Protein AF-A0A524BCP3-F1 (afdb_monomer)

pLDDT: mean 78.79, std 19.85, range [29.17, 98.69]

Mean predicted aligned error: 21.32 Å

Foldseek 3Di:
DDDDDDDDDDDDDDDDDDDDDDDDDDDPPDPVVVVVVVVVVVVVVVVVVVVVVVVVVVVVVVVVVVVVVVVLVVVLLVVLVVLCVVDVDDLVSLLVNQVCCCPVVVHHDDLVVSCVRSVDDDSCRNVVSSVVNVVVVVVVPDPPPDPPDDDVVVVVVVVVVVVVVVVVVVVVVVVVVVVVVVVVVVVVVVVVVVVVVVVVVVVVVVVVVVVVVVVVVVVVVVVVVVVVVVVVVVVVVVVVVVVVVVVVVVVVVVVVVVVVVVVVVVVVVVVVVVVVVVVVVVVVVVVVVVVVVVVVVVVVVVVVVVVVVVVVVVVVVVVVVVVVVVVVVVVVVVVVVVVVVVVVVVVVVVVVVVVVVVVVVVVVVVVVVVVVVVVVVVVVVVVVVVVVVVVVVVVVVVVPPDDDDDDDD

Sequence (409 aa):
MDSSEWENGHLATKMPCYRPHSQYGLGIHDIDTVCRHYSRNVKLYSAKVKFITLYVILFIEIESEIKEQMTTEAQIQADIDNLRDRFTDTPDLYRETCALLFFRYGITPTANKLYQYVRKGSMSAPAEALSRFWDEVRDKSRIRVERADLPEEIKAAAGELVAKLWHEAQAASELGFAEARREIEASAMAANELAVAAKQELEILQKEYSRSQERLSELECIRQSLQSEISADKARLDSMRQQIEAADKKIQQNEAALAEARRDFSNELEKTRLALQKSEARCEADEKRALLEIDRERTNGLRLQKDLKASQELLQGIHEKHAREIAQLQSELGEAKLKLGSSEGIVQEMRSRNLRLEEQLLSARSSAEVARTQEGIAKRELEITRAEAAGLRVELNLIKSADVQKIEE

Radius of gyration: 111.11 Å; Cα contacts (8 Å, |Δi|>4): 53; chains: 1; bounding box: 215×98×307 Å

Structure (mmCIF, N/CA/C/O backbone):
data_AF-A0A524BCP3-F1
#
_entry.id   AF-A0A524BCP3-F1
#
loop_
_atom_site.group_PDB
_atom_site.id
_atom_site.type_symbol
_atom_site.label_atom_id
_atom_site.label_alt_id
_atom_site.label_comp_id
_atom_site.label_asym_id
_atom_site.label_entity_id
_atom_site.label_seq_id
_atom_site.pdbx_PDB_ins_code
_atom_site.Cartn_x
_atom_site.Cartn_y
_atom_site.Cartn_z
_atom_site.occupancy
_atom_site.B_iso_or_equiv
_atom_site.auth_seq_id
_atom_site.auth_comp_id
_atom_site.auth_asym_id
_atom_site.auth_atom_id
_atom_site.pdbx_PDB_model_num
ATOM 1 N N . MET A 1 1 ? -50.357 -11.395 12.030 1.00 35.34 1 MET A N 1
ATOM 2 C CA . MET A 1 1 ? -48.889 -11.498 12.031 1.00 35.34 1 MET A CA 1
ATOM 3 C C . MET A 1 1 ? -48.356 -10.106 11.785 1.00 35.34 1 MET A C 1
ATOM 5 O O . MET A 1 1 ? -48.721 -9.512 10.783 1.00 35.34 1 MET A O 1
ATOM 9 N N . ASP A 1 2 ? -47.633 -9.627 12.789 1.00 35.31 2 ASP A N 1
ATOM 10 C CA . ASP A 1 2 ? -46.643 -8.553 12.825 1.00 35.31 2 ASP A CA 1
ATOM 11 C C . ASP A 1 2 ? -46.982 -7.124 12.391 1.00 35.31 2 ASP A C 1
ATOM 13 O O . ASP A 1 2 ? -46.998 -6.738 11.228 1.00 35.31 2 ASP A O 1
ATOM 17 N N . SER A 1 3 ? -47.161 -6.334 13.451 1.00 32.75 3 SER A N 1
ATOM 18 C CA . SER A 1 3 ? -46.681 -4.974 13.654 1.00 32.75 3 SER A CA 1
ATOM 19 C C . SER A 1 3 ? -45.216 -4.778 13.241 1.00 32.75 3 SER A C 1
ATOM 21 O O . SER A 1 3 ? -44.363 -5.495 13.755 1.00 32.75 3 SER A O 1
ATOM 23 N N . SER A 1 4 ? -44.914 -3.723 12.479 1.00 33.69 4 SER A N 1
ATOM 24 C CA . SER A 1 4 ? -43.697 -2.906 12.641 1.00 33.69 4 SER A CA 1
ATOM 25 C C . SER A 1 4 ? -43.676 -1.710 11.680 1.00 33.69 4 SER A C 1
ATOM 27 O O . SER A 1 4 ? -44.219 -1.771 10.585 1.00 33.69 4 SER A O 1
ATOM 29 N N . GLU A 1 5 ? -42.982 -0.658 12.123 1.00 34.16 5 GLU A N 1
ATOM 30 C CA . GLU A 1 5 ? -42.326 0.386 11.315 1.00 34.16 5 GLU A CA 1
ATOM 31 C C . GLU A 1 5 ? -43.146 1.608 10.867 1.00 34.16 5 GLU A C 1
ATOM 33 O O . GLU A 1 5 ? -43.651 1.725 9.756 1.00 34.16 5 GLU A O 1
ATOM 38 N N . TRP A 1 6 ? -43.155 2.598 11.766 1.00 35.88 6 TRP A N 1
ATOM 39 C CA . TRP A 1 6 ? -43.173 4.015 11.412 1.00 35.88 6 TRP A CA 1
ATOM 40 C C . TRP A 1 6 ? -41.740 4.491 11.130 1.00 35.88 6 TRP A C 1
ATOM 42 O O . TRP A 1 6 ? -40.875 4.424 12.005 1.00 35.88 6 TRP A O 1
ATOM 52 N N . GLU A 1 7 ? -41.515 4.998 9.920 1.00 35.16 7 GLU A N 1
ATOM 53 C CA . GLU A 1 7 ? -40.302 5.692 9.489 1.00 35.16 7 GLU A CA 1
ATOM 54 C C . GLU A 1 7 ? -40.300 7.183 9.895 1.00 35.16 7 GLU A C 1
ATOM 56 O O . GLU A 1 7 ? -41.260 7.912 9.668 1.00 35.16 7 GLU A O 1
ATOM 61 N N . ASN A 1 8 ? -39.173 7.600 10.485 1.00 32.75 8 ASN A N 1
ATOM 62 C CA . ASN A 1 8 ? -38.321 8.766 10.188 1.00 32.75 8 ASN A CA 1
ATOM 63 C C . ASN A 1 8 ? -38.890 10.150 9.789 1.00 32.75 8 ASN A C 1
ATOM 65 O O . ASN A 1 8 ? -39.638 10.304 8.831 1.00 32.75 8 ASN A O 1
ATOM 69 N N . GLY A 1 9 ? -38.274 11.195 10.375 1.00 32.34 9 GLY A N 1
ATOM 70 C CA . GLY A 1 9 ? -38.021 12.477 9.686 1.00 32.34 9 GLY A CA 1
ATOM 71 C C . GLY A 1 9 ? -38.149 13.736 10.557 1.00 32.34 9 GLY A C 1
ATOM 72 O O . GLY A 1 9 ? -39.178 14.393 10.547 1.00 32.34 9 GLY A O 1
ATOM 73 N N . HIS A 1 10 ? -37.180 14.038 11.428 1.00 32.50 10 HIS A N 1
ATOM 74 C CA . HIS A 1 10 ? -36.190 15.121 11.237 1.00 32.50 10 HIS A CA 1
ATOM 75 C C . HIS A 1 10 ? -36.752 16.525 10.920 1.00 32.50 10 HIS A C 1
ATOM 77 O O . HIS A 1 10 ? -36.957 16.888 9.765 1.00 32.50 10 HIS A O 1
ATOM 83 N N . LEU A 1 11 ? -36.830 17.372 11.954 1.00 35.22 11 LEU A N 1
ATOM 84 C CA . LEU A 1 11 ? -36.795 18.831 11.821 1.00 35.22 11 LEU A CA 1
ATOM 85 C C . LEU A 1 11 ? -35.531 19.359 12.505 1.00 35.22 11 LEU A C 1
ATOM 87 O O . LEU A 1 11 ? -35.385 19.322 13.724 1.00 35.22 11 LEU A O 1
ATOM 91 N N . ALA A 1 12 ? -34.604 19.810 11.665 1.00 33.72 12 ALA A N 1
ATOM 92 C CA . ALA A 1 12 ? -33.380 20.495 12.028 1.00 33.72 12 ALA A CA 1
ATOM 93 C C . ALA A 1 12 ? -33.659 21.984 12.270 1.00 33.72 12 ALA A C 1
ATOM 95 O O . ALA A 1 12 ? -34.240 22.648 11.409 1.00 33.72 12 ALA A O 1
ATOM 96 N N . THR A 1 13 ? -33.143 22.540 13.368 1.00 36.09 13 THR A N 1
ATOM 97 C CA . THR A 1 13 ? -33.078 23.996 13.544 1.00 36.09 13 THR A CA 1
ATOM 98 C C . THR A 1 13 ? -31.703 24.416 14.049 1.00 36.09 13 THR A C 1
ATOM 100 O O . THR A 1 13 ? -31.196 23.942 15.062 1.00 36.09 13 THR A O 1
ATOM 103 N N . LYS A 1 14 ? -31.098 25.295 13.251 1.00 35.78 14 LYS A N 1
ATOM 104 C CA . LYS A 1 14 ? -29.754 25.868 13.329 1.00 35.78 14 LYS A CA 1
ATOM 105 C C . LYS A 1 14 ? -29.531 26.674 14.618 1.00 35.78 14 LYS A C 1
ATOM 107 O O . LYS A 1 14 ? -30.348 27.528 14.945 1.00 35.78 14 LYS A O 1
ATOM 112 N N . MET A 1 15 ? -28.366 26.509 15.246 1.00 29.95 15 MET A N 1
ATOM 113 C CA . MET A 1 15 ? -27.771 27.494 16.161 1.00 29.95 15 MET A CA 1
ATOM 114 C C . MET A 1 15 ? -26.592 28.197 15.470 1.00 29.95 15 MET A C 1
ATOM 116 O O . MET A 1 15 ? -25.748 27.504 14.899 1.00 29.95 15 MET A O 1
ATOM 120 N N . PRO A 1 16 ? -26.479 29.536 15.534 1.00 40.34 16 PRO A N 1
ATOM 121 C CA . PRO A 1 16 ? -25.249 30.238 15.209 1.00 40.34 16 PRO A CA 1
ATOM 122 C C . PRO A 1 16 ? -24.452 30.615 16.468 1.00 40.34 16 PRO A C 1
ATOM 124 O O . PRO A 1 16 ? -24.990 30.870 17.543 1.00 40.34 16 PRO A O 1
ATOM 127 N N . CYS A 1 17 ? -23.137 30.649 16.279 1.00 34.91 17 CYS A N 1
ATOM 128 C CA . CYS A 1 17 ? -22.089 31.009 17.224 1.00 34.91 17 CYS A CA 1
ATOM 129 C C . CYS A 1 17 ? -22.233 32.424 17.816 1.00 34.91 17 CYS A C 1
ATOM 131 O O . CYS A 1 17 ? -22.623 33.347 17.104 1.00 34.91 17 CYS A O 1
ATOM 133 N N . TYR A 1 18 ? -21.736 32.634 19.043 1.00 29.17 18 TYR A N 1
ATOM 134 C CA . TYR A 1 18 ? -21.213 33.942 19.455 1.00 29.17 18 TYR A CA 1
ATOM 135 C C . TYR A 1 18 ? -20.009 33.817 20.403 1.00 29.17 18 TYR A C 1
ATOM 137 O O . TYR A 1 18 ? -19.991 32.999 21.320 1.00 29.17 18 TYR A O 1
ATOM 145 N N . ARG A 1 19 ? -18.976 34.615 20.104 1.00 34.47 19 ARG A N 1
ATOM 146 C CA . ARG A 1 19 ? -17.662 34.717 20.766 1.00 34.47 19 ARG A CA 1
ATOM 147 C C . ARG A 1 19 ? -17.719 35.556 22.063 1.00 34.47 19 ARG A C 1
ATOM 149 O O . ARG A 1 19 ? -18.674 36.306 22.246 1.00 34.47 19 ARG A O 1
ATOM 156 N N . PRO A 1 20 ? -16.671 35.499 22.913 1.00 48.44 20 PRO A N 1
ATOM 157 C CA . PRO A 1 20 ? -16.645 36.095 24.249 1.00 48.44 20 PRO A CA 1
ATOM 158 C C . PRO A 1 20 ? -15.958 37.475 24.300 1.00 48.44 20 PRO A C 1
ATOM 160 O O . PRO A 1 20 ? -14.949 37.683 23.632 1.00 48.44 20 PRO A O 1
ATOM 163 N N . HIS A 1 21 ? -16.442 38.365 25.173 1.00 31.75 21 HIS A N 1
ATOM 164 C CA . HIS A 1 21 ? -15.703 39.473 25.809 1.00 31.75 21 HIS A CA 1
ATOM 165 C C . HIS A 1 21 ? -16.409 39.806 27.141 1.00 31.75 21 HIS A C 1
ATOM 167 O O . HIS A 1 21 ? -17.614 40.012 27.162 1.00 31.75 21 HIS A O 1
ATOM 173 N N . SER A 1 22 ? -15.754 39.565 28.283 1.00 36.22 22 SER A N 1
ATOM 174 C CA . SER A 1 22 ? -15.015 40.556 29.090 1.00 36.22 22 SER A CA 1
ATOM 175 C C . SER A 1 22 ? -15.910 41.616 29.741 1.00 36.22 22 SER A C 1
ATOM 177 O O . SER A 1 22 ? -16.324 42.549 29.063 1.00 36.22 22 SER A O 1
ATOM 179 N N . GLN A 1 23 ? -16.143 41.495 31.054 1.00 34.03 23 GLN A N 1
ATOM 180 C CA . GLN A 1 23 ? -15.846 42.506 32.090 1.00 34.03 23 GLN A CA 1
ATOM 181 C C . GLN A 1 23 ? -16.527 42.137 33.422 1.00 34.03 23 GLN A C 1
ATOM 183 O O . GLN A 1 23 ? -17.438 41.321 33.450 1.00 34.03 23 GLN A O 1
ATOM 188 N N . TYR A 1 24 ? -16.051 42.761 34.504 1.00 38.16 24 TYR A N 1
ATOM 189 C CA . TYR A 1 24 ? -16.405 42.601 35.924 1.00 38.16 24 TYR A CA 1
ATOM 190 C C . TYR A 1 24 ? -15.607 41.538 36.686 1.00 38.16 24 TYR A C 1
ATOM 192 O O . TYR A 1 24 ? -16.049 40.424 36.948 1.00 38.16 24 TYR A O 1
ATOM 200 N N . GLY A 1 25 ? -14.412 41.951 37.114 1.00 41.38 25 GLY A N 1
ATOM 201 C CA . GLY A 1 25 ? -13.868 41.479 38.381 1.00 41.38 25 GLY A CA 1
ATOM 202 C C . GLY A 1 25 ? -14.599 42.152 39.542 1.00 41.38 25 GLY A C 1
ATOM 203 O O . GLY A 1 25 ? -14.977 43.313 39.414 1.00 41.38 25 GLY A O 1
ATOM 204 N N . LEU A 1 26 ? -14.782 41.418 40.643 1.00 40.72 26 LEU A N 1
ATOM 205 C CA . LEU A 1 26 ? -14.962 41.920 42.011 1.00 40.72 26 LEU A CA 1
ATOM 206 C C . LEU A 1 26 ? -14.985 40.731 42.998 1.00 40.72 26 LEU A C 1
ATOM 208 O O . LEU A 1 26 ? -15.861 39.881 42.934 1.00 40.72 26 LEU A O 1
ATOM 212 N N . GLY A 1 27 ? -14.004 40.713 43.907 1.00 38.12 27 GLY A N 1
ATOM 213 C CA . GLY A 1 27 ? -14.164 40.362 45.327 1.00 38.12 27 GLY A CA 1
ATOM 214 C C . GLY A 1 27 ? -14.441 38.910 45.742 1.00 38.12 27 GLY A C 1
ATOM 215 O O . GLY A 1 27 ? -15.580 38.465 45.775 1.00 38.12 27 GLY A O 1
ATOM 216 N N . ILE A 1 28 ? -13.409 38.234 46.260 1.00 48.12 28 ILE A N 1
ATOM 217 C CA . ILE A 1 28 ? -13.458 36.947 46.991 1.00 48.12 28 ILE A CA 1
ATOM 218 C C . ILE A 1 28 ? -13.972 37.143 48.443 1.00 48.12 28 ILE A C 1
ATOM 220 O O . ILE A 1 28 ? -13.423 36.630 49.409 1.00 48.12 28 ILE A O 1
ATOM 224 N N . HIS A 1 29 ? -15.055 37.891 48.642 1.00 52.53 29 HIS A N 1
ATOM 225 C CA . HIS A 1 29 ? -15.676 38.052 49.962 1.00 52.53 29 HIS A CA 1
ATOM 226 C C . HIS A 1 29 ? -17.199 37.987 49.837 1.00 52.53 29 HIS A C 1
ATOM 228 O O . HIS A 1 29 ? -17.803 39.046 49.781 1.00 52.53 29 HIS A O 1
ATOM 234 N N . ASP A 1 30 ? -17.801 36.782 49.765 1.00 53.72 30 ASP A N 1
ATOM 235 C CA . ASP A 1 30 ? -19.132 36.518 50.378 1.00 53.72 30 ASP A CA 1
ATOM 236 C C . ASP A 1 30 ? -19.743 35.099 50.225 1.00 53.72 30 ASP A C 1
ATOM 238 O O . ASP A 1 30 ? -20.958 34.920 50.337 1.00 53.72 30 ASP A O 1
ATOM 242 N N . ILE A 1 31 ? -18.958 34.033 50.022 1.00 53.31 31 ILE A N 1
ATOM 243 C CA . ILE A 1 31 ? -19.523 32.660 49.944 1.00 53.31 31 ILE A CA 1
ATOM 244 C C . ILE A 1 31 ? -20.266 32.277 51.243 1.00 53.31 31 ILE A C 1
ATOM 246 O O . ILE A 1 31 ? -21.302 31.610 51.224 1.00 53.31 31 ILE A O 1
ATOM 250 N N . ASP A 1 32 ? -19.790 32.791 52.375 1.00 52.72 32 ASP A N 1
ATOM 251 C CA . ASP A 1 32 ? -20.327 32.520 53.706 1.00 52.72 32 ASP A CA 1
ATOM 252 C C . ASP A 1 32 ? -21.701 33.179 53.962 1.00 52.72 32 ASP A C 1
ATOM 254 O O . ASP A 1 32 ? -22.528 32.674 54.732 1.00 52.72 32 ASP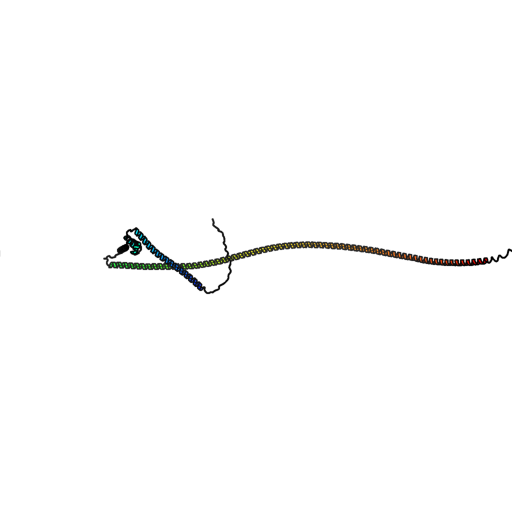 A O 1
ATOM 258 N N . THR A 1 33 ? -21.984 34.281 53.265 1.00 56.34 33 THR A N 1
ATOM 259 C CA . THR A 1 33 ? -23.258 35.011 53.338 1.00 56.34 33 THR A CA 1
ATOM 260 C C . THR A 1 33 ? -24.305 34.378 52.424 1.00 56.34 33 THR A C 1
ATOM 262 O O . THR A 1 33 ? -25.463 34.229 52.826 1.00 56.34 33 THR A O 1
ATOM 265 N N . VAL A 1 34 ? -23.897 33.887 51.248 1.00 56.09 34 VAL A N 1
ATOM 266 C CA . VAL A 1 34 ? -24.773 33.148 50.322 1.00 56.09 34 VAL A CA 1
ATOM 267 C C . VAL A 1 34 ? -25.226 31.815 50.933 1.00 56.09 34 VAL A C 1
ATOM 269 O O . VAL A 1 34 ? -26.422 31.506 50.917 1.00 56.09 34 VAL A O 1
ATOM 272 N N . CYS A 1 35 ? -24.324 31.069 51.580 1.00 54.03 35 CYS A N 1
ATOM 273 C CA . CYS A 1 35 ? -24.665 29.828 52.286 1.00 54.03 35 CYS A CA 1
ATOM 274 C C . CYS A 1 35 ? -25.610 30.061 53.480 1.00 54.03 35 CYS A C 1
ATOM 276 O O . CYS A 1 35 ? -26.567 29.305 53.679 1.00 54.03 35 CYS A O 1
ATOM 278 N N . ARG A 1 36 ? -25.417 31.146 54.247 1.00 54.84 36 ARG A N 1
ATOM 279 C CA . ARG A 1 36 ? -26.341 31.530 55.332 1.00 54.84 36 ARG A CA 1
ATOM 280 C C . ARG A 1 36 ? -27.721 31.938 54.815 1.00 54.84 36 ARG A C 1
ATOM 282 O O . ARG A 1 36 ? -28.720 31.630 55.471 1.00 54.84 36 ARG A O 1
ATOM 289 N N . HIS A 1 37 ? -27.798 32.581 53.650 1.00 54.00 37 HIS A N 1
ATOM 290 C CA . HIS A 1 37 ? -29.065 32.965 53.026 1.00 54.00 37 HIS A CA 1
ATOM 291 C C . HIS A 1 37 ? -29.838 31.742 52.503 1.00 54.00 37 HIS A C 1
ATOM 293 O O . HIS A 1 37 ? -31.034 31.607 52.770 1.00 54.00 37 HIS A O 1
ATOM 299 N N . TYR A 1 38 ? -29.151 30.789 51.864 1.00 49.72 38 TYR A N 1
ATOM 300 C CA . TYR A 1 38 ? -29.759 29.532 51.412 1.00 49.72 38 TYR A CA 1
ATOM 301 C C . TYR A 1 38 ? -30.234 28.660 52.586 1.00 49.72 38 TYR A C 1
ATOM 303 O O . TYR A 1 38 ? -31.358 28.160 52.573 1.00 49.72 38 TYR A O 1
ATOM 311 N N . SER A 1 39 ? -29.441 28.551 53.657 1.00 52.31 39 SER A N 1
ATOM 312 C CA . SER A 1 39 ? -29.812 27.772 54.847 1.00 52.31 39 SER A CA 1
ATOM 313 C C . SER A 1 39 ? -30.979 28.400 55.633 1.00 52.31 39 SER A C 1
ATOM 315 O O . SER A 1 39 ? -31.846 27.685 56.142 1.00 52.31 39 SER A O 1
ATOM 317 N N . ARG A 1 40 ? -31.072 29.742 55.687 1.00 54.84 40 ARG A N 1
ATOM 318 C CA . ARG A 1 40 ? -32.247 30.447 56.241 1.00 54.84 40 ARG A CA 1
ATOM 319 C C . ARG A 1 40 ? -33.501 30.233 55.399 1.00 54.84 40 ARG A C 1
ATOM 321 O O . ARG A 1 40 ? -34.555 29.985 55.977 1.00 54.84 40 ARG A O 1
ATOM 328 N N . ASN A 1 41 ? -33.392 30.269 54.072 1.00 54.16 41 ASN A N 1
ATOM 329 C CA . ASN A 1 41 ? -34.535 30.045 53.188 1.00 54.16 41 ASN A CA 1
ATOM 330 C C . ASN A 1 41 ? -35.061 28.607 53.285 1.00 54.16 41 ASN A C 1
ATOM 332 O O . ASN A 1 41 ? -36.264 28.423 53.441 1.00 54.16 41 ASN A O 1
ATOM 336 N N . VAL A 1 42 ? -34.194 27.592 53.329 1.00 56.00 42 VAL A N 1
ATOM 337 C CA . VAL A 1 42 ? -34.618 26.189 53.525 1.00 56.00 42 VAL A CA 1
ATOM 338 C C . VAL A 1 42 ? -35.301 25.984 54.886 1.00 56.00 42 VAL A C 1
ATOM 340 O O . VAL A 1 42 ? -36.324 25.303 54.970 1.00 56.00 42 VAL A O 1
ATOM 343 N N . LYS A 1 43 ? -34.814 26.636 55.953 1.00 56.16 43 LYS A N 1
ATOM 344 C CA . LYS A 1 43 ? -35.478 26.622 57.271 1.00 56.16 43 LYS A CA 1
ATOM 345 C C . LYS A 1 43 ? -36.828 27.347 57.260 1.00 56.16 43 LYS A C 1
ATOM 347 O O . LYS A 1 43 ? -37.765 26.864 57.891 1.00 56.16 43 LYS A O 1
ATOM 352 N N . LEU A 1 44 ? -36.962 28.448 56.516 1.00 58.50 44 LEU A N 1
ATOM 353 C CA . LEU A 1 44 ? -38.237 29.153 56.332 1.00 58.50 44 LEU A CA 1
ATOM 354 C C . LEU A 1 44 ? -39.253 28.322 55.538 1.00 58.50 44 LEU A C 1
ATOM 356 O O . LEU A 1 44 ? -40.426 28.302 55.902 1.00 58.50 44 LEU A O 1
ATOM 360 N N . TYR A 1 45 ? -38.817 27.613 54.493 1.00 53.97 45 TYR A N 1
ATOM 361 C CA . TYR A 1 45 ? -39.682 26.708 53.732 1.00 53.97 45 TYR A CA 1
ATOM 362 C C . TYR A 1 45 ? -40.115 25.505 54.579 1.00 53.97 45 TYR A C 1
ATOM 364 O O . TYR A 1 45 ? -41.297 25.177 54.594 1.00 53.97 45 TYR A O 1
ATOM 372 N N . SER A 1 46 ? -39.219 24.918 55.378 1.00 51.69 46 SER A N 1
ATOM 373 C CA . SER A 1 46 ? -39.576 23.848 56.322 1.00 51.69 46 SER A CA 1
ATOM 374 C C . SER A 1 46 ? -40.551 24.321 57.410 1.00 51.69 46 SER A C 1
ATOM 376 O O . SER A 1 46 ? -41.510 23.618 57.720 1.00 51.69 46 SER A O 1
ATOM 378 N N . ALA A 1 47 ? -40.361 25.527 57.957 1.00 59.34 47 ALA A N 1
ATOM 379 C CA . ALA A 1 47 ? -41.266 26.103 58.951 1.00 59.34 47 ALA A CA 1
ATOM 380 C C . ALA A 1 47 ? -42.648 26.436 58.363 1.00 59.34 47 ALA A C 1
ATOM 382 O O . ALA A 1 47 ? -43.659 26.152 59.000 1.00 59.34 47 ALA A O 1
ATOM 383 N N . LYS A 1 48 ? -42.711 26.970 57.133 1.00 57.41 48 LYS A N 1
ATOM 384 C CA . LYS A 1 48 ? -43.978 27.232 56.429 1.00 57.41 48 LYS A CA 1
ATOM 385 C C . LYS A 1 48 ? -44.728 25.948 56.093 1.00 57.41 48 LYS A C 1
ATOM 387 O O . LYS A 1 48 ? -45.930 25.891 56.319 1.00 57.41 48 LYS A O 1
ATOM 392 N N . VAL A 1 49 ? -44.034 24.913 55.614 1.00 59.00 49 VAL A N 1
ATOM 393 C CA . VAL A 1 49 ? -44.653 23.608 55.336 1.00 59.00 49 VAL A CA 1
ATOM 394 C C . VAL A 1 49 ? -45.191 22.996 56.629 1.00 59.00 49 VAL A C 1
ATOM 396 O O . VAL A 1 49 ? -46.350 22.605 56.650 1.00 59.00 49 VAL A O 1
ATOM 399 N N . LYS A 1 50 ? -44.421 23.030 57.729 1.00 62.16 50 LYS A N 1
ATOM 400 C CA . LYS A 1 50 ? -44.878 22.562 59.050 1.00 62.16 50 LYS A CA 1
ATOM 401 C C . LYS A 1 50 ? -46.100 23.329 59.560 1.00 62.16 50 LYS A C 1
ATOM 403 O O . LYS A 1 50 ? -47.037 22.692 60.032 1.00 62.16 50 LYS A O 1
ATOM 408 N N . PHE A 1 51 ? -46.117 24.658 59.427 1.00 63.84 51 PHE A N 1
ATOM 409 C CA . PHE A 1 51 ? -47.246 25.500 59.836 1.00 63.84 51 PHE A CA 1
ATOM 410 C C . PHE A 1 51 ? -48.506 25.213 59.011 1.00 63.84 51 PHE A C 1
ATOM 412 O O . PHE A 1 51 ? -49.586 25.125 59.578 1.00 63.84 51 PHE A O 1
ATOM 419 N N . ILE A 1 52 ? -48.372 24.990 57.699 1.00 64.50 52 ILE A N 1
ATOM 420 C CA . ILE A 1 52 ? -49.498 24.619 56.829 1.00 64.50 52 ILE A CA 1
ATOM 421 C C . ILE A 1 52 ? -50.034 23.230 57.197 1.00 64.50 52 ILE A C 1
ATOM 423 O O . ILE A 1 52 ? -51.242 23.078 57.329 1.00 64.50 52 ILE A O 1
ATOM 427 N N . THR A 1 53 ? -49.175 22.235 57.446 1.00 58.91 53 THR A N 1
ATOM 428 C CA . THR A 1 53 ? -49.641 20.914 57.914 1.00 58.91 53 THR A CA 1
ATOM 429 C C . THR A 1 53 ? -50.323 20.978 59.278 1.00 58.91 53 THR A C 1
ATOM 431 O O . THR A 1 53 ? -51.367 20.361 59.442 1.00 58.91 53 THR A O 1
ATOM 434 N N . LEU A 1 54 ? -49.798 21.748 60.238 1.00 63.19 54 LEU A N 1
ATOM 435 C CA . LEU A 1 54 ? -50.452 21.930 61.540 1.00 63.19 54 LEU A CA 1
ATOM 436 C C . LEU A 1 54 ? -51.789 22.665 61.410 1.00 63.19 54 LEU A C 1
ATOM 438 O O . LEU A 1 54 ? -52.748 22.276 62.064 1.00 63.19 54 LEU A O 1
ATOM 442 N N . TYR A 1 55 ? -51.874 23.682 60.550 1.00 66.25 55 TYR A N 1
ATOM 443 C CA . TYR A 1 55 ? -53.111 24.425 60.318 1.00 66.25 55 TYR A CA 1
ATOM 444 C C . TYR A 1 55 ? -54.180 23.554 59.650 1.00 66.25 55 TYR A C 1
ATOM 446 O O . TYR A 1 55 ? -55.332 23.600 60.052 1.00 66.25 55 TYR A O 1
ATOM 454 N N . VAL A 1 56 ? -53.803 22.715 58.678 1.00 62.56 56 VAL A N 1
ATOM 455 C CA . VAL A 1 56 ? -54.729 21.779 58.019 1.00 62.56 56 VAL A CA 1
ATOM 456 C C . VAL A 1 56 ? -55.213 20.699 58.989 1.00 62.56 56 VAL A C 1
ATOM 458 O O . VAL A 1 56 ? -56.398 20.393 58.986 1.00 62.56 56 VAL A O 1
ATOM 461 N N . ILE A 1 57 ? -54.344 20.169 59.856 1.00 62.50 57 ILE A N 1
ATOM 462 C CA . ILE A 1 57 ? -54.746 19.184 60.874 1.00 62.50 57 ILE A CA 1
ATOM 463 C C . ILE A 1 57 ? -55.708 19.821 61.888 1.00 62.50 57 ILE A C 1
ATOM 465 O O . ILE A 1 57 ? -56.787 19.281 62.108 1.00 62.50 57 ILE A O 1
ATOM 469 N N . LEU A 1 58 ? -55.383 21.008 62.417 1.00 61.91 58 LEU A N 1
ATOM 470 C CA . LEU A 1 58 ? -56.245 21.710 63.376 1.00 61.91 58 LEU A CA 1
ATOM 471 C C . LEU A 1 58 ? -57.593 22.118 62.753 1.00 61.91 58 LEU A C 1
ATOM 473 O O . LEU A 1 58 ? -58.622 22.075 63.417 1.00 61.91 58 LEU A O 1
ATOM 477 N N . PHE A 1 59 ? -57.598 22.508 61.474 1.00 60.19 59 PHE A N 1
ATOM 478 C CA . PHE A 1 59 ? -58.814 22.897 60.756 1.00 60.19 59 PHE A CA 1
ATOM 479 C C . PHE A 1 59 ? -59.720 21.695 60.461 1.00 60.19 59 PHE A C 1
ATOM 481 O O . PHE A 1 59 ? -60.933 21.812 60.597 1.00 60.19 59 PHE A O 1
ATOM 488 N N . ILE A 1 60 ? -59.149 20.532 60.121 1.00 58.97 60 ILE A N 1
ATOM 489 C CA . ILE A 1 60 ? -59.909 19.286 59.929 1.00 58.97 60 ILE A CA 1
ATOM 490 C C . ILE A 1 60 ? -60.515 18.808 61.253 1.00 58.97 60 ILE A C 1
ATOM 492 O O . ILE A 1 60 ? -61.662 18.368 61.270 1.00 58.97 60 ILE A O 1
ATOM 496 N N . GLU A 1 61 ? -59.780 18.920 62.359 1.00 58.31 61 GLU A N 1
ATOM 497 C CA . GLU A 1 61 ? -60.248 18.489 63.679 1.00 58.31 61 GLU A CA 1
ATOM 498 C C . GLU A 1 61 ? -61.398 19.385 64.176 1.00 58.31 61 GLU A C 1
ATOM 500 O O . GLU A 1 61 ? -62.459 18.874 64.534 1.00 58.31 61 GLU A O 1
ATOM 505 N N . ILE A 1 62 ? -61.276 20.711 64.026 1.00 61.78 62 ILE A N 1
ATOM 506 C CA . ILE A 1 62 ? -62.352 21.669 64.338 1.00 61.78 62 ILE A CA 1
ATOM 507 C C . ILE A 1 62 ? -63.568 21.484 63.411 1.00 61.78 62 ILE A C 1
ATOM 509 O O . ILE A 1 62 ? -64.706 21.513 63.881 1.00 61.78 62 ILE A O 1
ATOM 513 N N . GLU A 1 63 ? -63.373 21.268 62.103 1.00 58.69 63 GLU A N 1
ATOM 514 C CA . GLU A 1 63 ? -64.493 20.981 61.193 1.00 58.69 63 GLU A CA 1
ATOM 515 C C . GLU A 1 63 ? -65.195 19.667 61.538 1.00 58.69 63 GLU A C 1
ATOM 517 O O . GLU A 1 63 ? -66.418 19.590 61.409 1.00 58.69 63 GLU A O 1
ATOM 522 N N . SER A 1 64 ? -64.452 18.643 61.968 1.00 55.84 64 SER A N 1
ATOM 523 C CA . SER A 1 64 ? -65.026 17.356 62.363 1.00 55.84 64 SER A CA 1
ATOM 524 C C . SER A 1 64 ? -65.889 17.485 63.619 1.00 55.84 64 SER A C 1
ATOM 526 O O . SER A 1 64 ? -67.020 17.005 63.622 1.00 55.84 64 SER A O 1
ATOM 528 N N . GLU A 1 65 ? -65.426 18.245 64.613 1.00 54.44 65 GLU A N 1
ATOM 529 C CA . GLU A 1 65 ? -66.121 18.469 65.883 1.00 54.44 65 GLU A CA 1
ATOM 530 C C . GLU A 1 65 ? -67.384 19.337 65.693 1.00 54.44 65 GLU A C 1
ATOM 532 O O . GLU A 1 65 ? -68.447 19.050 66.251 1.00 54.44 65 GLU A O 1
ATOM 537 N N . ILE A 1 66 ? -67.325 20.344 64.807 1.00 58.41 66 ILE A N 1
ATOM 538 C CA . ILE A 1 66 ? -68.496 21.147 64.406 1.00 58.41 66 ILE A CA 1
ATOM 539 C C . ILE A 1 66 ? -69.494 20.304 63.596 1.00 58.41 66 ILE A C 1
ATOM 541 O O . ILE A 1 66 ? -70.707 20.431 63.787 1.00 58.41 66 ILE A O 1
ATOM 545 N N . LYS A 1 67 ? -69.022 19.421 62.703 1.00 54.78 67 LYS A N 1
ATOM 546 C CA . LYS A 1 67 ? -69.897 18.500 61.955 1.00 54.78 67 LYS A CA 1
ATOM 547 C C . LYS A 1 67 ? -70.621 17.539 62.885 1.00 54.78 67 LYS A C 1
ATOM 549 O O . LYS A 1 67 ? -71.816 17.328 62.700 1.00 54.78 67 LYS A O 1
ATOM 554 N N . GLU A 1 68 ? -69.933 16.990 63.878 1.00 56.75 68 GLU A N 1
ATOM 555 C CA . GLU A 1 68 ? -70.511 16.031 64.818 1.00 56.75 68 GLU A CA 1
ATOM 556 C C . GLU A 1 68 ? -71.625 16.687 65.657 1.00 56.75 68 GLU A C 1
ATOM 558 O O . GLU A 1 68 ? -72.745 16.167 65.728 1.00 56.75 68 GLU A O 1
ATOM 563 N N . GLN A 1 69 ? -71.410 17.914 66.147 1.00 56.75 69 GLN A N 1
ATOM 564 C CA . GLN A 1 69 ? -72.449 18.695 66.838 1.00 56.75 69 GLN A CA 1
ATOM 565 C C . GLN A 1 69 ? -73.650 19.036 65.936 1.00 56.75 69 GLN A C 1
ATOM 567 O O . GLN A 1 69 ? -74.797 18.819 66.334 1.00 56.75 69 GLN A O 1
ATOM 572 N N . MET A 1 70 ? -73.408 19.488 64.699 1.00 56.38 70 MET A N 1
ATOM 573 C CA . MET A 1 70 ? -74.471 19.799 63.729 1.00 56.38 70 MET A CA 1
ATOM 574 C C . MET A 1 70 ? -75.285 18.559 63.327 1.00 56.38 70 MET A C 1
ATOM 576 O O . MET A 1 70 ? -76.497 18.651 63.127 1.00 56.38 70 MET A O 1
ATOM 580 N N . THR A 1 71 ? -74.650 17.384 63.234 1.00 60.28 71 THR A N 1
ATOM 581 C CA . THR A 1 71 ? -75.363 16.125 62.961 1.00 60.28 71 THR A CA 1
ATOM 582 C C . THR A 1 71 ? -76.224 15.678 64.136 1.00 60.28 71 THR A C 1
ATOM 584 O O . THR A 1 71 ? -77.327 15.183 63.915 1.00 60.28 71 THR A O 1
ATOM 587 N N . THR A 1 72 ? -75.778 15.919 65.371 1.00 70.75 72 THR A N 1
ATOM 588 C CA . THR A 1 72 ? -76.523 15.542 66.580 1.00 70.75 72 THR A CA 1
ATOM 589 C C . THR A 1 72 ? -77.796 16.382 66.722 1.00 70.75 72 THR A C 1
ATOM 591 O O . THR A 1 72 ? -78.870 15.840 66.970 1.00 70.75 72 THR A O 1
ATOM 594 N N . GLU A 1 73 ? -77.727 17.695 66.479 1.00 71.62 73 GLU A N 1
ATOM 595 C CA . GLU A 1 73 ? -78.902 18.579 66.534 1.00 71.62 73 GLU A CA 1
ATOM 596 C C . GLU A 1 73 ? -79.907 18.312 65.396 1.00 71.62 73 GLU A C 1
ATOM 598 O O . GLU A 1 73 ? -81.119 18.301 65.624 1.00 71.62 73 GLU A O 1
ATOM 603 N N . ALA A 1 74 ? -79.423 18.009 64.186 1.00 74.12 74 ALA A N 1
ATOM 604 C CA . ALA A 1 74 ? -80.276 17.625 63.060 1.00 74.12 74 ALA A CA 1
ATOM 605 C C . ALA A 1 74 ? -80.985 16.273 63.285 1.00 74.12 74 ALA A C 1
ATOM 607 O O . ALA A 1 74 ? -82.154 16.119 62.925 1.00 74.12 74 ALA A O 1
ATOM 608 N N . GLN A 1 75 ? -80.307 15.306 63.912 1.00 77.50 75 GLN A N 1
ATOM 609 C CA . GLN A 1 75 ? -80.895 14.017 64.297 1.00 77.50 75 GLN A CA 1
ATOM 610 C C . GLN A 1 75 ? -81.947 14.175 65.401 1.00 77.50 75 GLN A C 1
ATOM 612 O O . GLN A 1 75 ? -83.025 13.592 65.299 1.00 77.50 75 GLN A O 1
ATOM 617 N N . ILE A 1 76 ? -81.677 15.017 66.406 1.00 80.12 76 ILE A N 1
ATOM 618 C CA . ILE A 1 76 ? -82.635 15.371 67.464 1.00 80.12 76 ILE A CA 1
ATOM 619 C C . ILE A 1 76 ? -83.913 15.969 66.855 1.00 80.12 76 ILE A C 1
ATOM 621 O O . ILE A 1 76 ? -85.015 15.559 67.217 1.00 80.12 76 ILE A O 1
ATOM 625 N N . GLN A 1 77 ? -83.784 16.888 65.892 1.00 76.38 77 GLN A N 1
ATOM 626 C CA . GLN A 1 77 ? -84.934 17.490 65.213 1.00 76.38 77 GLN A CA 1
ATOM 627 C C . GLN A 1 77 ? -85.739 16.456 64.406 1.00 76.38 77 GLN A C 1
ATOM 629 O O . GLN A 1 77 ? -86.965 16.446 64.496 1.00 76.38 77 GLN A O 1
ATOM 634 N N . ALA A 1 78 ? -85.071 15.560 63.673 1.00 78.44 78 ALA A N 1
ATOM 635 C CA . ALA A 1 78 ? -85.732 14.508 62.899 1.00 78.44 78 ALA A CA 1
ATOM 636 C C . ALA A 1 78 ? -86.473 13.494 63.792 1.00 78.44 78 ALA A C 1
ATOM 638 O O . ALA A 1 78 ? -87.592 13.084 63.480 1.00 78.44 78 ALA A O 1
ATOM 639 N N . ASP A 1 79 ? -85.883 13.111 64.926 1.00 80.19 79 ASP A N 1
ATOM 640 C CA . ASP A 1 79 ? -86.534 12.241 65.909 1.00 80.19 79 ASP A CA 1
ATOM 641 C C . ASP A 1 79 ? -87.753 12.923 66.559 1.00 80.19 79 ASP A C 1
ATOM 643 O O . ASP A 1 79 ? -88.773 12.274 66.796 1.00 80.19 79 ASP A O 1
ATOM 647 N N . ILE A 1 80 ? -87.689 14.235 66.806 1.00 79.44 80 ILE A N 1
ATOM 648 C CA . ILE A 1 80 ? -88.821 15.018 67.326 1.00 79.44 80 ILE A CA 1
ATOM 649 C C . ILE A 1 80 ? -89.920 15.180 66.274 1.00 79.44 80 ILE A C 1
ATOM 651 O O . ILE A 1 80 ? -91.099 15.096 66.612 1.00 79.44 80 ILE A O 1
ATOM 655 N N . ASP A 1 81 ? -89.572 15.355 65.000 1.00 78.06 81 ASP A N 1
ATOM 656 C CA . ASP A 1 81 ? -90.555 15.379 63.915 1.00 78.06 81 ASP A CA 1
ATOM 657 C C . ASP A 1 81 ? -91.246 14.009 63.757 1.00 78.06 81 ASP A C 1
ATOM 659 O O . ASP A 1 81 ? -92.470 13.953 63.648 1.00 78.06 81 ASP A O 1
ATOM 663 N N . ASN A 1 82 ? -90.520 12.897 63.919 1.00 81.12 82 ASN A N 1
ATOM 664 C CA . ASN A 1 82 ? -91.127 11.562 64.012 1.00 81.12 82 ASN A CA 1
ATOM 665 C C . ASN A 1 82 ? -92.065 11.408 65.227 1.00 81.12 82 ASN A C 1
ATOM 667 O O . ASN A 1 82 ? -93.076 10.706 65.148 1.00 81.12 82 ASN A O 1
ATOM 671 N N . LEU A 1 83 ? -91.748 12.037 66.367 1.00 79.81 83 LEU A N 1
ATOM 672 C CA . LEU A 1 83 ? -92.635 12.062 67.537 1.00 79.81 83 LEU A CA 1
ATOM 673 C C . LEU A 1 83 ? -93.886 12.918 67.286 1.00 79.81 83 LEU A C 1
ATOM 675 O O . LEU A 1 83 ? -94.968 12.548 67.739 1.00 79.81 83 LEU A O 1
ATOM 679 N N . ARG A 1 84 ? -93.772 14.011 66.521 1.00 76.44 84 ARG A N 1
ATOM 680 C CA . ARG A 1 84 ? -94.906 14.870 66.130 1.00 76.44 84 ARG A CA 1
ATOM 681 C C . ARG A 1 84 ? -95.932 14.146 65.266 1.00 76.44 84 ARG A C 1
ATOM 683 O O . ARG A 1 84 ? -97.117 14.445 65.388 1.00 76.44 84 ARG A O 1
ATOM 690 N N . ASP A 1 85 ? -95.494 13.206 64.436 1.00 72.56 85 ASP A N 1
ATOM 691 C CA . ASP A 1 85 ? -96.396 12.384 63.622 1.00 72.56 85 ASP A CA 1
ATOM 692 C C . ASP A 1 85 ? -97.168 11.354 64.462 1.00 72.56 85 ASP A C 1
ATOM 694 O O . ASP A 1 85 ? -98.272 10.950 64.097 1.00 72.56 85 ASP A O 1
ATOM 698 N N . ARG A 1 86 ? -96.610 10.933 65.607 1.00 73.31 86 ARG A N 1
ATOM 699 C CA . ARG A 1 86 ? -97.198 9.907 66.487 1.00 73.31 86 ARG A CA 1
ATOM 700 C C . ARG A 1 86 ? -98.067 10.479 67.602 1.00 73.31 86 ARG A C 1
ATOM 702 O O . ARG A 1 86 ? -99.045 9.843 67.985 1.00 73.31 86 ARG A O 1
ATOM 709 N N . PHE A 1 87 ? -97.723 11.655 68.121 1.00 73.12 87 PHE A N 1
ATOM 710 C CA . PHE A 1 87 ? -98.427 12.297 69.229 1.00 73.12 87 PHE A CA 1
ATOM 711 C C . PHE A 1 87 ? -99.073 13.600 68.759 1.00 73.12 87 PHE A C 1
ATOM 713 O O . PHE A 1 87 ? -98.416 14.627 68.591 1.00 73.12 87 PHE A O 1
ATOM 720 N N . THR A 1 88 ? -100.389 13.556 68.550 1.00 65.56 88 THR A N 1
ATOM 721 C CA . THR A 1 88 ? -101.177 14.723 68.129 1.00 65.56 88 THR A CA 1
ATOM 722 C C . THR A 1 88 ? -101.510 15.678 69.275 1.00 65.56 88 THR A C 1
ATOM 724 O O . THR A 1 88 ? -101.842 16.833 69.005 1.00 65.56 88 THR A O 1
ATOM 727 N N . ASP A 1 89 ? -101.410 15.228 70.532 1.00 75.31 89 ASP A N 1
ATOM 728 C CA . ASP A 1 89 ? -101.670 16.061 71.707 1.00 75.31 89 ASP A CA 1
ATOM 729 C C . ASP A 1 89 ? -100.405 16.804 72.176 1.00 75.31 89 ASP A C 1
ATOM 731 O O . ASP A 1 89 ? -99.304 16.252 72.237 1.00 75.31 89 ASP A O 1
ATOM 735 N N . THR A 1 90 ? -100.557 18.091 72.496 1.00 74.38 90 THR A N 1
ATOM 736 C CA . THR A 1 90 ? -99.431 18.999 72.782 1.00 74.38 90 THR A CA 1
ATOM 737 C C . THR A 1 90 ? -98.662 18.671 74.079 1.00 74.38 90 THR A C 1
ATOM 739 O O . THR A 1 90 ? -97.432 18.725 74.040 1.00 74.38 90 THR A O 1
ATOM 742 N N . PRO A 1 91 ? -99.294 18.328 75.224 1.00 74.94 91 PRO A N 1
ATOM 743 C CA . PRO A 1 91 ? -98.567 18.053 76.466 1.00 74.94 91 PRO A CA 1
ATOM 744 C C . PRO A 1 91 ? -97.795 16.725 76.424 1.00 74.94 91 PRO A C 1
ATOM 746 O O . PRO A 1 91 ? -96.673 16.660 76.931 1.00 74.94 91 PRO A O 1
ATOM 749 N N . ASP A 1 92 ? -98.341 15.699 75.770 1.00 76.19 92 ASP A N 1
ATOM 750 C CA . ASP A 1 92 ? -97.683 14.394 75.637 1.00 76.19 92 ASP A CA 1
ATOM 751 C C . ASP A 1 92 ? -96.446 14.473 74.739 1.00 76.19 92 ASP A C 1
ATOM 753 O O . ASP A 1 92 ? -95.394 13.920 75.068 1.00 76.19 92 ASP A O 1
ATOM 757 N N . LEU A 1 93 ? -96.522 15.265 73.663 1.00 81.25 93 LEU A N 1
ATOM 758 C CA . LEU A 1 93 ? -95.376 15.540 72.801 1.00 81.25 93 LEU A CA 1
ATOM 759 C C . LEU A 1 93 ? -94.223 16.209 73.572 1.00 81.25 93 LEU A C 1
ATOM 761 O O . LEU A 1 93 ? -93.056 15.863 73.372 1.00 81.25 93 LEU A O 1
ATOM 765 N N . TYR A 1 94 ? -94.530 17.136 74.486 1.00 81.81 94 TYR A N 1
ATOM 766 C CA . TYR A 1 94 ? -93.513 17.768 75.331 1.00 81.81 94 TYR A CA 1
ATOM 767 C C . TYR A 1 94 ? -92.858 16.785 76.313 1.00 81.81 94 TYR A C 1
ATOM 769 O O . TYR A 1 94 ? -91.642 16.847 76.499 1.00 81.81 94 TYR A O 1
ATOM 777 N N . ARG A 1 95 ? -93.618 15.855 76.907 1.00 81.06 95 ARG A N 1
ATOM 778 C CA . ARG A 1 95 ? -93.085 14.834 77.829 1.00 81.06 95 ARG A CA 1
ATOM 779 C C . ARG A 1 95 ? -92.143 13.853 77.130 1.00 81.06 95 ARG A C 1
ATOM 781 O O . ARG A 1 95 ? -91.052 13.597 77.638 1.00 81.06 95 ARG A O 1
ATOM 788 N N . GLU A 1 96 ? -92.522 13.353 75.957 1.00 81.44 96 GLU A N 1
ATOM 789 C CA . GLU A 1 96 ? -91.671 12.438 75.182 1.00 81.44 96 GLU A CA 1
ATOM 790 C C . GLU A 1 96 ? -90.418 13.138 74.648 1.00 81.44 96 GLU A C 1
ATOM 792 O O . GLU A 1 96 ? -89.326 12.571 74.659 1.00 81.44 96 GLU A O 1
ATOM 797 N N . THR A 1 97 ? -90.532 14.418 74.282 1.00 82.69 97 THR A N 1
ATOM 798 C CA . THR A 1 97 ? -89.363 15.227 73.908 1.00 82.69 97 THR A CA 1
ATOM 799 C C . THR A 1 97 ? -88.391 15.390 75.087 1.00 82.69 97 THR A C 1
ATOM 801 O O . THR A 1 97 ? -87.179 15.270 74.897 1.00 82.69 97 THR A O 1
ATOM 804 N N . CYS A 1 98 ? -88.885 15.605 76.317 1.00 82.81 98 CYS A N 1
ATOM 805 C CA . CYS A 1 98 ? -88.044 15.613 77.523 1.00 82.81 98 CYS A CA 1
ATOM 806 C C . CYS A 1 98 ? -87.321 14.275 77.732 1.00 82.81 98 CYS A C 1
ATOM 808 O O . CYS A 1 98 ? -86.119 14.265 78.004 1.00 82.81 98 CYS A O 1
ATOM 810 N N . ALA A 1 99 ? -88.037 13.156 77.587 1.00 82.06 99 ALA A N 1
ATOM 811 C CA . ALA A 1 99 ? -87.476 11.819 77.754 1.00 82.06 99 ALA A CA 1
ATOM 812 C C . ALA A 1 99 ? -86.404 11.511 76.700 1.00 82.06 99 ALA A C 1
ATOM 814 O O . ALA A 1 99 ? -85.340 10.993 77.036 1.00 82.06 99 ALA A O 1
ATOM 815 N N . LEU A 1 100 ? -86.645 11.880 75.442 1.00 83.31 100 LEU A N 1
ATOM 816 C CA . LEU A 1 100 ? -85.701 11.683 74.348 1.00 83.31 100 LEU A CA 1
ATOM 817 C C . LEU A 1 100 ? -84.416 12.489 74.563 1.00 83.31 100 LEU A C 1
ATOM 819 O O . LEU A 1 100 ? -83.324 11.923 74.495 1.00 83.31 100 LEU A O 1
ATOM 823 N N . LEU A 1 101 ? -84.533 13.780 74.889 1.00 83.06 101 LEU A N 1
ATOM 824 C CA . LEU A 1 101 ? -83.371 14.628 75.167 1.00 83.06 101 LEU A CA 1
ATOM 825 C C . LEU A 1 101 ? -82.547 14.085 76.340 1.00 83.06 101 LEU A C 1
ATOM 827 O O . LEU A 1 101 ? -81.325 13.992 76.230 1.00 83.06 101 LEU A O 1
ATOM 831 N N . PHE A 1 102 ? -83.209 13.680 77.428 1.00 82.75 102 PHE A N 1
ATOM 832 C CA . PHE A 1 102 ? -82.529 13.239 78.642 1.00 82.75 102 PHE A CA 1
ATOM 833 C C . PHE A 1 102 ? -81.927 11.831 78.526 1.00 82.75 102 PHE A C 1
ATOM 835 O O . PHE A 1 102 ? -80.748 11.652 78.817 1.00 82.75 102 PHE A O 1
ATOM 842 N N . PHE A 1 103 ? -82.699 10.830 78.089 1.00 82.19 103 PHE A N 1
ATOM 843 C CA . PHE A 1 103 ? -82.255 9.430 78.104 1.00 82.19 103 PHE A CA 1
ATOM 844 C C . PHE A 1 103 ? -81.437 9.025 76.880 1.00 82.19 103 PHE A C 1
ATOM 846 O O . PHE A 1 103 ? -80.537 8.201 77.011 1.00 82.19 103 PHE A O 1
ATOM 853 N N . ARG A 1 104 ? -81.744 9.564 75.694 1.00 82.25 104 ARG A N 1
ATOM 854 C CA . ARG A 1 104 ? -81.064 9.158 74.454 1.00 82.25 104 ARG A CA 1
ATOM 855 C C . ARG A 1 104 ? -79.873 10.044 74.124 1.00 82.25 104 ARG A C 1
ATOM 857 O O . ARG A 1 104 ? -78.856 9.533 73.672 1.00 82.25 104 ARG A O 1
ATOM 864 N N . TYR A 1 105 ? -79.997 11.347 74.363 1.00 78.38 105 TYR A N 1
ATOM 865 C CA . TYR A 1 105 ? -78.966 12.322 74.002 1.00 78.38 105 TYR A CA 1
ATOM 866 C C . TYR A 1 105 ? -78.184 12.866 75.209 1.00 78.38 105 TYR A C 1
ATOM 868 O O . TYR A 1 105 ? -77.206 13.582 75.020 1.00 78.38 105 TYR A O 1
ATOM 876 N N . GLY A 1 106 ? -78.578 12.537 76.446 1.00 78.38 106 GLY A N 1
ATOM 877 C CA . GLY A 1 106 ? -77.888 12.995 77.659 1.00 78.38 106 GLY A CA 1
ATOM 878 C C . GLY A 1 106 ? -77.983 14.506 77.909 1.00 78.38 106 GLY A C 1
ATOM 879 O O . GLY A 1 106 ? -77.218 15.051 78.704 1.00 78.38 106 GLY A O 1
ATOM 880 N N . ILE A 1 107 ? -78.906 15.205 77.238 1.00 78.12 107 ILE A N 1
ATOM 881 C CA . ILE A 1 107 ? -79.088 16.657 77.332 1.00 78.12 107 ILE A CA 1
ATOM 882 C C . ILE A 1 107 ? -80.174 16.956 78.366 1.00 78.12 107 ILE A C 1
ATOM 884 O O . ILE A 1 107 ? -81.277 16.418 78.297 1.00 78.12 107 ILE A O 1
ATOM 888 N N . THR A 1 108 ? -79.912 17.874 79.298 1.00 78.88 108 THR A N 1
ATOM 889 C CA . THR A 1 108 ? -80.923 18.313 80.267 1.00 78.88 108 THR A CA 1
ATOM 890 C C . THR A 1 108 ? -82.008 19.155 79.576 1.00 78.88 108 THR A C 1
ATOM 892 O O . THR A 1 108 ? -81.713 20.230 79.036 1.00 78.88 108 THR A O 1
ATOM 895 N N . PRO A 1 109 ? -83.278 18.702 79.558 1.00 79.56 109 PRO A N 1
ATOM 896 C CA . PRO A 1 109 ? -84.337 19.453 78.900 1.00 79.56 109 PRO A CA 1
ATOM 897 C C . PRO A 1 109 ? -84.569 20.782 79.633 1.00 79.56 109 PRO A C 1
ATOM 899 O O . PRO A 1 109 ? -84.679 20.838 80.856 1.00 79.56 109 PRO A O 1
ATOM 902 N N . THR A 1 110 ? -84.607 21.881 78.878 1.00 81.75 110 THR A N 1
ATOM 903 C CA . THR A 1 110 ? -84.877 23.239 79.382 1.00 81.75 110 THR A CA 1
ATOM 904 C C . THR A 1 110 ? -86.093 23.800 78.655 1.00 81.75 110 THR A C 1
ATOM 906 O O . THR A 1 110 ? -86.274 23.513 77.472 1.00 81.75 110 THR A O 1
ATOM 909 N N . ALA A 1 111 ? -86.893 24.648 79.309 1.00 75.94 111 ALA A N 1
ATOM 910 C CA . ALA A 1 111 ? -88.119 25.200 78.715 1.00 75.94 111 ALA A CA 1
ATOM 911 C C . ALA A 1 111 ? -87.881 25.867 77.341 1.00 75.94 111 ALA A C 1
ATOM 913 O O . ALA A 1 111 ? -88.650 25.645 76.407 1.00 75.94 111 ALA A O 1
ATOM 914 N N . ASN A 1 112 ? -86.767 26.596 77.182 1.00 76.62 112 ASN A N 1
ATOM 915 C CA . ASN A 1 112 ? -86.388 27.22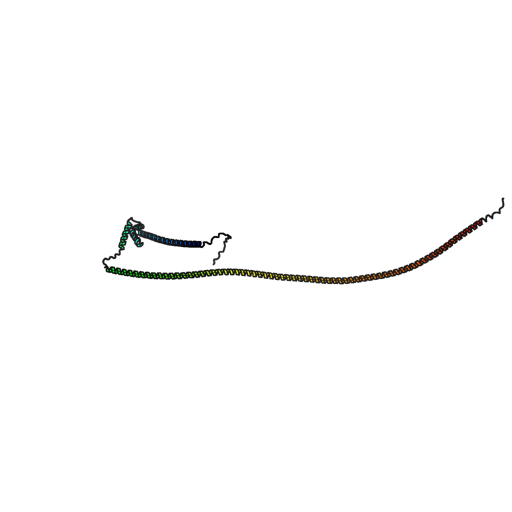2 75.909 1.00 76.62 112 ASN A CA 1
ATOM 916 C C . ASN A 1 112 ? -86.067 26.202 74.805 1.00 76.62 112 ASN A C 1
ATOM 918 O O . ASN A 1 112 ? -86.526 26.373 73.679 1.00 76.62 112 ASN A O 1
ATOM 922 N N . LYS A 1 113 ? -85.322 25.133 75.117 1.00 74.56 113 LYS A N 1
ATOM 923 C CA . LYS A 1 113 ? -84.982 24.086 74.138 1.00 74.56 113 LYS A CA 1
ATOM 924 C C . LYS A 1 113 ? -86.225 23.316 73.700 1.00 74.56 113 LYS A C 1
ATOM 926 O O . LYS A 1 113 ? -86.448 23.127 72.512 1.00 74.56 113 LYS A O 1
ATOM 931 N N . LEU A 1 114 ? -87.089 22.954 74.646 1.00 78.94 114 LEU A N 1
ATOM 932 C CA . LEU A 1 114 ? -88.358 22.285 74.351 1.00 78.94 114 LEU A CA 1
ATOM 933 C C . LEU A 1 114 ? -89.243 23.130 73.428 1.00 78.94 114 LEU A C 1
ATOM 935 O O . LEU A 1 114 ? -89.811 22.614 72.467 1.00 78.94 114 LEU A O 1
ATOM 939 N N . TYR A 1 115 ? -89.327 24.439 73.680 1.00 78.69 115 TYR A N 1
ATOM 940 C CA . TYR A 1 115 ? -90.061 25.354 72.811 1.00 78.69 115 TYR A CA 1
ATOM 941 C C . TYR A 1 115 ? -89.461 25.433 71.397 1.00 78.69 115 TYR A C 1
ATOM 943 O O . TYR A 1 115 ? -90.207 25.382 70.419 1.00 78.69 115 TYR A O 1
ATOM 951 N N . GLN A 1 116 ? -88.129 25.508 71.277 1.00 77.06 116 GLN A N 1
ATOM 952 C CA . GLN A 1 116 ? -87.424 25.581 69.988 1.00 77.06 116 GLN A CA 1
ATOM 953 C C . GLN A 1 116 ? -87.646 24.345 69.106 1.00 77.06 116 GLN A C 1
ATOM 955 O O . GLN A 1 116 ? -87.788 24.499 67.889 1.00 77.06 116 GLN A O 1
ATOM 960 N N . TYR A 1 117 ? -87.725 23.162 69.721 1.00 76.56 117 TYR A N 1
ATOM 961 C CA . TYR A 1 117 ? -87.908 21.888 69.027 1.00 76.56 117 TYR A CA 1
ATOM 962 C C . TYR A 1 117 ? -89.379 21.585 68.681 1.00 76.56 117 TYR A C 1
ATOM 964 O O . TYR A 1 117 ? -89.669 21.187 67.555 1.00 76.56 117 TYR A O 1
ATOM 972 N N . VAL A 1 118 ? -90.323 21.812 69.606 1.00 77.38 118 VAL A N 1
ATOM 973 C CA . VAL A 1 118 ? -91.744 21.427 69.435 1.00 77.38 118 VAL A CA 1
ATOM 974 C C . VAL A 1 118 ? -92.586 22.512 68.743 1.00 77.38 118 VAL A C 1
ATOM 976 O O . VAL A 1 118 ? -93.546 22.189 68.043 1.00 77.38 118 VAL A O 1
ATOM 979 N N . ARG A 1 119 ? -92.230 23.799 68.902 1.00 72.25 119 ARG A N 1
ATOM 980 C CA . ARG A 1 119 ? -92.859 24.980 68.259 1.00 72.25 119 ARG A CA 1
ATOM 981 C C . ARG A 1 119 ? -94.404 24.979 68.227 1.00 72.25 119 ARG A C 1
ATOM 983 O O . ARG A 1 119 ? -95.000 25.455 67.259 1.00 72.25 119 ARG A O 1
ATOM 990 N N . LYS A 1 120 ? -95.069 24.453 69.264 1.00 64.56 120 LYS A N 1
ATOM 991 C CA . LYS A 1 120 ? -96.538 24.396 69.395 1.00 64.56 120 LYS A CA 1
ATOM 992 C C . LYS A 1 120 ? -96.979 24.688 70.831 1.00 64.56 120 LYS A C 1
ATOM 994 O O . LYS A 1 120 ? -96.420 24.127 71.757 1.00 64.56 120 LYS A O 1
ATOM 999 N N . GLY A 1 121 ? -98.031 25.487 71.012 1.00 62.09 121 GLY A N 1
ATOM 1000 C CA . GLY A 1 121 ? -98.644 25.745 72.325 1.00 62.09 121 GLY A CA 1
ATOM 1001 C C . GLY A 1 121 ? -98.348 27.132 72.906 1.00 62.09 121 GLY A C 1
ATOM 1002 O O . GLY A 1 121 ? -97.657 27.949 72.300 1.00 62.09 121 GLY A O 1
ATOM 1003 N N . SER A 1 122 ? -98.933 27.419 74.072 1.00 62.81 122 SER A N 1
ATOM 1004 C CA . SER A 1 122 ? -98.754 28.689 74.783 1.00 62.81 122 SER A CA 1
ATOM 1005 C C . SER A 1 122 ? -97.392 28.759 75.484 1.00 62.81 122 SER A C 1
ATOM 1007 O O . SER A 1 122 ? -96.755 27.746 75.769 1.00 62.81 122 SER A O 1
ATOM 1009 N N . MET A 1 123 ? -96.952 29.977 75.807 1.00 58.88 123 MET A N 1
ATOM 1010 C CA . MET A 1 123 ? -95.630 30.259 76.382 1.00 58.88 123 MET A CA 1
ATOM 1011 C C . MET A 1 123 ? -95.362 29.555 77.734 1.00 58.88 123 MET A C 1
ATOM 1013 O O . MET A 1 123 ? -94.206 29.393 78.113 1.00 58.88 123 MET A O 1
ATOM 1017 N N . SER A 1 124 ? -96.401 29.102 78.449 1.00 62.47 124 SER A N 1
ATOM 1018 C CA . SER A 1 124 ? -96.289 28.406 79.742 1.00 62.47 124 SER A CA 1
ATOM 1019 C C . SER A 1 124 ? -96.281 26.871 79.653 1.00 62.47 124 SER A C 1
ATOM 1021 O O . SER A 1 124 ? -95.908 26.217 80.625 1.00 62.47 124 SER A O 1
ATOM 1023 N N . ALA A 1 125 ? -96.638 26.278 78.507 1.00 70.25 125 ALA A N 1
ATOM 1024 C CA . ALA A 1 125 ? -96.760 24.823 78.352 1.00 70.25 125 ALA A CA 1
ATOM 1025 C C . ALA A 1 125 ? -95.433 24.029 78.502 1.00 70.25 125 ALA A C 1
ATOM 1027 O O . ALA A 1 125 ? -95.447 22.980 79.151 1.00 70.25 125 ALA A O 1
ATOM 1028 N N . PRO A 1 126 ? -94.267 24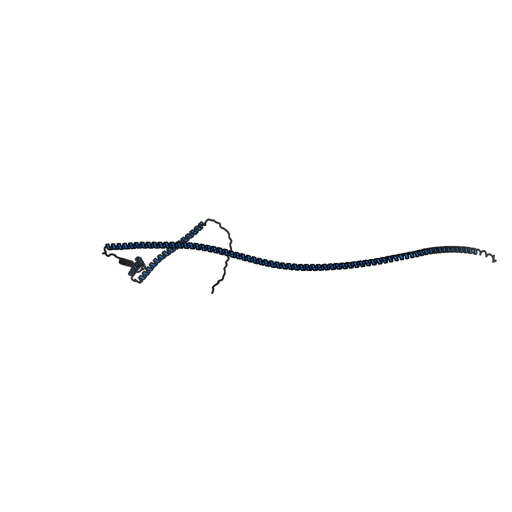.500 78.002 1.00 75.31 126 PRO A N 1
ATOM 1029 C CA . PRO A 1 126 ? -93.004 23.761 78.135 1.00 75.31 126 PRO A CA 1
ATOM 1030 C C . PRO A 1 126 ? -92.494 23.665 79.579 1.00 75.31 126 PRO A C 1
ATOM 1032 O O . PRO A 1 126 ? -91.866 22.678 79.953 1.00 75.31 126 PRO A O 1
ATOM 1035 N N . ALA A 1 127 ? -92.747 24.692 80.396 1.00 74.50 127 ALA A N 1
ATOM 1036 C CA . ALA A 1 127 ? -92.295 24.729 81.786 1.00 74.50 127 ALA A CA 1
ATOM 1037 C C . ALA A 1 127 ? -93.092 23.753 82.668 1.00 74.50 127 ALA A C 1
ATOM 1039 O O . ALA A 1 127 ? -92.512 23.066 83.509 1.00 74.50 127 ALA A O 1
ATOM 1040 N N . GLU A 1 128 ? -94.403 23.644 82.436 1.00 76.56 128 GLU A N 1
ATOM 1041 C CA . GLU A 1 128 ? -95.264 22.708 83.163 1.00 76.56 128 GLU A CA 1
ATOM 1042 C C . GLU A 1 128 ? -94.938 21.245 82.814 1.00 76.56 128 GLU A C 1
ATOM 1044 O O . GLU A 1 128 ? -94.785 20.413 83.712 1.00 76.56 128 GLU A O 1
ATOM 1049 N N . ALA A 1 129 ? -94.743 20.938 81.527 1.00 78.75 129 ALA A N 1
ATOM 1050 C CA . ALA A 1 129 ? -94.356 19.598 81.078 1.00 78.75 129 ALA A CA 1
ATOM 1051 C C . ALA A 1 129 ? -92.976 19.173 81.613 1.00 78.75 129 ALA A C 1
ATOM 1053 O O . ALA A 1 129 ? -92.787 18.018 82.002 1.00 78.75 129 ALA A O 1
ATOM 1054 N N . LEU A 1 130 ? -92.025 20.111 81.695 1.00 80.94 130 LEU A N 1
ATOM 1055 C CA . LEU A 1 130 ? -90.704 19.865 82.272 1.00 80.94 130 LEU A CA 1
ATOM 1056 C C . LEU A 1 130 ? -90.778 19.538 83.772 1.00 80.94 130 LEU A C 1
ATOM 1058 O O . LEU A 1 130 ? -90.109 18.608 84.219 1.00 80.94 130 LEU A O 1
ATOM 1062 N N . SER A 1 131 ? -91.591 20.270 84.546 1.00 79.06 131 SER A N 1
ATOM 1063 C CA . SER A 1 131 ? -91.762 19.999 85.982 1.00 79.06 131 SER A CA 1
ATOM 1064 C C . SER A 1 131 ? -92.332 18.602 86.216 1.00 79.06 131 SER A C 1
ATOM 1066 O O . SER A 1 131 ? -91.766 17.832 86.989 1.00 79.06 131 SER A O 1
ATOM 1068 N N . ARG A 1 132 ? -93.398 18.242 85.486 1.00 80.12 132 ARG A N 1
ATOM 1069 C CA . ARG A 1 132 ? -94.025 16.916 85.595 1.00 80.12 132 ARG A CA 1
ATOM 1070 C C . ARG A 1 132 ? -93.065 15.783 85.220 1.00 80.12 132 ARG A C 1
ATOM 1072 O O . ARG A 1 132 ? -93.040 14.765 85.902 1.00 80.12 132 ARG A O 1
ATOM 1079 N N . PHE A 1 133 ? -92.238 15.964 84.186 1.00 82.75 133 PHE A N 1
ATOM 1080 C CA . PHE A 1 133 ? -91.215 14.984 83.802 1.00 82.75 133 PHE A CA 1
ATOM 1081 C C . PHE A 1 133 ? -90.192 14.742 84.921 1.00 82.75 133 PHE A C 1
ATOM 1083 O O . PHE A 1 133 ? -89.884 13.595 85.245 1.00 82.75 133 PHE A O 1
ATOM 1090 N N . TRP A 1 134 ? -89.675 15.808 85.538 1.00 80.81 134 TRP A N 1
ATOM 1091 C CA . TRP A 1 134 ? -88.690 15.664 86.611 1.00 80.81 134 TRP A CA 1
ATOM 1092 C C . TRP A 1 134 ? -89.260 15.024 87.872 1.00 80.81 134 TRP A C 1
ATOM 1094 O O . TRP A 1 134 ? -88.531 14.290 88.540 1.00 80.81 134 TRP A O 1
ATOM 1104 N N . ASP A 1 135 ? -90.530 15.270 88.188 1.00 80.31 135 ASP A N 1
ATOM 1105 C CA . ASP A 1 135 ? -91.198 14.602 89.304 1.00 80.31 135 ASP A CA 1
ATOM 1106 C C . ASP A 1 135 ? -91.349 13.092 89.032 1.00 80.31 135 ASP A C 1
ATOM 1108 O O . ASP A 1 135 ? -90.979 12.282 89.881 1.00 80.31 135 ASP A O 1
ATOM 1112 N N . GLU A 1 136 ? -91.724 12.688 87.813 1.00 79.31 136 GLU A N 1
ATOM 1113 C CA . GLU A 1 136 ? -91.795 11.267 87.428 1.00 79.31 136 GLU A CA 1
ATOM 1114 C C . GLU A 1 136 ? -90.432 10.551 87.430 1.00 79.31 136 GLU A C 1
ATOM 1116 O O . GLU A 1 136 ? -90.339 9.389 87.837 1.00 79.31 136 GLU A O 1
ATOM 1121 N N . VAL A 1 137 ? -89.365 11.213 86.965 1.00 76.50 137 VAL A N 1
ATOM 1122 C CA . VAL A 1 137 ? -88.005 10.643 86.989 1.00 76.50 137 VAL A CA 1
ATOM 1123 C C . VAL A 1 137 ? -87.520 10.487 88.430 1.00 76.50 137 VAL A C 1
ATOM 1125 O O . VAL A 1 137 ? -86.964 9.440 88.769 1.00 76.50 137 VAL A O 1
ATOM 1128 N N . ARG A 1 138 ? -87.778 11.481 89.294 1.00 75.38 138 ARG A N 1
ATOM 1129 C CA . ARG A 1 138 ? -87.434 11.409 90.723 1.00 75.38 138 ARG A CA 1
ATOM 1130 C C . ARG A 1 138 ? -88.181 10.296 91.448 1.00 75.38 138 ARG A C 1
ATOM 1132 O O . ARG A 1 138 ? -87.582 9.640 92.300 1.00 75.38 138 ARG A O 1
ATOM 1139 N N . ASP A 1 139 ? -89.442 10.053 91.111 1.00 74.06 139 ASP A N 1
ATOM 1140 C CA . ASP A 1 139 ? -90.209 8.960 91.711 1.00 74.06 139 ASP A CA 1
ATOM 1141 C C . ASP A 1 139 ? -89.687 7.580 91.278 1.00 74.06 139 ASP A C 1
ATOM 1143 O O . ASP A 1 139 ? -89.586 6.673 92.106 1.00 74.06 139 ASP A O 1
ATOM 1147 N N . LYS A 1 140 ? -89.267 7.420 90.015 1.00 67.06 140 LYS A N 1
ATOM 1148 C CA . LYS A 1 140 ? -88.732 6.148 89.489 1.00 67.06 140 LYS A CA 1
ATOM 1149 C C . LYS A 1 140 ? -87.291 5.843 89.917 1.00 67.06 140 LYS A C 1
ATOM 1151 O O . LYS A 1 140 ? -86.932 4.672 89.999 1.00 67.06 140 LYS A O 1
ATOM 1156 N N . SER A 1 141 ? -86.461 6.852 90.201 1.00 54.09 141 SER A N 1
ATOM 1157 C CA . SER A 1 141 ? -85.048 6.659 90.573 1.00 54.09 141 SER A CA 1
ATOM 1158 C C . SER A 1 141 ? -84.806 6.460 92.076 1.00 54.09 141 SER A C 1
ATOM 1160 O O . SER A 1 141 ? -83.660 6.290 92.497 1.00 54.09 141 SER A O 1
ATOM 1162 N N . ARG A 1 142 ? -85.849 6.469 92.920 1.00 51.59 142 ARG A N 1
ATOM 1163 C CA . ARG A 1 142 ? -85.714 6.158 94.352 1.00 51.59 142 ARG A CA 1
ATOM 1164 C C . ARG A 1 142 ? -85.623 4.649 94.586 1.00 51.59 142 ARG A C 1
ATOM 1166 O O . ARG A 1 142 ? -86.600 4.006 94.958 1.00 51.59 142 ARG A O 1
ATOM 1173 N N . ILE A 1 143 ? -84.412 4.101 94.508 1.00 55.06 143 ILE A N 1
ATOM 1174 C CA . ILE A 1 143 ? -84.064 2.879 95.248 1.00 55.06 143 ILE A CA 1
ATOM 1175 C C . ILE A 1 143 ? -83.954 3.277 96.729 1.00 55.06 143 ILE A C 1
ATOM 1177 O O . ILE A 1 143 ? -82.882 3.597 97.237 1.00 55.06 143 ILE A O 1
ATOM 1181 N N . ARG A 1 144 ? -85.090 3.333 97.433 1.00 44.09 144 ARG A N 1
ATOM 1182 C CA . ARG A 1 144 ? -85.107 3.423 98.899 1.00 44.09 144 ARG A CA 1
ATOM 1183 C C . ARG A 1 144 ? -84.769 2.045 99.469 1.00 44.09 144 ARG A C 1
ATOM 1185 O O . ARG A 1 144 ? -85.652 1.201 99.599 1.00 44.09 144 ARG A O 1
ATOM 1192 N N . VAL A 1 145 ? -83.520 1.829 99.880 1.00 48.59 145 VAL A N 1
ATOM 1193 C CA . VAL A 1 145 ? -83.212 0.825 100.914 1.00 48.59 145 VAL A CA 1
ATOM 1194 C C . VAL A 1 145 ? -83.610 1.419 102.270 1.00 48.59 145 VAL A C 1
ATOM 1196 O O . VAL A 1 145 ? -82.779 1.735 103.108 1.00 48.59 145 VAL A O 1
ATOM 1199 N N . GLU A 1 146 ? -84.909 1.610 102.484 1.00 50.12 146 GLU A N 1
ATOM 1200 C CA . GLU A 1 146 ? -85.474 1.874 103.807 1.00 50.12 146 GLU A CA 1
ATOM 1201 C C . GLU A 1 146 ? -86.484 0.766 104.105 1.00 50.12 146 GLU A C 1
ATOM 1203 O O . GLU A 1 146 ? -87.688 0.916 103.920 1.00 50.12 146 GLU A O 1
ATOM 1208 N N . ARG A 1 147 ? -85.985 -0.391 104.555 1.00 43.31 147 ARG A N 1
ATOM 1209 C CA . ARG A 1 147 ? -86.764 -1.224 105.477 1.00 43.31 147 ARG A CA 1
ATOM 1210 C C . ARG A 1 147 ? -86.359 -0.829 106.891 1.00 43.31 147 ARG A C 1
ATOM 1212 O O . ARG A 1 147 ? -85.187 -0.953 107.258 1.00 43.31 147 ARG A O 1
ATOM 1219 N N . ALA A 1 148 ? -87.342 -0.336 107.637 1.00 54.34 148 ALA A N 1
ATOM 1220 C CA . ALA A 1 148 ? -87.205 0.199 108.986 1.00 54.34 148 ALA A CA 1
ATOM 1221 C C . ALA A 1 148 ? -86.908 -0.860 110.067 1.00 54.34 148 ALA A C 1
ATOM 1223 O O . ALA A 1 148 ? -86.647 -0.473 111.194 1.00 54.34 148 ALA A O 1
ATOM 1224 N N . ASP A 1 149 ? -86.836 -2.157 109.734 1.00 58.62 149 ASP A N 1
ATOM 1225 C CA . ASP A 1 149 ? -86.679 -3.234 110.729 1.00 58.62 149 ASP A CA 1
ATOM 1226 C C . ASP A 1 149 ? -85.553 -4.229 110.377 1.00 58.62 149 ASP A C 1
ATOM 1228 O O . ASP A 1 149 ? -85.732 -5.444 110.454 1.00 58.62 149 ASP A O 1
ATOM 1232 N N . LEU A 1 150 ? -84.383 -3.743 109.940 1.00 51.72 150 LEU A N 1
ATOM 1233 C CA . LEU A 1 150 ? -83.180 -4.587 109.846 1.00 51.72 150 LEU A CA 1
ATOM 1234 C C . LEU A 1 150 ? -82.144 -4.101 110.874 1.00 51.72 150 LEU A C 1
ATOM 1236 O O . LEU A 1 150 ? -81.733 -2.939 110.750 1.00 51.72 150 LEU A O 1
ATOM 1240 N N . PRO A 1 151 ? -81.738 -4.946 111.849 1.00 66.56 151 PRO A N 1
ATOM 1241 C CA . PRO A 1 151 ? -80.772 -4.590 112.887 1.00 66.56 151 PRO A CA 1
ATOM 1242 C C . PRO A 1 151 ? -79.495 -3.994 112.291 1.00 66.56 151 PRO A C 1
ATOM 1244 O O . PRO A 1 151 ? -78.981 -4.511 111.293 1.00 66.56 151 PRO A O 1
ATOM 1247 N N . GLU A 1 152 ? -78.984 -2.916 112.894 1.00 67.25 152 GLU A N 1
ATOM 1248 C CA . GLU A 1 152 ? -77.772 -2.227 112.421 1.00 67.25 152 GLU A CA 1
ATOM 1249 C C . GLU A 1 152 ? -76.581 -3.176 112.267 1.00 67.25 152 GLU A C 1
ATOM 1251 O O . GLU A 1 152 ? -75.815 -3.040 111.319 1.00 67.25 152 GLU A O 1
ATOM 1256 N N . GLU A 1 153 ? -76.479 -4.186 113.128 1.00 70.31 153 GLU A N 1
ATOM 1257 C CA . GLU A 1 153 ? -75.400 -5.177 113.128 1.00 70.31 153 GLU A CA 1
ATOM 1258 C C . GLU A 1 153 ? -75.307 -5.952 111.801 1.00 70.31 153 GLU A C 1
ATOM 1260 O O . GLU A 1 153 ? -74.216 -6.150 111.267 1.00 70.31 153 GLU A O 1
ATOM 1265 N N . ILE A 1 154 ? -76.446 -6.335 111.210 1.00 72.75 154 ILE A N 1
ATOM 1266 C CA . ILE A 1 154 ? -76.480 -7.078 109.938 1.00 72.75 154 ILE A CA 1
ATOM 1267 C C . ILE A 1 154 ? -76.163 -6.147 108.763 1.00 72.75 154 ILE A C 1
ATOM 1269 O O . ILE A 1 154 ? -75.473 -6.546 107.823 1.00 72.75 154 ILE A O 1
ATOM 1273 N N . LYS A 1 155 ? -76.626 -4.891 108.815 1.00 71.06 155 LYS A N 1
ATOM 1274 C CA . LYS A 1 155 ? -76.284 -3.869 107.811 1.00 71.06 155 LYS A CA 1
ATOM 1275 C C . LYS A 1 155 ? -74.790 -3.545 107.835 1.00 71.06 155 LYS A C 1
ATOM 1277 O O . LYS A 1 155 ? -74.183 -3.452 106.771 1.00 71.06 155 LYS A O 1
ATOM 1282 N N . ALA A 1 156 ? -74.204 -3.419 109.024 1.00 75.69 156 ALA A N 1
ATOM 1283 C CA . ALA A 1 156 ? -72.779 -3.178 109.206 1.00 75.69 156 ALA A CA 1
ATOM 1284 C C . ALA A 1 156 ? -71.945 -4.355 108.679 1.00 75.69 156 ALA A C 1
ATOM 1286 O O . ALA A 1 156 ? -71.059 -4.144 107.855 1.00 75.69 156 ALA A O 1
ATOM 1287 N N . ALA A 1 157 ? -72.289 -5.594 109.052 1.00 75.50 157 ALA A N 1
ATOM 1288 C CA . ALA A 1 157 ? -71.586 -6.790 108.585 1.00 75.50 157 ALA A CA 1
ATOM 1289 C C . ALA A 1 157 ? -71.677 -6.983 107.057 1.00 75.50 157 ALA A C 1
ATOM 1291 O O . ALA A 1 157 ? -70.685 -7.326 106.411 1.00 75.50 157 ALA A O 1
ATOM 1292 N N . ALA A 1 158 ? -72.845 -6.726 106.453 1.00 77.62 158 ALA A N 1
ATOM 1293 C CA . ALA A 1 158 ? -73.016 -6.784 105.001 1.00 77.62 158 ALA A CA 1
ATOM 1294 C C . ALA A 1 158 ? -72.245 -5.666 104.276 1.00 77.62 158 ALA A C 1
ATOM 1296 O O . ALA A 1 158 ? -71.619 -5.923 103.248 1.00 77.62 158 ALA A O 1
ATOM 1297 N N . GLY A 1 159 ? -72.244 -4.442 104.819 1.00 79.25 159 GLY A N 1
ATOM 1298 C CA . GLY A 1 159 ? -71.456 -3.326 104.290 1.00 79.25 159 GLY A CA 1
ATOM 1299 C C . GLY A 1 159 ? -69.950 -3.586 104.359 1.00 79.25 159 GLY A C 1
ATOM 1300 O O . GLY A 1 159 ? -69.235 -3.309 103.399 1.00 79.25 159 GLY A O 1
ATOM 1301 N N . GLU A 1 160 ? -69.476 -4.192 105.448 1.00 84.06 160 GLU A N 1
ATOM 1302 C CA . GLU A 1 160 ? -68.069 -4.552 105.624 1.00 84.06 160 GLU A CA 1
ATOM 1303 C C . GLU A 1 160 ? -67.628 -5.660 104.652 1.00 84.06 160 GLU A C 1
ATOM 1305 O O . GLU A 1 160 ? -66.537 -5.586 104.089 1.00 84.06 160 GLU A O 1
ATOM 1310 N N . LEU A 1 161 ? -68.479 -6.660 104.393 1.00 83.81 161 LEU A N 1
ATOM 1311 C CA . LEU A 1 161 ? -68.200 -7.708 103.406 1.00 83.81 161 LEU A CA 1
ATOM 1312 C C . LEU A 1 161 ? -68.143 -7.148 101.976 1.00 83.81 161 LEU A C 1
ATOM 1314 O O . LEU A 1 161 ? -67.224 -7.476 101.228 1.00 83.81 161 LEU A O 1
ATOM 1318 N N . VAL A 1 162 ? -69.087 -6.278 101.600 1.00 87.38 162 VAL A N 1
ATOM 1319 C CA . VAL A 1 162 ? -69.082 -5.622 100.281 1.00 87.38 162 VAL A CA 1
ATOM 1320 C C . VAL A 1 162 ? -67.868 -4.704 100.132 1.00 87.38 162 VAL A C 1
ATOM 1322 O O . VAL A 1 162 ? -67.243 -4.706 99.076 1.00 87.38 162 VAL A O 1
ATOM 1325 N N . ALA A 1 163 ? -67.481 -3.977 101.184 1.00 84.56 163 ALA A N 1
ATOM 1326 C CA . ALA A 1 163 ? -66.270 -3.161 101.175 1.00 84.56 163 ALA A CA 1
ATOM 1327 C C . ALA A 1 163 ? -65.007 -4.017 100.995 1.00 84.56 163 ALA A C 1
ATOM 1329 O O . ALA A 1 163 ? -64.160 -3.679 100.172 1.00 84.56 163 ALA A O 1
ATOM 1330 N N . LYS A 1 164 ? -64.891 -5.151 101.700 1.00 88.19 164 LYS A N 1
ATOM 1331 C CA . LYS A 1 164 ? -63.768 -6.093 101.534 1.00 88.19 164 LYS A CA 1
ATOM 1332 C C . LYS A 1 164 ? -63.708 -6.666 100.121 1.00 88.19 164 LYS A C 1
ATOM 1334 O O . LYS A 1 164 ? -62.661 -6.577 99.494 1.00 88.19 164 LYS A O 1
ATOM 1339 N N . LEU A 1 165 ? -64.829 -7.161 99.591 1.00 90.38 165 LEU A N 1
ATOM 1340 C CA . LEU A 1 165 ? -64.910 -7.668 98.216 1.00 90.38 165 LEU A CA 1
ATOM 1341 C C . LEU A 1 165 ? -64.559 -6.591 97.185 1.00 90.38 165 LEU A C 1
ATOM 1343 O O . LEU A 1 165 ? -63.861 -6.874 96.218 1.00 90.38 165 LEU A O 1
ATOM 1347 N N . TRP A 1 166 ? -65.010 -5.352 97.397 1.00 90.00 166 TRP A N 1
ATOM 1348 C CA . TRP A 1 166 ? -64.657 -4.222 96.544 1.00 90.00 166 TRP A CA 1
ATOM 1349 C C . TRP A 1 166 ? -63.158 -3.913 96.599 1.00 90.00 166 TRP A C 1
ATOM 1351 O O . TRP A 1 166 ? -62.536 -3.749 95.556 1.00 90.00 166 TRP A O 1
ATOM 1361 N N . HIS A 1 167 ? -62.555 -3.882 97.791 1.00 92.00 167 HIS A N 1
ATOM 1362 C CA . HIS A 1 167 ? -61.116 -3.660 97.948 1.00 92.00 167 HIS A CA 1
ATOM 1363 C C . HIS A 1 167 ? -60.273 -4.799 97.358 1.00 92.00 167 HIS A C 1
ATOM 1365 O O . HIS A 1 167 ? -59.256 -4.526 96.727 1.00 92.00 167 HIS A O 1
ATOM 1371 N N . GLU A 1 168 ? -60.699 -6.055 97.505 1.00 91.25 168 GLU A N 1
ATOM 1372 C CA . GLU A 1 168 ? -60.041 -7.215 96.890 1.00 91.25 168 GLU A CA 1
ATOM 1373 C C . GLU A 1 168 ? -60.161 -7.194 95.361 1.00 91.25 168 GLU A C 1
ATOM 1375 O O . GLU A 1 168 ? -59.165 -7.399 94.667 1.00 91.25 168 GLU A O 1
ATOM 1380 N N . ALA A 1 169 ? -61.343 -6.881 94.820 1.00 91.81 169 ALA A N 1
ATOM 1381 C CA . ALA A 1 169 ? -61.546 -6.723 93.381 1.00 91.81 169 ALA A CA 1
ATOM 1382 C C . ALA A 1 169 ? -60.726 -5.553 92.814 1.00 91.81 169 ALA A C 1
ATOM 1384 O O . ALA A 1 169 ? -60.112 -5.687 91.756 1.00 91.81 169 ALA A O 1
ATOM 1385 N N . GLN A 1 170 ? -60.665 -4.430 93.536 1.00 91.62 170 GLN A N 1
ATOM 1386 C CA . GLN A 1 170 ? -59.863 -3.267 93.168 1.00 91.62 170 GLN A CA 1
ATOM 1387 C C . GLN A 1 170 ? -58.367 -3.608 93.159 1.00 91.62 170 GLN A C 1
ATOM 1389 O O . GLN A 1 170 ? -57.686 -3.326 92.176 1.00 91.62 170 GLN A O 1
ATOM 1394 N N . ALA A 1 171 ? -57.866 -4.287 94.196 1.00 92.38 171 ALA A N 1
ATOM 1395 C CA . ALA A 1 171 ? -56.473 -4.724 94.269 1.00 92.38 171 ALA A CA 1
ATOM 1396 C C . ALA A 1 171 ? -56.119 -5.735 93.161 1.00 92.38 171 ALA A C 1
ATOM 1398 O O . ALA A 1 171 ? -55.073 -5.611 92.524 1.00 92.38 171 ALA A O 1
ATOM 1399 N N . ALA A 1 172 ? -56.998 -6.705 92.883 1.00 92.31 172 ALA A N 1
ATOM 1400 C CA . ALA A 1 172 ? -56.815 -7.661 91.790 1.00 92.31 172 ALA A CA 1
ATOM 1401 C C . ALA A 1 172 ? -56.814 -6.970 90.416 1.00 92.31 172 ALA A C 1
ATOM 1403 O O . ALA A 1 172 ? -56.002 -7.306 89.553 1.00 92.31 172 ALA A O 1
ATOM 1404 N N . SER A 1 173 ? -57.678 -5.970 90.221 1.00 89.69 173 SER A N 1
ATOM 1405 C CA . SER A 1 173 ? -57.718 -5.182 88.991 1.00 89.69 173 SER A CA 1
ATOM 1406 C C . SER A 1 173 ? -56.452 -4.343 88.815 1.00 89.69 173 SER A C 1
ATOM 1408 O O . SER A 1 173 ? -55.894 -4.324 87.723 1.00 89.69 173 SER A O 1
ATOM 1410 N N . GLU A 1 174 ? -55.976 -3.670 89.865 1.00 93.44 174 GLU A N 1
ATOM 1411 C CA . GLU A 1 174 ? -54.745 -2.867 89.832 1.00 93.44 174 GLU A CA 1
ATOM 1412 C C . GLU A 1 174 ? -53.511 -3.722 89.520 1.00 93.44 174 GLU A C 1
ATOM 1414 O O . GLU A 1 174 ? -52.678 -3.322 88.703 1.00 93.44 174 GLU A O 1
ATOM 1419 N N . LEU A 1 175 ? -53.423 -4.922 90.104 1.00 95.06 175 LEU A N 1
ATOM 1420 C CA . LEU A 1 175 ? -52.376 -5.894 89.788 1.00 95.06 175 LEU A CA 1
ATOM 1421 C C . LEU A 1 175 ? -52.454 -6.354 88.327 1.00 95.06 175 LEU A C 1
ATOM 1423 O O . LEU A 1 175 ? -51.451 -6.269 87.619 1.00 95.06 175 LEU A O 1
ATOM 1427 N N . GLY A 1 176 ? -53.638 -6.749 87.847 1.00 93.94 176 GLY A N 1
ATOM 1428 C CA . GLY A 1 176 ? -53.836 -7.163 86.454 1.00 93.94 176 GLY A CA 1
ATOM 1429 C C . GLY A 1 176 ? -53.523 -6.051 85.446 1.00 93.94 176 GLY A C 1
ATOM 1430 O O . GLY A 1 176 ? -52.886 -6.300 84.424 1.00 93.94 176 GLY A O 1
ATOM 1431 N N . PHE A 1 177 ? -53.886 -4.798 85.749 1.00 94.62 177 PHE A N 1
ATOM 1432 C CA . PHE A 1 177 ? -53.510 -3.641 84.930 1.00 94.62 177 PHE A CA 1
ATOM 1433 C C . PHE A 1 177 ? -51.998 -3.401 84.927 1.00 94.62 177 PHE A C 1
ATOM 1435 O O . PHE A 1 177 ? -51.433 -3.100 83.876 1.00 94.62 177 PHE A O 1
ATOM 1442 N N . ALA A 1 178 ? -51.329 -3.529 86.076 1.00 94.50 178 ALA A N 1
ATOM 1443 C CA . ALA A 1 178 ? -49.880 -3.373 86.161 1.00 94.50 178 ALA A CA 1
ATOM 1444 C C . ALA A 1 178 ? -49.135 -4.476 85.389 1.00 94.50 178 ALA A C 1
ATOM 1446 O O . ALA A 1 178 ? -48.130 -4.189 84.739 1.00 94.50 178 ALA A O 1
ATOM 1447 N N . GLU A 1 179 ? -49.620 -5.717 85.430 1.00 94.56 179 GLU A N 1
ATOM 1448 C CA . GLU A 1 179 ? -49.077 -6.843 84.660 1.00 94.56 179 GLU A CA 1
ATOM 1449 C C . GLU A 1 179 ? -49.277 -6.651 83.154 1.00 94.56 179 GLU A C 1
ATOM 1451 O O . GLU A 1 179 ? -48.291 -6.654 82.416 1.00 94.56 179 GLU A O 1
ATOM 1456 N N . ALA A 1 180 ? -50.505 -6.364 82.708 1.00 93.00 180 ALA A N 1
ATOM 1457 C CA . ALA A 1 180 ? -50.798 -6.098 81.299 1.00 93.00 180 ALA A CA 1
ATOM 1458 C C . ALA A 1 180 ? -49.992 -4.905 80.764 1.00 93.00 180 ALA A C 1
ATOM 1460 O O . ALA A 1 180 ? -49.476 -4.936 79.647 1.00 93.00 180 ALA A O 1
ATOM 1461 N N . ARG A 1 181 ? -49.822 -3.855 81.577 1.00 96.00 181 ARG A N 1
ATOM 1462 C CA . ARG A 1 181 ? -48.987 -2.705 81.220 1.00 96.00 181 ARG A CA 1
ATOM 1463 C C . ARG A 1 181 ? -47.524 -3.101 81.027 1.00 96.00 181 ARG A C 1
ATOM 1465 O O . ARG A 1 181 ? -46.936 -2.701 80.027 1.00 96.00 181 ARG A O 1
ATOM 1472 N N . ARG A 1 182 ? -46.944 -3.893 81.937 1.00 96.00 182 ARG A N 1
ATOM 1473 C CA . ARG A 1 182 ? -45.562 -4.387 81.790 1.00 96.00 182 ARG A CA 1
ATOM 1474 C C . ARG A 1 182 ? -45.400 -5.263 80.552 1.00 96.00 182 ARG A C 1
ATOM 1476 O O . ARG A 1 182 ? -44.385 -5.151 79.876 1.00 96.00 182 ARG A O 1
ATOM 1483 N N . GLU A 1 183 ? -46.378 -6.110 80.248 1.00 95.69 183 GLU A N 1
ATOM 1484 C CA . GLU A 1 183 ? -46.340 -6.979 79.068 1.00 95.69 183 GLU A CA 1
ATOM 1485 C C . GLU A 1 183 ? -46.399 -6.172 77.762 1.00 95.69 183 GLU A C 1
ATOM 1487 O O . GLU A 1 183 ? -45.600 -6.403 76.854 1.00 95.69 183 GLU A O 1
ATOM 1492 N N . ILE A 1 184 ? -47.266 -5.155 77.692 1.00 94.75 184 ILE A N 1
ATOM 1493 C CA . ILE A 1 184 ? -47.338 -4.236 76.547 1.00 94.75 184 ILE A CA 1
ATOM 1494 C C . ILE A 1 184 ? -46.039 -3.433 76.409 1.00 94.75 184 ILE A C 1
ATOM 1496 O O . ILE A 1 184 ? -45.517 -3.311 75.303 1.00 94.75 184 ILE A O 1
ATOM 1500 N N . GLU A 1 185 ? -45.492 -2.906 77.509 1.00 96.19 185 GLU A N 1
ATOM 1501 C CA . GLU A 1 185 ? -44.220 -2.172 77.505 1.00 96.19 185 GLU A CA 1
ATOM 1502 C C . GLU A 1 185 ? -43.059 -3.073 77.042 1.00 96.19 185 GLU A C 1
ATOM 1504 O O . GLU A 1 185 ? -42.276 -2.665 76.182 1.00 96.19 185 GLU A O 1
ATOM 1509 N N . ALA A 1 186 ? -42.992 -4.323 77.512 1.00 95.94 186 ALA A N 1
ATOM 1510 C CA . ALA A 1 186 ? -41.997 -5.300 77.073 1.00 95.94 186 ALA A CA 1
ATOM 1511 C C . ALA A 1 186 ? -42.151 -5.661 75.585 1.00 95.94 186 ALA A C 1
ATOM 1513 O O . ALA A 1 186 ? -41.164 -5.674 74.846 1.00 95.94 186 ALA A O 1
ATOM 1514 N N . SER A 1 187 ? -43.381 -5.889 75.112 1.00 95.62 187 SER A N 1
ATOM 1515 C CA . SER A 1 187 ? -43.654 -6.144 73.693 1.00 95.62 187 SER A CA 1
ATOM 1516 C C . SER A 1 187 ? -43.306 -4.937 72.817 1.00 95.62 187 SER A C 1
ATOM 1518 O O . SER A 1 187 ? -42.800 -5.116 71.709 1.00 95.62 187 SER A O 1
ATOM 1520 N N . ALA A 1 188 ? -43.562 -3.714 73.288 1.00 96.56 188 ALA A N 1
ATOM 1521 C CA . ALA A 1 188 ? -43.222 -2.488 72.573 1.00 96.56 188 ALA A CA 1
ATOM 1522 C C . ALA A 1 188 ? -41.703 -2.286 72.492 1.00 96.56 188 ALA A C 1
ATOM 1524 O O . ALA A 1 188 ? -41.194 -1.917 71.433 1.00 96.56 188 ALA A O 1
ATOM 1525 N N . MET A 1 189 ? -40.971 -2.573 73.574 1.00 96.56 189 MET A N 1
ATOM 1526 C CA . ME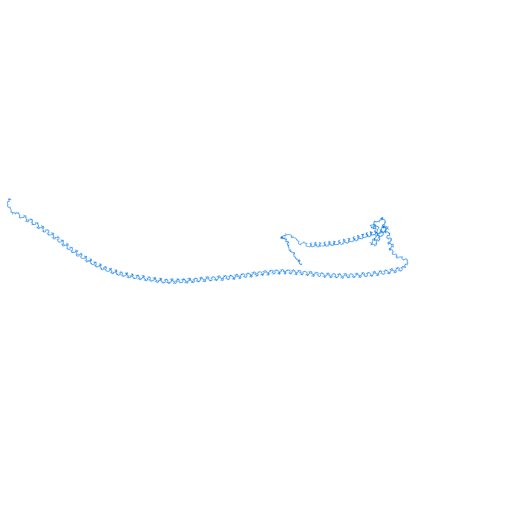T A 1 189 ? -39.506 -2.550 73.576 1.00 96.56 189 MET A CA 1
ATOM 1527 C C . MET A 1 189 ? -38.931 -3.571 72.592 1.00 96.56 189 MET A C 1
ATOM 1529 O O . MET A 1 189 ? -38.138 -3.188 71.735 1.00 96.56 189 MET A O 1
ATOM 1533 N N . ALA A 1 190 ? -39.393 -4.825 72.634 1.00 96.75 190 ALA A N 1
ATOM 1534 C CA . ALA A 1 190 ? -38.942 -5.870 71.714 1.00 96.75 190 ALA A CA 1
ATOM 1535 C C . ALA A 1 190 ? -39.238 -5.518 70.243 1.00 96.75 190 ALA A C 1
ATOM 1537 O O . ALA A 1 190 ? -38.376 -5.658 69.375 1.00 96.75 190 ALA A O 1
ATOM 1538 N N . ALA A 1 191 ? -40.433 -4.994 69.949 1.00 95.38 191 ALA A N 1
ATOM 1539 C CA . ALA A 1 191 ? -40.784 -4.540 68.604 1.00 95.38 191 ALA A CA 1
ATOM 1540 C C . ALA A 1 191 ? -39.913 -3.358 68.143 1.00 95.38 191 ALA A C 1
ATOM 1542 O O . ALA A 1 191 ? -39.510 -3.303 66.980 1.00 95.38 191 ALA A O 1
ATOM 1543 N N . ASN A 1 192 ? -39.591 -2.425 69.044 1.00 97.06 192 ASN A N 1
ATOM 1544 C CA . ASN A 1 192 ? -38.722 -1.296 68.733 1.00 97.06 192 ASN A CA 1
ATOM 1545 C C . ASN A 1 192 ? -37.271 -1.739 68.487 1.00 97.06 192 ASN A C 1
ATOM 1547 O O . ASN A 1 192 ? -36.645 -1.250 67.550 1.00 97.06 192 ASN A O 1
ATOM 1551 N N . GLU A 1 193 ? -36.750 -2.688 69.264 1.00 97.19 193 GLU A N 1
ATOM 1552 C CA . GLU A 1 193 ? -35.422 -3.276 69.049 1.00 97.19 193 GLU A CA 1
ATOM 1553 C C . GLU A 1 193 ? -35.327 -3.964 67.682 1.00 97.19 193 GLU A C 1
ATOM 1555 O O . GLU A 1 193 ? -34.404 -3.678 66.916 1.00 97.19 193 GLU A O 1
ATOM 1560 N N . LEU A 1 194 ? -36.325 -4.779 67.319 1.00 97.38 194 LEU A N 1
ATOM 1561 C CA . LEU A 1 194 ? -36.404 -5.403 65.993 1.00 97.38 194 LEU A CA 1
ATOM 1562 C C . LEU A 1 194 ? -36.510 -4.361 64.871 1.00 97.38 194 LEU A C 1
ATOM 1564 O O . LEU A 1 194 ? -35.849 -4.489 63.842 1.00 97.38 194 LEU A O 1
ATOM 1568 N N . ALA A 1 195 ? -37.298 -3.300 65.065 1.00 96.81 195 ALA A N 1
ATOM 1569 C CA . ALA A 1 195 ? -37.428 -2.227 64.084 1.00 96.81 195 ALA A CA 1
ATOM 1570 C C . ALA A 1 195 ? -36.122 -1.434 63.905 1.00 96.81 195 ALA A C 1
ATOM 1572 O O . ALA A 1 195 ? -35.810 -1.010 62.792 1.00 96.81 195 ALA A O 1
ATOM 1573 N N . VAL A 1 196 ? -35.355 -1.220 64.978 1.00 97.38 196 VAL A N 1
ATOM 1574 C CA . VAL A 1 196 ? -34.037 -0.575 64.910 1.00 97.38 196 VAL A CA 1
ATOM 1575 C C . VAL A 1 196 ? -33.030 -1.484 64.207 1.00 97.38 196 VAL A C 1
ATOM 1577 O O . VAL A 1 196 ? -32.334 -1.006 63.313 1.00 97.38 196 VAL A O 1
ATOM 1580 N N . ALA A 1 197 ? -32.994 -2.779 64.535 1.00 97.38 197 ALA A N 1
ATOM 1581 C CA . ALA A 1 197 ? -32.123 -3.747 63.869 1.00 97.38 197 ALA A CA 1
ATOM 1582 C C . ALA A 1 197 ? -32.416 -3.829 62.360 1.00 97.38 197 ALA A C 1
ATOM 1584 O O . ALA A 1 197 ? -31.512 -3.656 61.544 1.00 97.38 197 ALA A O 1
ATOM 1585 N N . ALA A 1 198 ? -33.691 -3.950 61.974 1.00 95.94 198 ALA A N 1
ATOM 1586 C CA . ALA A 1 198 ? -34.099 -3.982 60.569 1.00 95.94 198 ALA A CA 1
ATOM 1587 C C . ALA A 1 198 ? -33.734 -2.690 59.813 1.00 95.94 198 ALA A C 1
ATOM 1589 O O . ALA A 1 198 ? -33.347 -2.742 58.646 1.00 95.94 198 ALA A O 1
ATOM 1590 N N . LYS A 1 199 ? -33.821 -1.518 60.462 1.00 97.44 199 LYS A N 1
ATOM 1591 C CA . LYS A 1 199 ? -33.378 -0.243 59.869 1.00 97.44 199 LYS A CA 1
ATOM 1592 C C . LYS A 1 199 ? -31.867 -0.209 59.652 1.00 97.44 199 LYS A C 1
ATOM 1594 O O . LYS A 1 199 ? -31.429 0.236 58.597 1.00 97.44 199 LYS A O 1
ATOM 1599 N N . GLN A 1 200 ? -31.084 -0.692 60.615 1.00 97.56 200 GLN A N 1
ATOM 1600 C CA . GLN A 1 200 ? -29.626 -0.768 60.488 1.00 97.56 200 GLN A CA 1
ATOM 1601 C C . GLN A 1 200 ? -29.214 -1.702 59.343 1.00 97.56 200 GLN A C 1
ATOM 1603 O O . GLN A 1 200 ? -28.359 -1.337 58.538 1.00 97.56 200 GLN A O 1
ATOM 1608 N N . GLU A 1 201 ? -29.857 -2.865 59.216 1.00 97.56 201 GLU A N 1
ATOM 1609 C CA . GLU A 1 201 ? -29.636 -3.787 58.096 1.00 97.56 201 GLU A CA 1
ATOM 1610 C C . GLU A 1 201 ? -29.992 -3.145 56.749 1.00 97.56 201 GLU A C 1
ATOM 1612 O O . GLU A 1 201 ? -29.216 -3.235 55.798 1.00 97.56 201 GLU A O 1
ATOM 1617 N N . LEU A 1 202 ? -31.119 -2.427 56.676 1.00 97.94 202 LEU A N 1
ATOM 1618 C CA . LEU A 1 202 ? -31.511 -1.674 55.482 1.00 97.94 202 LEU A CA 1
ATOM 1619 C C . LEU A 1 202 ? -30.476 -0.610 55.102 1.00 97.94 202 LEU A C 1
ATOM 1621 O O . LEU A 1 202 ? -30.143 -0.483 53.927 1.00 97.94 202 LEU A O 1
ATOM 1625 N N . GLU A 1 203 ? -29.945 0.137 56.070 1.00 97.94 203 GLU A N 1
ATOM 1626 C CA . GLU A 1 203 ? -28.903 1.139 55.821 1.00 97.94 203 GLU A CA 1
ATOM 1627 C C . GLU A 1 203 ? -27.594 0.509 55.325 1.00 97.94 203 GLU A C 1
ATOM 1629 O O . GLU A 1 203 ? -26.929 1.079 54.457 1.00 97.94 203 GLU A O 1
ATOM 1634 N N . ILE A 1 204 ? -27.210 -0.657 55.855 1.00 98.12 204 ILE A N 1
ATOM 1635 C CA . ILE A 1 204 ? -26.031 -1.403 55.392 1.00 98.12 204 ILE A CA 1
ATOM 1636 C C . ILE A 1 204 ? -26.250 -1.870 53.951 1.00 98.12 204 ILE A C 1
ATOM 1638 O O . ILE A 1 204 ? -25.431 -1.566 53.084 1.00 98.12 204 ILE A O 1
ATOM 1642 N N . LEU A 1 205 ? -27.387 -2.513 53.672 1.00 98.00 205 LEU A N 1
ATOM 1643 C CA . LEU A 1 205 ? -27.743 -2.982 52.332 1.00 98.00 205 LEU A CA 1
ATOM 1644 C C . LEU A 1 205 ? -27.825 -1.832 51.322 1.00 98.00 205 LEU A C 1
ATOM 1646 O O . LEU A 1 205 ? -27.359 -1.971 50.195 1.00 98.00 205 LEU A O 1
ATOM 1650 N N . GLN A 1 206 ? -28.360 -0.672 51.712 1.00 98.12 206 GLN A N 1
ATOM 1651 C CA . GLN A 1 206 ? -28.396 0.515 50.855 1.00 98.12 206 GLN A CA 1
ATOM 1652 C C . GLN A 1 206 ? -26.994 1.035 50.523 1.00 98.12 206 GLN A C 1
ATOM 1654 O O . GLN A 1 206 ? -26.742 1.391 49.373 1.00 98.12 206 GLN A O 1
ATOM 1659 N N . LYS A 1 207 ? -26.069 1.047 51.493 1.00 97.94 207 LYS A N 1
ATOM 1660 C CA . LYS A 1 207 ? -24.664 1.436 51.264 1.00 97.94 207 LYS A CA 1
ATOM 1661 C C . LYS A 1 207 ? -23.927 0.431 50.380 1.00 97.94 207 LYS A C 1
ATOM 1663 O O . LYS A 1 207 ? -23.122 0.819 49.536 1.00 97.94 207 LYS A O 1
ATOM 1668 N N . GLU A 1 208 ? -24.180 -0.862 50.559 1.00 97.88 208 GLU A N 1
ATOM 1669 C CA . GLU A 1 208 ? -23.616 -1.902 49.696 1.00 97.88 208 GLU A CA 1
ATOM 1670 C C . GLU A 1 208 ? -24.162 -1.798 48.271 1.00 97.88 208 GLU A C 1
ATOM 1672 O O . GLU A 1 208 ? -23.397 -1.870 47.306 1.00 97.88 208 GLU A O 1
ATOM 1677 N N . TYR A 1 209 ? -25.465 -1.545 48.140 1.00 98.00 209 TYR A N 1
ATOM 1678 C CA . TYR A 1 209 ? -26.121 -1.330 46.860 1.00 98.00 209 TYR A CA 1
ATOM 1679 C C . TYR A 1 209 ? -25.565 -0.099 46.141 1.00 98.00 209 TYR A C 1
ATOM 1681 O O . TYR A 1 209 ? -25.155 -0.219 44.986 1.00 98.00 209 TYR A O 1
ATOM 1689 N N . SER A 1 210 ? -25.451 1.051 46.816 1.00 98.19 210 SER A N 1
ATOM 1690 C CA . SER A 1 210 ? -24.877 2.261 46.214 1.00 98.19 210 SER A CA 1
ATOM 1691 C C . SER A 1 210 ? -23.427 2.039 45.782 1.00 98.19 210 SER A C 1
ATOM 1693 O O . SER A 1 210 ? -23.069 2.351 44.650 1.00 98.19 210 SER A O 1
ATOM 1695 N N . ARG A 1 211 ? -22.612 1.380 46.618 1.00 98.31 211 ARG A N 1
ATOM 1696 C CA . ARG A 1 211 ? -21.227 1.023 46.273 1.00 98.31 211 ARG A CA 1
ATOM 1697 C C . ARG A 1 211 ? -21.152 0.083 45.066 1.00 98.31 211 ARG A C 1
ATOM 1699 O O . ARG A 1 211 ? -20.211 0.161 44.278 1.00 98.31 211 ARG A O 1
ATOM 1706 N N . SER A 1 212 ? -22.108 -0.835 44.923 1.00 96.81 212 SER A N 1
ATOM 1707 C CA . SER A 1 212 ? -22.180 -1.726 43.761 1.00 96.81 212 SER A CA 1
ATOM 1708 C C . SER A 1 212 ? -22.574 -0.977 42.484 1.00 96.81 212 SER A C 1
ATOM 1710 O O . SER A 1 212 ? -21.971 -1.220 41.441 1.00 96.81 212 SER A O 1
ATOM 1712 N N . GLN A 1 213 ? -23.509 -0.025 42.572 1.00 98.31 213 GLN A N 1
ATOM 1713 C CA . GLN A 1 213 ? -23.903 0.827 41.450 1.00 98.31 213 GLN A CA 1
ATOM 1714 C C . GLN A 1 213 ? -22.755 1.730 40.995 1.00 98.31 213 GLN A C 1
ATOM 1716 O O . GLN A 1 213 ? -22.491 1.808 39.798 1.00 98.31 213 GLN A O 1
ATOM 1721 N N . GLU A 1 214 ? -22.033 2.349 41.932 1.00 98.06 214 GLU A N 1
ATOM 1722 C CA . GLU A 1 214 ? -20.843 3.154 41.632 1.00 98.06 214 GLU A CA 1
ATOM 1723 C C . GLU A 1 214 ? -19.814 2.320 40.856 1.00 98.06 214 GLU A C 1
ATOM 1725 O O . GLU A 1 214 ? -19.432 2.684 39.744 1.00 98.06 214 GLU A O 1
ATOM 1730 N N . ARG A 1 215 ? -19.467 1.125 41.352 1.00 98.38 215 ARG A N 1
ATOM 1731 C CA . ARG A 1 215 ? -18.559 0.204 40.643 1.00 98.38 215 ARG A CA 1
ATOM 1732 C C . ARG A 1 215 ? -19.059 -0.190 39.254 1.00 98.38 215 ARG A C 1
ATOM 1734 O O . ARG A 1 215 ? -18.255 -0.292 38.333 1.00 98.38 215 ARG A O 1
ATOM 1741 N N . LEU A 1 216 ? -20.360 -0.440 39.087 1.00 98.44 216 LEU A N 1
ATOM 1742 C CA . LEU A 1 216 ? -20.932 -0.764 37.777 1.00 98.44 216 LEU A CA 1
ATOM 1743 C C . LEU A 1 216 ? -20.779 0.407 36.806 1.00 98.44 216 LEU A C 1
ATOM 1745 O O . LEU A 1 216 ? -20.309 0.202 35.692 1.00 98.44 216 LEU A O 1
ATOM 1749 N N . SER A 1 217 ? -21.083 1.630 37.242 1.00 98.06 217 SER A N 1
ATOM 1750 C CA . SER A 1 217 ? -20.912 2.829 36.417 1.00 98.06 217 SER A CA 1
ATOM 1751 C C . SER A 1 217 ? -19.445 3.126 36.070 1.00 98.06 217 SER A C 1
ATOM 1753 O O . SER A 1 217 ? -19.145 3.504 34.937 1.00 98.06 217 SER A O 1
ATOM 1755 N N . GLU A 1 218 ? -18.507 2.887 36.992 1.00 98.44 218 GLU A N 1
ATOM 1756 C CA . GLU A 1 218 ? -17.065 2.962 36.723 1.00 98.44 218 GLU A CA 1
ATOM 1757 C C . GLU A 1 218 ? -16.643 1.939 35.661 1.00 98.44 218 GLU A C 1
ATOM 1759 O O . GLU A 1 218 ? -15.973 2.287 34.686 1.00 98.44 218 GLU A O 1
ATOM 1764 N N . LEU A 1 219 ? -17.073 0.681 35.805 1.00 98.25 219 LEU A N 1
ATOM 1765 C CA . LEU A 1 219 ? -16.782 -0.378 34.837 1.00 98.25 219 LEU A CA 1
ATOM 1766 C C . LEU A 1 219 ? -17.422 -0.106 33.473 1.00 98.25 219 LEU A C 1
ATOM 1768 O O . LEU A 1 219 ? -16.812 -0.393 32.446 1.00 98.25 219 LEU A O 1
ATOM 1772 N N . GLU A 1 220 ? -18.624 0.466 33.434 1.00 98.38 220 GLU A N 1
ATOM 1773 C CA . GLU A 1 220 ? -19.275 0.887 32.194 1.00 98.38 220 GLU A CA 1
ATOM 1774 C C . GLU A 1 220 ? -18.514 2.019 31.506 1.00 98.38 220 GLU A C 1
ATOM 1776 O O . GLU A 1 220 ? -18.335 1.967 30.288 1.00 98.38 220 GLU A O 1
ATOM 1781 N N . CYS A 1 221 ? -18.013 2.994 32.269 1.00 98.31 221 CYS A N 1
ATOM 1782 C CA . CYS A 1 221 ? -17.159 4.061 31.755 1.00 98.31 221 CYS A CA 1
ATOM 1783 C C . CYS A 1 221 ? -15.870 3.487 31.140 1.00 98.31 221 CYS A C 1
ATOM 1785 O O . CYS A 1 221 ? -15.547 3.787 29.990 1.00 98.31 221 CYS A O 1
ATOM 1787 N N . ILE A 1 222 ? -15.196 2.572 31.848 1.00 98.44 222 ILE A N 1
ATOM 1788 C CA . ILE A 1 222 ? -14.001 1.872 31.345 1.00 98.44 222 ILE A CA 1
ATOM 1789 C C . ILE A 1 222 ? -14.334 1.040 30.097 1.00 98.44 222 ILE A C 1
ATOM 1791 O O . ILE A 1 222 ? -13.586 1.030 29.122 1.00 98.44 222 ILE A O 1
ATOM 1795 N N . ARG A 1 223 ? -15.477 0.347 30.074 1.00 98.50 223 ARG A N 1
ATOM 1796 C CA . ARG A 1 223 ? -15.912 -0.430 28.905 1.00 98.50 223 ARG A CA 1
ATOM 1797 C C . ARG A 1 223 ? -16.119 0.470 27.689 1.00 98.50 223 ARG A C 1
ATOM 1799 O O . ARG A 1 223 ? -15.718 0.100 26.588 1.00 98.50 223 ARG A O 1
ATOM 1806 N N . GLN A 1 224 ? -16.745 1.632 27.871 1.00 98.31 224 GLN A N 1
ATOM 1807 C CA . GLN A 1 224 ? -16.960 2.603 26.798 1.00 98.31 224 GLN A CA 1
ATOM 1808 C C . GLN A 1 224 ? -15.637 3.197 26.301 1.00 98.31 224 GLN A C 1
ATOM 1810 O O . GLN A 1 224 ? -15.446 3.291 25.087 1.00 98.31 224 GLN A O 1
ATOM 1815 N N . SER A 1 225 ? -14.702 3.530 27.200 1.00 98.31 225 SER A N 1
ATOM 1816 C CA . SER A 1 225 ? -13.383 4.040 26.808 1.00 98.31 225 SER A CA 1
ATOM 1817 C C . SER A 1 225 ? -12.604 2.997 26.005 1.00 98.31 225 SER A C 1
ATOM 1819 O O . SER A 1 225 ? -12.180 3.293 24.888 1.00 98.31 225 SER A O 1
ATOM 1821 N N . LEU A 1 226 ? -12.535 1.751 26.483 1.00 98.44 226 LEU A N 1
ATOM 1822 C CA . LEU A 1 226 ? -11.891 0.643 25.769 1.00 98.44 226 LEU A CA 1
ATOM 1823 C C . LEU A 1 226 ? -12.562 0.355 24.421 1.00 98.44 226 LEU A C 1
ATOM 1825 O O . LEU A 1 226 ? -11.886 0.093 23.431 1.00 98.44 226 LEU A O 1
ATOM 1829 N N . GLN A 1 227 ? -13.892 0.429 24.341 1.00 98.50 227 GLN A N 1
ATOM 1830 C CA . GLN A 1 227 ? -14.607 0.255 23.077 1.00 98.50 227 GLN A CA 1
ATOM 1831 C C . GLN A 1 227 ? -14.262 1.369 22.075 1.00 98.50 227 GLN A C 1
ATOM 1833 O O . GLN A 1 227 ? -14.109 1.089 20.882 1.00 98.50 227 GLN A O 1
ATOM 1838 N N . SER A 1 228 ? -14.088 2.607 22.550 1.00 98.12 228 SER A N 1
ATOM 1839 C CA . SER A 1 228 ? -13.631 3.722 21.717 1.00 98.12 228 SER A CA 1
ATOM 1840 C C . SER A 1 228 ? -12.188 3.525 21.236 1.00 98.12 228 SER A C 1
ATOM 1842 O O . SER A 1 228 ? -11.927 3.679 20.043 1.00 98.12 228 SER A O 1
ATOM 1844 N N . GLU A 1 229 ? -11.282 3.070 22.105 1.00 98.25 229 GLU A N 1
ATOM 1845 C CA . GLU A 1 229 ? -9.887 2.769 21.761 1.00 98.25 229 GLU A CA 1
ATOM 1846 C C . GLU A 1 229 ? -9.801 1.641 20.730 1.00 98.25 229 GLU A C 1
ATOM 1848 O O . GLU A 1 229 ? -9.169 1.809 19.691 1.00 98.25 229 GLU A O 1
ATOM 1853 N N . ILE A 1 230 ? -10.541 0.544 20.931 1.00 98.56 230 ILE A N 1
ATOM 1854 C CA . ILE A 1 230 ? -10.626 -0.563 19.967 1.00 98.56 230 ILE A CA 1
ATOM 1855 C C . ILE A 1 230 ? -11.144 -0.070 18.611 1.00 98.56 230 ILE A C 1
ATOM 1857 O O . ILE A 1 230 ? -10.663 -0.514 17.569 1.00 98.56 230 ILE A O 1
ATOM 1861 N N . SER A 1 231 ? -12.135 0.826 18.590 1.00 98.25 231 SER A N 1
ATOM 1862 C CA . SER A 1 231 ? -12.645 1.385 17.333 1.00 98.25 231 SER A CA 1
ATOM 1863 C C . SER A 1 231 ? -11.613 2.274 16.630 1.00 98.25 231 SER A C 1
ATOM 1865 O O . SER A 1 231 ? -11.450 2.176 15.412 1.00 98.25 231 SER A O 1
ATOM 1867 N N . ALA A 1 232 ? -10.861 3.075 17.391 1.00 98.44 232 ALA A N 1
ATOM 1868 C CA . ALA A 1 232 ? -9.793 3.919 16.872 1.00 98.44 232 ALA A CA 1
ATOM 1869 C C . ALA A 1 232 ? -8.630 3.078 16.327 1.00 98.44 232 ALA A C 1
ATOM 1871 O O . ALA A 1 232 ? -8.125 3.357 15.240 1.00 98.44 232 ALA A O 1
ATOM 1872 N N . ASP A 1 233 ? -8.243 2.015 17.029 1.00 97.75 233 ASP A N 1
ATOM 1873 C CA . ASP A 1 233 ? -7.185 1.110 16.588 1.00 97.75 233 ASP A CA 1
ATOM 1874 C C . ASP A 1 233 ? -7.602 0.286 15.369 1.00 97.75 233 ASP A C 1
ATOM 1876 O O . ASP A 1 233 ? -6.802 0.125 14.449 1.00 97.75 233 ASP A O 1
ATOM 1880 N N . LYS A 1 234 ? -8.863 -0.155 15.278 1.00 98.44 234 LYS A N 1
ATOM 1881 C CA . LYS A 1 234 ? -9.399 -0.767 14.048 1.00 98.44 234 LYS A CA 1
ATOM 1882 C C . LYS A 1 234 ? -9.313 0.192 12.862 1.00 98.44 234 LYS A C 1
ATOM 1884 O O . LYS A 1 234 ? -8.798 -0.193 11.818 1.00 98.44 234 LYS A O 1
ATOM 1889 N N . ALA A 1 235 ? -9.718 1.451 13.041 1.00 98.38 235 ALA A N 1
ATOM 1890 C CA . ALA A 1 235 ? -9.604 2.465 11.995 1.00 98.38 235 ALA A CA 1
ATOM 1891 C C . ALA A 1 235 ? -8.139 2.715 11.582 1.00 98.38 235 ALA A C 1
ATOM 1893 O O . ALA A 1 235 ? -7.841 2.839 10.392 1.00 98.38 235 ALA A O 1
ATOM 1894 N N . ARG A 1 236 ? -7.203 2.731 12.543 1.00 98.56 236 ARG A N 1
ATOM 1895 C CA . ARG A 1 236 ? -5.760 2.817 12.259 1.00 98.56 236 ARG A CA 1
ATOM 1896 C C . ARG A 1 236 ? -5.271 1.604 11.468 1.00 98.56 236 ARG A C 1
ATOM 1898 O O . ARG A 1 236 ? -4.603 1.797 10.455 1.00 98.56 236 ARG A O 1
ATOM 1905 N N . LEU A 1 237 ? -5.628 0.386 11.878 1.00 98.62 237 LEU A N 1
ATOM 1906 C CA . LEU A 1 237 ? -5.253 -0.848 11.180 1.00 98.62 237 LEU A CA 1
ATOM 1907 C C . LEU A 1 237 ? -5.787 -0.875 9.747 1.00 98.62 237 LEU A C 1
ATOM 1909 O O . LEU A 1 237 ? -5.033 -1.196 8.832 1.00 98.62 237 LEU A O 1
ATOM 1913 N N . ASP A 1 238 ? -7.044 -0.491 9.532 1.00 98.56 238 ASP A N 1
ATOM 1914 C CA . ASP A 1 238 ? -7.635 -0.433 8.194 1.00 98.56 238 ASP A CA 1
ATOM 1915 C C . ASP A 1 238 ? -6.947 0.628 7.324 1.00 98.56 238 ASP A C 1
ATOM 1917 O O . ASP A 1 238 ? -6.641 0.367 6.160 1.00 98.56 238 ASP A O 1
ATOM 1921 N N . SER A 1 239 ? -6.595 1.787 7.893 1.00 98.56 239 SER A N 1
ATOM 1922 C CA . SER A 1 239 ? -5.824 2.807 7.172 1.00 98.56 239 SER A CA 1
ATOM 1923 C C . SER A 1 239 ? -4.419 2.323 6.787 1.00 98.56 239 SER A C 1
ATOM 1925 O O . SER A 1 239 ? -3.966 2.567 5.669 1.00 98.56 239 SER A O 1
ATOM 1927 N N . MET A 1 240 ? -3.736 1.587 7.672 1.00 98.31 240 MET A N 1
ATOM 1928 C CA . MET A 1 240 ? -2.420 1.010 7.389 1.00 98.31 240 MET A CA 1
ATOM 1929 C C . MET A 1 240 ? -2.514 -0.096 6.335 1.00 98.31 240 MET A C 1
ATOM 1931 O O . MET A 1 240 ? -1.681 -0.144 5.436 1.00 98.31 240 MET A O 1
ATOM 1935 N N . ARG A 1 241 ? -3.552 -0.943 6.384 1.00 98.56 241 ARG A N 1
ATOM 1936 C CA . ARG A 1 241 ? -3.821 -1.952 5.346 1.00 98.56 241 ARG A CA 1
ATOM 1937 C C . ARG A 1 241 ? -4.029 -1.309 3.980 1.00 98.56 241 ARG A C 1
ATOM 1939 O O . ARG A 1 241 ? -3.394 -1.729 3.021 1.00 98.56 241 ARG A O 1
ATOM 1946 N N . GLN A 1 242 ? -4.824 -0.241 3.902 1.00 98.50 242 GLN A N 1
ATOM 1947 C CA . GLN A 1 242 ? -5.014 0.512 2.658 1.00 98.50 242 GLN A CA 1
ATOM 1948 C C . GLN A 1 242 ? -3.703 1.120 2.139 1.00 98.50 242 GLN A C 1
ATOM 1950 O O . GLN A 1 242 ? -3.463 1.123 0.932 1.00 98.50 242 GLN A O 1
ATOM 1955 N N . GLN A 1 243 ? -2.834 1.615 3.028 1.00 98.50 243 GLN A N 1
ATOM 1956 C CA . GLN A 1 243 ? -1.513 2.121 2.641 1.00 98.50 243 GLN A CA 1
ATOM 1957 C C . GLN A 1 243 ? -0.599 1.011 2.109 1.00 98.50 243 GLN A C 1
ATOM 1959 O O . GLN A 1 243 ? 0.081 1.237 1.109 1.00 98.50 243 GLN A O 1
ATOM 1964 N N . ILE A 1 244 ? -0.609 -0.172 2.731 1.00 98.62 244 ILE A N 1
ATOM 1965 C CA . ILE A 1 244 ? 0.146 -1.344 2.264 1.00 98.62 244 ILE A CA 1
ATOM 1966 C C . ILE A 1 244 ? -0.360 -1.776 0.886 1.00 98.62 244 ILE A C 1
ATOM 1968 O O . ILE A 1 244 ? 0.429 -1.841 -0.049 1.00 98.62 244 ILE A O 1
ATOM 1972 N N . GLU A 1 245 ? -1.671 -1.948 0.705 1.00 98.62 245 GLU A N 1
ATOM 1973 C CA . GLU A 1 245 ? -2.249 -2.315 -0.595 1.00 98.62 245 GLU A CA 1
ATOM 1974 C C . GLU A 1 245 ? -1.943 -1.280 -1.689 1.00 98.62 245 GLU A C 1
ATOM 1976 O O . GLU A 1 245 ? -1.685 -1.629 -2.844 1.00 98.62 245 GLU A O 1
ATOM 1981 N N . ALA A 1 246 ? -1.965 0.012 -1.350 1.00 98.50 246 ALA A N 1
ATOM 1982 C CA . ALA A 1 246 ? -1.595 1.074 -2.278 1.00 98.50 246 ALA A CA 1
ATOM 1983 C C . ALA A 1 246 ? -0.096 1.046 -2.620 1.00 98.50 246 ALA A C 1
ATOM 1985 O O . ALA A 1 246 ? 0.271 1.305 -3.768 1.00 98.50 246 ALA A O 1
ATOM 1986 N N . ALA A 1 247 ? 0.770 0.740 -1.650 1.00 98.44 247 ALA A N 1
ATOM 1987 C CA . ALA A 1 247 ? 2.202 0.577 -1.869 1.00 98.44 247 ALA A CA 1
ATOM 1988 C C . ALA A 1 247 ? 2.501 -0.653 -2.740 1.00 98.44 247 ALA A C 1
ATOM 1990 O O . ALA A 1 247 ? 3.251 -0.526 -3.705 1.00 98.44 247 ALA A O 1
ATOM 1991 N N . ASP A 1 248 ? 1.849 -1.788 -2.490 1.00 98.50 248 ASP A N 1
ATOM 1992 C CA . ASP A 1 248 ? 1.992 -3.011 -3.287 1.00 98.50 248 ASP A CA 1
ATOM 1993 C C . ASP A 1 248 ? 1.572 -2.785 -4.741 1.00 98.50 248 ASP A C 1
ATOM 1995 O O . ASP A 1 248 ? 2.298 -3.146 -5.668 1.00 98.50 248 ASP A O 1
ATOM 1999 N N . LYS A 1 249 ? 0.446 -2.092 -4.967 1.00 98.50 249 LYS A N 1
ATOM 2000 C CA . LYS A 1 249 ? 0.022 -1.693 -6.320 1.00 98.50 249 LYS A CA 1
ATOM 2001 C C . LYS A 1 249 ? 1.067 -0.816 -7.011 1.00 98.50 249 LYS A C 1
ATOM 2003 O O . LYS A 1 249 ? 1.326 -1.009 -8.196 1.00 98.50 249 LYS A O 1
ATOM 2008 N N . LYS A 1 250 ? 1.690 0.125 -6.292 1.00 98.44 250 LYS A N 1
ATOM 2009 C CA . LYS A 1 250 ? 2.773 0.960 -6.842 1.00 98.44 250 LYS A CA 1
ATOM 2010 C C . LYS A 1 250 ? 4.023 0.143 -7.163 1.00 98.44 250 LYS A C 1
ATOM 2012 O O . LYS A 1 250 ? 4.639 0.387 -8.196 1.00 98.44 250 LYS A O 1
ATOM 2017 N N . ILE A 1 251 ? 4.394 -0.819 -6.316 1.00 98.56 251 ILE A N 1
ATOM 2018 C CA . ILE A 1 251 ? 5.520 -1.726 -6.575 1.00 98.56 251 ILE A CA 1
ATOM 2019 C C . ILE A 1 251 ? 5.252 -2.524 -7.853 1.00 98.56 251 ILE A C 1
ATOM 2021 O O . ILE A 1 251 ? 6.071 -2.479 -8.764 1.00 98.56 251 ILE A O 1
ATOM 2025 N N . GLN A 1 252 ? 4.075 -3.143 -7.981 1.00 98.56 252 GLN A N 1
ATOM 2026 C CA . GLN A 1 252 ? 3.692 -3.900 -9.179 1.00 98.56 252 GLN A CA 1
ATOM 2027 C C . GLN A 1 252 ? 3.694 -3.036 -10.449 1.00 98.56 252 GLN A C 1
ATOM 2029 O O . GLN A 1 252 ? 4.180 -3.468 -11.493 1.00 98.56 252 GLN A O 1
ATOM 2034 N N . GLN A 1 253 ? 3.189 -1.800 -10.371 1.00 98.44 253 GLN A N 1
ATOM 2035 C CA . GLN A 1 253 ? 3.228 -0.849 -11.489 1.00 98.44 253 GLN A CA 1
ATOM 2036 C C . GLN A 1 253 ? 4.665 -0.493 -11.888 1.00 98.44 253 GLN A C 1
ATOM 2038 O O . GLN A 1 253 ? 4.994 -0.503 -13.073 1.00 98.44 253 GLN A O 1
ATOM 2043 N N . ASN A 1 254 ? 5.533 -0.220 -10.912 1.00 98.50 254 ASN A N 1
ATOM 2044 C CA . ASN A 1 254 ? 6.937 0.098 -11.163 1.00 98.50 254 ASN A CA 1
ATOM 2045 C C . ASN A 1 254 ? 7.709 -1.103 -11.726 1.00 98.50 254 ASN A C 1
ATOM 2047 O O . ASN A 1 254 ? 8.536 -0.927 -12.617 1.00 98.50 254 ASN A O 1
ATOM 2051 N N . GLU A 1 255 ? 7.442 -2.317 -11.242 1.00 98.56 255 GLU A N 1
ATOM 2052 C CA . GLU A 1 255 ? 8.034 -3.550 -11.768 1.00 98.56 255 GLU A CA 1
ATOM 2053 C C . GLU A 1 255 ? 7.599 -3.814 -13.212 1.00 98.56 255 GLU A C 1
ATOM 2055 O O . GLU A 1 255 ? 8.440 -4.141 -14.052 1.00 98.56 255 GLU A O 1
ATOM 2060 N N . ALA A 1 256 ? 6.314 -3.617 -13.524 1.00 98.44 256 ALA A N 1
ATOM 2061 C CA . ALA A 1 256 ? 5.800 -3.727 -14.885 1.00 98.44 256 ALA A CA 1
ATOM 2062 C C . ALA A 1 256 ? 6.457 -2.699 -15.819 1.00 98.44 256 ALA A C 1
ATOM 2064 O O . ALA A 1 256 ? 6.965 -3.080 -16.874 1.00 98.44 256 ALA A O 1
ATOM 2065 N N . ALA A 1 257 ? 6.536 -1.432 -15.396 1.00 98.44 257 ALA A N 1
ATOM 2066 C CA . ALA A 1 257 ? 7.193 -0.367 -16.152 1.00 98.44 257 ALA A CA 1
ATOM 2067 C C . ALA A 1 257 ? 8.698 -0.631 -16.345 1.00 98.44 257 ALA A C 1
ATOM 2069 O O . ALA A 1 257 ? 9.233 -0.422 -17.431 1.00 98.44 257 ALA A O 1
ATOM 2070 N N . LEU A 1 258 ? 9.395 -1.149 -15.326 1.00 98.69 258 LEU A N 1
ATOM 2071 C CA . LEU A 1 258 ? 10.798 -1.561 -15.447 1.00 98.69 258 LEU A CA 1
ATOM 2072 C C . LEU A 1 258 ? 10.971 -2.731 -16.417 1.00 98.69 258 LEU A C 1
ATOM 2074 O O . LEU A 1 258 ? 11.936 -2.754 -17.182 1.00 98.69 258 LEU A O 1
ATOM 2078 N N . ALA A 1 259 ? 10.075 -3.717 -16.381 1.00 98.50 259 ALA A N 1
ATOM 2079 C CA . ALA A 1 259 ? 10.113 -4.850 -17.296 1.00 98.50 259 ALA A CA 1
ATOM 2080 C C . ALA A 1 259 ? 9.851 -4.414 -18.745 1.00 98.50 259 ALA A C 1
ATOM 2082 O O . ALA A 1 259 ? 10.510 -4.913 -19.654 1.00 98.50 259 ALA A O 1
ATOM 2083 N N . GLU A 1 260 ? 8.922 -3.485 -18.964 1.00 98.56 260 GLU A N 1
ATOM 2084 C CA . GLU A 1 260 ? 8.657 -2.869 -20.266 1.00 98.56 260 GLU A CA 1
ATOM 2085 C C . GLU A 1 260 ? 9.867 -2.072 -20.765 1.00 98.56 260 GLU A C 1
ATOM 2087 O O . GLU A 1 260 ? 10.414 -2.410 -21.811 1.00 98.56 260 GLU A O 1
ATOM 2092 N N . ALA A 1 261 ? 10.403 -1.152 -19.957 1.00 98.50 261 ALA A N 1
ATOM 2093 C CA . ALA A 1 261 ? 11.594 -0.381 -20.310 1.00 98.50 261 ALA A CA 1
ATOM 2094 C C . ALA A 1 261 ? 12.797 -1.283 -20.640 1.00 98.50 261 ALA A C 1
ATOM 2096 O O . ALA A 1 261 ? 13.510 -1.045 -21.611 1.00 98.50 261 ALA A O 1
ATOM 2097 N N . ARG A 1 262 ? 13.019 -2.365 -19.878 1.00 98.50 262 ARG A N 1
ATOM 2098 C CA . ARG A 1 262 ? 14.076 -3.351 -20.180 1.00 98.50 262 ARG A CA 1
ATOM 2099 C C . ARG A 1 262 ? 13.867 -4.031 -21.533 1.00 98.50 262 ARG A C 1
ATOM 2101 O O . ARG A 1 262 ? 14.847 -4.244 -22.247 1.00 98.50 262 ARG A O 1
ATOM 2108 N N . ARG A 1 263 ? 12.623 -4.375 -21.887 1.00 98.56 263 ARG A N 1
ATOM 2109 C CA . ARG A 1 263 ? 12.300 -4.945 -23.205 1.00 98.56 263 ARG A CA 1
ATOM 2110 C C . ARG A 1 263 ? 12.562 -3.925 -24.307 1.00 98.56 263 ARG A C 1
ATOM 2112 O O . ARG A 1 263 ? 13.249 -4.264 -25.268 1.00 98.56 263 ARG A O 1
ATOM 2119 N N . ASP A 1 264 ? 12.111 -2.690 -24.141 1.00 98.56 264 ASP A N 1
ATOM 2120 C CA . ASP A 1 264 ? 12.310 -1.628 -25.130 1.00 98.56 264 ASP A CA 1
ATOM 2121 C C . ASP A 1 264 ? 13.791 -1.330 -25.352 1.00 98.56 264 ASP A C 1
ATOM 2123 O O . ASP A 1 264 ? 14.253 -1.377 -26.491 1.00 98.56 264 ASP A O 1
ATOM 2127 N N . PHE A 1 265 ? 14.573 -1.178 -24.278 1.00 98.31 265 PHE A N 1
ATOM 2128 C CA . PHE A 1 265 ? 16.023 -1.020 -24.384 1.00 98.31 265 PHE A CA 1
ATOM 2129 C C . PHE A 1 265 ? 16.685 -2.211 -25.079 1.00 98.31 265 PHE A C 1
ATOM 2131 O O . PHE A 1 265 ? 17.569 -2.015 -25.909 1.00 98.31 265 PHE A O 1
ATOM 2138 N N . SER A 1 266 ? 16.266 -3.448 -24.792 1.00 98.50 266 SER A N 1
ATOM 2139 C CA . SER A 1 266 ? 16.814 -4.621 -25.487 1.00 98.50 266 SER A CA 1
ATOM 2140 C C . SER A 1 266 ? 16.494 -4.608 -26.987 1.00 98.50 266 SER A C 1
ATOM 2142 O O . SER A 1 266 ? 17.365 -4.900 -27.806 1.00 98.50 266 SER A O 1
ATOM 2144 N N . ASN A 1 267 ? 15.284 -4.179 -27.357 1.00 98.50 267 ASN A N 1
ATOM 2145 C CA . ASN A 1 267 ? 14.856 -4.054 -28.746 1.00 98.50 267 ASN A CA 1
ATOM 2146 C C . ASN A 1 267 ? 15.620 -2.938 -29.473 1.00 98.50 267 ASN A C 1
ATOM 2148 O O . ASN A 1 267 ? 16.009 -3.103 -30.628 1.00 98.50 267 ASN A O 1
ATOM 2152 N N . GLU A 1 268 ? 15.844 -1.797 -28.821 1.00 98.50 268 GLU A N 1
ATOM 2153 C CA . GLU A 1 268 ? 16.634 -0.690 -29.367 1.00 98.50 268 GLU A CA 1
ATOM 2154 C C . GLU A 1 268 ? 18.117 -1.050 -29.507 1.00 98.50 268 GLU A C 1
ATOM 2156 O O . GLU A 1 268 ? 18.731 -0.751 -30.535 1.00 98.50 268 GLU A O 1
ATOM 2161 N N . LEU A 1 269 ? 18.688 -1.756 -28.528 1.00 98.62 269 LEU A N 1
ATOM 2162 C CA . LEU A 1 269 ? 20.048 -2.288 -28.614 1.00 98.62 269 LEU A CA 1
ATOM 2163 C C . LEU A 1 269 ? 20.194 -3.256 -29.791 1.00 98.62 269 LEU A C 1
ATOM 2165 O O . LEU A 1 269 ? 21.175 -3.185 -30.526 1.00 98.62 269 LEU A O 1
ATOM 2169 N N . GLU A 1 270 ? 19.211 -4.121 -30.028 1.00 98.50 270 GLU A N 1
ATOM 2170 C CA . GLU A 1 270 ? 19.262 -5.038 -31.166 1.00 98.50 270 GLU A CA 1
ATOM 2171 C C . GLU A 1 270 ? 19.108 -4.303 -32.506 1.00 98.50 270 GLU A C 1
ATOM 2173 O O . GLU A 1 270 ? 19.865 -4.545 -33.447 1.00 98.50 270 GLU A O 1
ATOM 2178 N N . LYS A 1 271 ? 18.197 -3.324 -32.590 1.00 98.50 271 LYS A N 1
ATOM 2179 C CA . LYS A 1 271 ? 18.058 -2.464 -33.778 1.00 98.50 271 LYS A CA 1
ATOM 2180 C C . LYS A 1 271 ? 19.355 -1.720 -34.100 1.00 98.50 271 LYS A C 1
ATOM 2182 O O . LYS A 1 271 ? 19.746 -1.662 -35.265 1.00 98.50 271 LYS A O 1
ATOM 2187 N N . THR A 1 272 ? 20.018 -1.158 -33.090 1.00 98.31 272 THR A N 1
ATOM 2188 C CA . THR A 1 272 ? 21.279 -0.423 -33.272 1.00 98.31 272 THR A CA 1
ATOM 2189 C C . THR A 1 272 ? 22.428 -1.355 -33.651 1.00 98.31 272 THR A C 1
ATOM 2191 O O . THR A 1 272 ? 23.176 -1.020 -34.566 1.00 98.31 272 THR A O 1
ATOM 2194 N N . ARG A 1 273 ? 22.518 -2.557 -33.063 1.00 98.38 273 ARG A N 1
ATOM 2195 C CA . ARG A 1 273 ? 23.475 -3.599 -33.484 1.00 98.38 273 ARG A CA 1
ATOM 2196 C C . ARG A 1 273 ? 23.283 -4.010 -34.939 1.00 98.38 273 ARG A C 1
ATOM 2198 O O . ARG A 1 273 ? 24.249 -4.035 -35.694 1.00 98.38 273 ARG A O 1
ATOM 2205 N N . LEU A 1 274 ? 22.046 -4.269 -35.360 1.00 98.56 274 LEU A N 1
ATOM 2206 C CA . LEU A 1 274 ? 21.743 -4.626 -36.749 1.00 98.56 274 LEU A CA 1
ATOM 2207 C C . LEU A 1 274 ? 22.038 -3.476 -37.721 1.00 98.56 274 LEU A C 1
ATOM 2209 O O . LEU A 1 274 ? 22.485 -3.713 -38.844 1.00 98.56 274 LEU A O 1
ATOM 2213 N N . ALA A 1 275 ? 21.781 -2.228 -37.322 1.00 98.31 275 ALA A N 1
ATOM 2214 C CA . ALA A 1 275 ? 22.125 -1.057 -38.124 1.00 98.31 275 ALA A CA 1
ATOM 2215 C C . ALA A 1 275 ? 23.646 -0.900 -38.266 1.00 98.31 275 ALA A C 1
ATOM 2217 O O . ALA A 1 275 ? 24.126 -0.689 -39.382 1.00 98.31 275 ALA A O 1
ATOM 2218 N N . LEU A 1 276 ? 24.389 -1.073 -37.167 1.00 98.38 276 LEU A N 1
ATOM 2219 C CA . LEU A 1 276 ? 25.848 -1.034 -37.153 1.00 98.38 276 LEU A CA 1
ATOM 2220 C C . LEU A 1 276 ? 26.430 -2.131 -38.050 1.00 98.38 276 LEU A C 1
ATOM 2222 O O . LEU A 1 276 ? 27.165 -1.810 -38.979 1.00 98.38 276 LEU A O 1
ATOM 2226 N N . GLN A 1 277 ? 25.997 -3.382 -37.882 1.00 98.50 277 GLN A N 1
ATOM 2227 C CA . GLN A 1 277 ? 26.440 -4.508 -38.710 1.00 98.50 277 GLN A CA 1
ATOM 2228 C C . GLN A 1 277 ? 26.190 -4.257 -40.206 1.00 98.50 277 GLN A C 1
ATOM 2230 O O . GLN A 1 277 ? 27.031 -4.556 -41.052 1.00 98.50 277 GLN A O 1
ATOM 2235 N N . LYS A 1 278 ? 25.035 -3.675 -40.562 1.00 98.50 278 LYS A N 1
ATOM 2236 C CA . LYS A 1 278 ? 24.740 -3.296 -41.953 1.00 98.50 278 LYS A CA 1
ATOM 2237 C C . LYS A 1 278 ? 25.654 -2.184 -42.460 1.00 98.50 278 LYS A C 1
ATOM 2239 O O . LYS A 1 278 ? 25.998 -2.202 -43.638 1.00 98.50 278 LYS A O 1
ATOM 2244 N N . SER A 1 279 ? 26.002 -1.207 -41.624 1.00 97.81 279 SER A N 1
ATOM 2245 C CA . SER A 1 279 ? 26.939 -0.147 -42.009 1.00 97.81 279 SER A CA 1
ATOM 2246 C C . SER A 1 279 ? 28.364 -0.671 -42.169 1.00 97.81 279 SER A C 1
ATOM 2248 O O . SER A 1 279 ? 28.981 -0.372 -43.183 1.00 97.81 279 SER A O 1
ATOM 2250 N N . GLU A 1 280 ? 28.831 -1.533 -41.263 1.00 98.19 280 GLU A N 1
ATOM 2251 C CA . GLU A 1 280 ? 30.136 -2.195 -41.351 1.00 98.19 280 GLU A CA 1
ATOM 2252 C C . GLU A 1 280 ? 30.227 -3.030 -42.630 1.00 98.19 280 GLU A C 1
ATOM 2254 O O . GLU A 1 280 ? 31.157 -2.854 -43.408 1.00 98.19 280 GLU A O 1
ATOM 2259 N N . ALA A 1 281 ? 29.203 -3.834 -42.939 1.00 98.12 281 ALA A N 1
ATOM 2260 C CA . ALA A 1 281 ? 29.161 -4.608 -44.179 1.00 98.12 281 ALA A CA 1
ATOM 2261 C C . ALA A 1 281 ? 29.190 -3.730 -45.448 1.00 98.12 281 ALA A C 1
ATOM 2263 O O . ALA A 1 281 ? 29.765 -4.131 -46.461 1.00 98.12 281 ALA A O 1
ATOM 2264 N N . ARG A 1 282 ? 28.576 -2.535 -45.417 1.00 98.00 282 ARG A N 1
A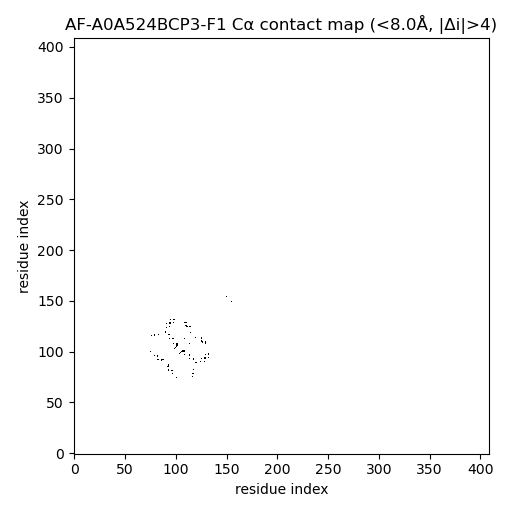TOM 2265 C CA . ARG A 1 282 ? 28.666 -1.562 -46.522 1.00 98.00 282 ARG A CA 1
ATOM 2266 C C . ARG A 1 282 ? 30.072 -0.980 -46.628 1.00 98.00 282 ARG A C 1
ATOM 2268 O O . ARG A 1 282 ? 30.620 -0.985 -47.722 1.00 98.00 282 ARG A O 1
ATOM 2275 N N . CYS A 1 283 ? 30.665 -0.555 -45.512 1.00 97.69 283 CYS A N 1
ATOM 2276 C CA . CYS A 1 283 ? 32.036 -0.050 -45.473 1.00 97.69 283 CYS A CA 1
ATOM 2277 C C . CYS A 1 283 ? 33.034 -1.098 -45.978 1.00 97.69 283 CYS A C 1
ATOM 2279 O O . CYS A 1 283 ? 33.832 -0.786 -46.851 1.00 97.69 283 CYS A O 1
ATOM 2281 N N . GLU A 1 284 ? 32.935 -2.356 -45.538 1.00 98.38 284 GLU A N 1
ATOM 2282 C CA . GLU A 1 284 ? 33.780 -3.445 -46.041 1.00 98.38 284 GLU A CA 1
ATOM 2283 C C . GLU A 1 284 ? 33.608 -3.679 -47.550 1.00 98.38 284 GLU A C 1
ATOM 2285 O O . GLU A 1 284 ? 34.568 -4.002 -48.254 1.00 98.38 284 GLU A O 1
ATOM 2290 N N . ALA A 1 285 ? 32.380 -3.573 -48.066 1.00 98.31 285 ALA A N 1
ATOM 2291 C CA . ALA A 1 285 ? 32.113 -3.715 -49.495 1.00 98.31 285 ALA A CA 1
ATOM 2292 C C . ALA A 1 285 ? 32.714 -2.552 -50.300 1.00 98.31 285 ALA A C 1
ATOM 2294 O O . ALA A 1 285 ? 33.322 -2.786 -51.349 1.00 98.31 285 ALA A O 1
ATOM 2295 N N . ASP A 1 286 ? 32.585 -1.326 -49.795 1.00 97.69 286 ASP A N 1
ATOM 2296 C CA . ASP A 1 286 ? 33.163 -0.126 -50.396 1.00 97.69 286 ASP A CA 1
ATOM 2297 C C . ASP A 1 286 ? 34.699 -0.161 -50.343 1.00 97.69 286 ASP A C 1
ATOM 2299 O O . ASP A 1 286 ? 35.348 0.131 -51.346 1.00 97.69 286 ASP A O 1
ATOM 2303 N N . GLU A 1 287 ? 35.295 -0.619 -49.237 1.00 97.81 287 GLU A N 1
ATOM 2304 C CA . GLU A 1 287 ? 36.739 -0.849 -49.105 1.00 97.81 287 GLU A CA 1
ATOM 2305 C C . GLU A 1 287 ? 37.240 -1.873 -50.130 1.00 97.81 287 GLU A C 1
ATOM 2307 O O . GLU A 1 287 ? 38.200 -1.609 -50.857 1.00 97.81 287 GLU A O 1
ATOM 2312 N N . LYS A 1 288 ? 36.563 -3.023 -50.261 1.00 98.25 288 LYS A N 1
ATOM 2313 C CA . LYS A 1 288 ? 36.898 -4.039 -51.277 1.00 98.25 288 LYS A CA 1
ATOM 2314 C C . LYS A 1 288 ? 36.809 -3.466 -52.689 1.00 98.25 288 LYS A C 1
ATOM 2316 O O . LYS A 1 288 ? 37.680 -3.735 -53.516 1.00 98.25 288 LYS A O 1
ATOM 2321 N N . ARG A 1 289 ? 35.779 -2.668 -52.977 1.00 98.12 289 ARG A N 1
ATOM 2322 C CA . ARG A 1 289 ? 35.621 -2.005 -54.276 1.00 98.12 289 ARG A CA 1
ATOM 2323 C C . ARG A 1 289 ? 36.750 -1.010 -54.541 1.00 98.12 289 ARG A C 1
ATOM 2325 O O . ARG A 1 289 ? 37.333 -1.058 -55.621 1.00 98.12 289 ARG A O 1
ATOM 2332 N N . ALA A 1 290 ? 37.085 -0.167 -53.568 1.00 97.75 290 ALA A N 1
ATOM 2333 C CA . ALA A 1 290 ? 38.162 0.809 -53.679 1.00 97.75 290 ALA A CA 1
ATOM 2334 C C . ALA A 1 290 ? 39.520 0.130 -53.915 1.00 97.75 290 ALA A C 1
ATOM 2336 O O . ALA A 1 290 ? 40.281 0.570 -54.772 1.00 97.75 290 ALA A O 1
ATOM 2337 N N . LEU A 1 291 ? 39.806 -0.983 -53.229 1.00 98.25 291 LEU A N 1
ATOM 2338 C CA . LEU A 1 291 ? 41.025 -1.766 -53.461 1.00 98.25 291 LEU A CA 1
ATOM 2339 C C . LEU A 1 291 ? 41.090 -2.322 -54.891 1.00 98.25 291 LEU A C 1
ATOM 2341 O O . LEU A 1 291 ? 42.125 -2.210 -55.545 1.00 98.25 291 LEU A O 1
ATOM 2345 N N . LEU A 1 292 ? 39.978 -2.850 -55.414 1.00 98.25 292 LEU A N 1
ATOM 2346 C CA . LEU A 1 292 ? 39.910 -3.321 -56.801 1.00 98.25 292 LEU A CA 1
ATOM 2347 C C . LEU A 1 292 ? 40.072 -2.181 -57.817 1.00 98.25 292 LEU A C 1
ATOM 2349 O O . LEU A 1 292 ? 40.694 -2.380 -58.859 1.00 98.25 292 LEU A O 1
ATOM 2353 N N . GLU A 1 293 ? 39.516 -1.001 -57.545 1.00 98.06 293 GLU A N 1
ATOM 2354 C CA . GLU A 1 293 ? 39.701 0.190 -58.382 1.00 98.06 293 GLU A CA 1
ATOM 2355 C C . GLU A 1 293 ? 41.163 0.660 -58.356 1.00 98.06 293 GLU A C 1
ATOM 2357 O O . GLU A 1 293 ? 41.738 0.883 -59.419 1.00 98.06 293 GLU A O 1
ATOM 2362 N N . ILE A 1 294 ? 41.812 0.689 -57.187 1.00 97.88 294 ILE A N 1
ATOM 2363 C CA . ILE A 1 294 ? 43.247 0.987 -57.061 1.00 97.88 294 ILE A CA 1
ATOM 2364 C C . ILE A 1 294 ? 44.087 -0.006 -57.870 1.00 97.88 294 ILE A C 1
ATOM 2366 O O . ILE A 1 294 ? 44.996 0.409 -58.588 1.00 97.88 294 ILE A O 1
ATOM 2370 N N . ASP A 1 295 ? 43.804 -1.306 -57.789 1.00 98.06 295 ASP A N 1
ATOM 2371 C CA . ASP A 1 295 ? 44.561 -2.309 -58.541 1.00 98.06 295 ASP A CA 1
ATOM 2372 C C . ASP A 1 295 ? 44.324 -2.196 -60.053 1.00 98.06 295 ASP A C 1
ATOM 2374 O O . ASP A 1 295 ? 45.276 -2.299 -60.833 1.00 98.06 295 ASP A O 1
ATOM 2378 N N . ARG A 1 296 ? 43.097 -1.885 -60.490 1.00 97.94 296 ARG A N 1
ATOM 2379 C CA . ARG A 1 296 ? 42.811 -1.556 -61.897 1.00 97.94 296 ARG A CA 1
ATOM 2380 C C . ARG A 1 296 ? 43.619 -0.345 -62.354 1.00 97.94 296 ARG A C 1
ATOM 2382 O O . ARG A 1 296 ? 44.320 -0.445 -63.360 1.00 97.94 296 ARG A O 1
ATOM 2389 N N . GLU A 1 297 ? 43.604 0.748 -61.597 1.00 97.25 297 GLU A N 1
ATOM 2390 C CA . GLU A 1 297 ? 44.380 1.949 -61.919 1.00 97.25 297 GLU A CA 1
ATOM 2391 C C . GLU A 1 297 ? 45.890 1.681 -61.922 1.00 97.25 297 GLU A C 1
ATOM 2393 O O . GLU A 1 297 ? 46.597 2.148 -62.813 1.00 97.25 297 GLU A O 1
ATOM 2398 N N . ARG A 1 298 ? 46.404 0.841 -61.013 1.00 97.62 298 ARG A N 1
ATOM 2399 C CA . ARG A 1 298 ? 47.807 0.389 -61.038 1.00 97.62 298 ARG A CA 1
ATOM 2400 C C . ARG A 1 298 ? 48.134 -0.387 -62.312 1.00 97.62 298 ARG A C 1
ATOM 240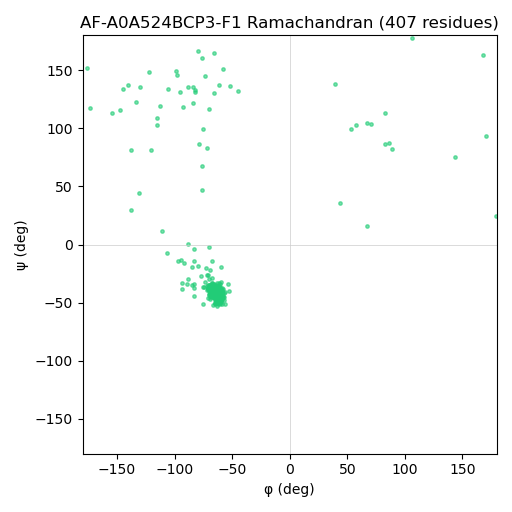2 O O . ARG A 1 298 ? 49.162 -0.123 -62.933 1.00 97.62 298 ARG A O 1
ATOM 2409 N N . THR A 1 299 ? 47.281 -1.326 -62.731 1.00 97.75 299 THR A N 1
ATOM 2410 C CA . THR A 1 299 ? 47.504 -2.093 -63.972 1.00 97.75 299 THR A CA 1
ATOM 2411 C C . THR A 1 299 ? 47.433 -1.214 -65.221 1.00 97.75 299 THR A C 1
ATOM 2413 O O . THR A 1 299 ? 48.289 -1.336 -66.101 1.00 97.75 299 THR A O 1
ATOM 2416 N N . ASN A 1 300 ? 46.479 -0.281 -65.274 1.00 97.62 300 ASN A N 1
ATOM 2417 C CA . ASN A 1 300 ? 46.365 0.708 -66.343 1.00 97.62 300 ASN A CA 1
ATOM 2418 C C . ASN A 1 300 ? 47.587 1.630 -66.372 1.00 97.62 300 ASN A C 1
ATOM 2420 O O . ASN A 1 300 ? 48.177 1.826 -67.431 1.00 97.62 300 ASN A O 1
ATOM 2424 N N . GLY A 1 301 ? 48.025 2.126 -65.213 1.00 97.62 301 GLY A N 1
ATOM 2425 C CA . GLY A 1 301 ? 49.228 2.943 -65.072 1.00 97.62 301 GLY A CA 1
ATOM 2426 C C . GLY A 1 301 ? 50.485 2.223 -65.563 1.00 97.62 301 GLY A C 1
ATOM 2427 O O . GLY A 1 301 ? 51.259 2.796 -66.328 1.00 97.62 301 GLY A O 1
ATOM 2428 N N . LEU A 1 302 ? 50.663 0.943 -65.213 1.00 97.69 302 LEU A N 1
ATOM 2429 C CA . LEU A 1 302 ? 51.769 0.121 -65.721 1.00 97.69 302 LEU A CA 1
ATOM 2430 C C . LEU A 1 302 ? 51.704 -0.079 -67.241 1.00 97.69 302 LEU A C 1
ATOM 2432 O O . LEU A 1 302 ? 52.743 -0.066 -67.904 1.00 97.69 302 LEU A O 1
ATOM 2436 N N . ARG A 1 303 ? 50.506 -0.262 -67.810 1.00 97.69 303 ARG A N 1
ATOM 2437 C CA . ARG A 1 303 ? 50.313 -0.368 -69.263 1.00 97.69 303 ARG A CA 1
ATOM 2438 C C . ARG A 1 303 ? 50.667 0.942 -69.965 1.00 97.69 303 ARG A C 1
ATOM 2440 O O . ARG A 1 303 ? 51.502 0.927 -70.862 1.00 97.69 303 ARG A O 1
ATOM 2447 N N . LEU A 1 304 ? 50.120 2.065 -69.501 1.00 97.25 304 LEU A N 1
ATOM 2448 C CA . LEU A 1 304 ? 50.420 3.395 -70.036 1.00 97.25 304 LEU A CA 1
ATOM 2449 C C . LEU A 1 304 ? 51.913 3.726 -69.926 1.00 97.25 304 LEU A C 1
ATOM 2451 O O . LEU A 1 304 ? 52.483 4.298 -70.849 1.00 97.25 304 LEU A O 1
ATOM 2455 N N . GLN A 1 305 ? 52.576 3.320 -68.839 1.00 97.62 305 GLN A N 1
ATOM 2456 C CA . GLN A 1 305 ? 54.020 3.488 -68.692 1.00 97.62 305 GLN A CA 1
ATOM 2457 C C . GLN A 1 305 ? 54.808 2.686 -69.741 1.00 97.62 305 GLN A C 1
ATOM 2459 O O . GLN A 1 305 ? 55.808 3.185 -70.258 1.00 97.62 305 GLN A O 1
ATOM 2464 N N . LYS A 1 306 ? 54.385 1.457 -70.069 1.00 97.69 306 LYS A N 1
ATOM 2465 C CA . LYS A 1 306 ? 54.999 0.655 -71.143 1.00 97.69 306 LYS A CA 1
ATOM 2466 C C . LYS A 1 306 ? 54.756 1.273 -72.518 1.00 97.69 306 LYS A C 1
ATOM 2468 O O . LYS A 1 306 ? 55.708 1.401 -73.279 1.00 97.69 306 LYS A O 1
ATOM 2473 N N . ASP A 1 307 ? 53.528 1.700 -72.802 1.00 96.56 307 ASP A N 1
ATOM 2474 C CA . ASP A 1 307 ? 53.161 2.327 -74.077 1.00 96.56 307 ASP A CA 1
ATOM 2475 C C . ASP A 1 307 ? 53.920 3.654 -74.282 1.00 96.56 307 ASP A C 1
ATOM 2477 O O . ASP A 1 307 ? 54.401 3.942 -75.382 1.00 96.56 307 ASP A O 1
ATOM 2481 N N . LEU A 1 308 ? 54.111 4.431 -73.207 1.00 97.31 308 LEU A N 1
ATOM 2482 C CA . LEU A 1 308 ? 54.940 5.637 -73.208 1.00 97.31 308 LEU A CA 1
ATOM 2483 C C . LEU A 1 308 ? 56.407 5.315 -73.517 1.00 97.31 308 LEU A C 1
ATOM 2485 O O . LEU A 1 308 ? 56.990 5.966 -74.380 1.00 97.31 308 LEU A O 1
ATOM 2489 N N . LYS A 1 309 ? 56.997 4.310 -72.853 1.00 97.50 309 LYS A N 1
ATOM 2490 C CA . LYS A 1 309 ? 58.377 3.870 -73.127 1.00 97.50 309 LYS A CA 1
ATOM 2491 C C . LYS A 1 309 ? 58.542 3.396 -74.571 1.00 97.50 309 LYS A C 1
ATOM 2493 O O . LYS A 1 309 ? 59.457 3.850 -75.244 1.00 97.50 309 LYS A O 1
ATOM 2498 N N . ALA A 1 310 ? 57.623 2.572 -75.073 1.00 97.06 310 ALA A N 1
ATOM 2499 C CA . ALA A 1 310 ? 57.643 2.104 -76.458 1.00 97.06 310 ALA A CA 1
ATOM 2500 C C . ALA A 1 310 ? 57.540 3.267 -77.463 1.00 97.06 310 ALA A C 1
ATOM 2502 O O . ALA A 1 310 ? 58.250 3.294 -78.466 1.00 97.06 310 ALA A O 1
ATOM 2503 N N . SER A 1 311 ? 56.697 4.266 -77.179 1.00 96.19 311 SER A N 1
ATOM 2504 C CA . SER A 1 311 ? 56.585 5.475 -78.008 1.00 96.19 311 SER A CA 1
ATOM 2505 C C . SER A 1 311 ? 57.861 6.324 -77.963 1.00 96.19 311 SER A C 1
ATOM 2507 O O . SER A 1 311 ? 58.287 6.846 -78.991 1.00 96.19 311 SER A O 1
ATOM 2509 N N . GLN A 1 312 ? 58.501 6.444 -76.794 1.00 97.56 312 GLN A N 1
ATOM 2510 C CA . GLN A 1 312 ? 59.789 7.128 -76.640 1.00 97.56 312 GLN A CA 1
ATOM 2511 C C . GLN A 1 312 ? 60.908 6.412 -77.407 1.00 97.56 312 GLN A C 1
ATOM 2513 O O . GLN A 1 312 ? 61.655 7.074 -78.121 1.00 97.56 312 GLN A O 1
ATOM 2518 N N . GLU A 1 313 ? 60.996 5.084 -77.314 1.00 96.81 313 GLU A N 1
ATOM 2519 C CA . GLU A 1 313 ? 61.953 4.263 -78.070 1.00 96.81 313 GLU A CA 1
ATOM 2520 C C . GLU A 1 313 ? 61.726 4.382 -79.584 1.00 96.81 313 GLU A C 1
ATOM 2522 O O . GLU A 1 313 ? 62.680 4.541 -80.345 1.00 96.81 313 GLU A O 1
ATOM 2527 N N . LEU A 1 314 ? 60.466 4.383 -80.037 1.00 97.12 314 LEU A N 1
ATOM 2528 C CA . LEU A 1 314 ? 60.129 4.602 -81.445 1.00 97.12 314 LEU A CA 1
ATOM 2529 C C . LEU A 1 314 ? 60.583 5.986 -81.925 1.00 97.12 314 LEU A C 1
ATOM 2531 O O . LEU A 1 314 ? 61.206 6.091 -82.983 1.00 97.12 314 LEU A O 1
ATOM 2535 N N . LEU A 1 315 ? 60.292 7.041 -81.156 1.00 96.44 315 LEU A N 1
ATOM 2536 C CA . LEU A 1 315 ? 60.726 8.403 -81.472 1.00 96.44 315 LEU A CA 1
ATOM 2537 C C . LEU A 1 315 ? 62.254 8.520 -81.487 1.00 96.44 315 LEU A C 1
ATOM 2539 O O . LEU A 1 315 ? 62.799 9.109 -82.417 1.00 96.44 315 LEU A O 1
ATOM 2543 N N . GLN A 1 316 ? 62.951 7.914 -80.520 1.00 96.69 316 GLN A N 1
ATOM 2544 C CA . GLN A 1 316 ? 64.415 7.838 -80.511 1.00 96.69 316 GLN A CA 1
ATOM 2545 C C . GLN A 1 316 ? 64.942 7.128 -81.763 1.00 96.69 316 GLN A C 1
ATOM 2547 O O . GLN A 1 316 ? 65.805 7.669 -82.449 1.00 96.69 316 GLN A O 1
ATOM 2552 N N . GLY A 1 317 ? 64.365 5.985 -82.140 1.00 96.12 317 GLY A N 1
ATOM 2553 C CA . GLY A 1 317 ? 64.749 5.263 -83.354 1.00 96.12 317 GLY A CA 1
ATOM 2554 C C . GLY A 1 317 ? 64.504 6.060 -84.642 1.00 96.12 317 GLY A C 1
ATOM 2555 O O . GLY A 1 317 ? 65.306 5.986 -85.575 1.00 96.12 317 GLY A O 1
ATOM 2556 N N . ILE A 1 318 ? 63.425 6.849 -84.714 1.00 96.06 318 ILE A N 1
ATOM 2557 C CA . ILE A 1 318 ? 63.173 7.785 -85.824 1.00 96.06 318 ILE A CA 1
ATOM 2558 C C . ILE A 1 318 ? 64.222 8.903 -85.830 1.00 96.06 318 ILE A C 1
ATOM 2560 O O . ILE A 1 318 ? 64.799 9.187 -86.877 1.00 96.06 318 ILE A O 1
ATOM 2564 N N . HIS A 1 319 ? 64.527 9.494 -84.673 1.00 96.12 319 HIS A N 1
ATOM 2565 C CA . HIS A 1 319 ? 65.561 10.523 -84.547 1.00 96.12 319 HIS A CA 1
ATOM 2566 C C . HIS A 1 319 ? 66.939 9.999 -84.970 1.00 96.12 319 HIS A C 1
ATOM 2568 O O . HIS A 1 319 ? 67.647 10.684 -85.700 1.00 96.12 319 HIS A O 1
ATOM 2574 N N . GLU A 1 320 ? 67.313 8.779 -84.584 1.00 96.56 320 GLU A N 1
ATOM 2575 C CA . GLU A 1 320 ? 68.563 8.136 -85.005 1.00 96.56 320 GLU A CA 1
ATOM 2576 C C . GLU A 1 320 ? 68.599 7.831 -86.508 1.00 96.56 320 GLU A C 1
ATOM 2578 O O . GLU A 1 320 ? 69.657 7.908 -87.135 1.00 96.56 320 GLU A O 1
ATOM 2583 N N . LYS A 1 321 ? 67.462 7.459 -87.112 1.00 95.69 321 LYS A N 1
ATOM 2584 C CA . LYS A 1 321 ? 67.350 7.303 -88.572 1.00 95.69 321 LYS A CA 1
ATOM 2585 C C . LYS A 1 321 ? 67.546 8.642 -89.274 1.00 95.69 321 LYS A C 1
ATOM 2587 O O . LYS A 1 321 ? 68.418 8.732 -90.129 1.00 95.69 321 LYS A O 1
ATOM 2592 N N . HIS A 1 322 ? 66.833 9.684 -88.853 1.00 95.06 322 HIS A N 1
ATOM 2593 C CA . HIS A 1 322 ? 66.994 11.023 -89.416 1.00 95.06 322 HIS A CA 1
ATOM 2594 C C . HIS A 1 322 ? 68.395 11.592 -89.184 1.00 95.06 322 HIS A C 1
ATOM 2596 O O . HIS A 1 322 ? 68.952 12.206 -90.083 1.00 95.06 322 HIS A O 1
ATOM 2602 N N . ALA A 1 323 ? 69.018 11.351 -88.029 1.00 96.00 323 ALA A N 1
ATOM 2603 C CA . ALA A 1 323 ? 70.402 11.748 -87.782 1.00 96.00 323 ALA A CA 1
ATOM 2604 C C . ALA A 1 323 ? 71.373 11.052 -88.749 1.00 96.00 323 ALA A C 1
ATOM 2606 O O . ALA A 1 323 ? 72.282 11.696 -89.270 1.00 96.00 323 ALA A O 1
ATOM 2607 N N . ARG A 1 324 ? 71.160 9.758 -89.037 1.00 95.25 324 ARG A N 1
ATOM 2608 C CA . ARG A 1 324 ? 71.930 9.019 -90.051 1.00 95.25 324 ARG A CA 1
ATOM 2609 C C . ARG A 1 324 ? 71.690 9.549 -91.463 1.00 95.25 324 ARG A C 1
ATOM 2611 O O . ARG A 1 324 ? 72.661 9.745 -92.183 1.00 95.25 324 ARG A O 1
ATOM 2618 N N . GLU A 1 325 ? 70.442 9.806 -91.841 1.00 95.38 325 GLU A N 1
ATOM 2619 C CA . GLU A 1 325 ? 70.083 10.392 -93.141 1.00 95.38 325 GLU A CA 1
ATOM 2620 C C . GLU A 1 325 ? 70.707 11.782 -93.311 1.00 95.38 325 GLU A C 1
ATOM 2622 O O . GLU A 1 325 ? 71.324 12.061 -94.332 1.00 95.38 325 GLU A O 1
ATOM 2627 N N . ILE A 1 326 ? 70.630 12.640 -92.289 1.00 95.50 326 ILE A N 1
ATOM 2628 C CA . ILE A 1 326 ? 71.273 13.958 -92.292 1.00 95.50 326 ILE A CA 1
ATOM 2629 C C . ILE A 1 326 ? 72.790 13.811 -92.426 1.00 95.50 326 ILE A C 1
ATOM 2631 O O . ILE A 1 326 ? 73.386 14.527 -93.224 1.00 95.50 326 ILE A O 1
ATOM 2635 N N . ALA A 1 327 ? 73.425 12.889 -91.696 1.00 94.94 327 ALA A N 1
ATOM 2636 C CA . ALA A 1 327 ? 74.863 12.644 -91.812 1.00 94.94 327 ALA A CA 1
ATOM 2637 C C . ALA A 1 327 ? 75.257 12.142 -93.215 1.00 94.94 327 ALA A C 1
ATOM 2639 O O . ALA A 1 327 ? 76.262 12.590 -93.767 1.00 94.94 327 ALA A O 1
ATOM 2640 N N . GLN A 1 328 ? 74.451 11.262 -93.821 1.00 95.25 328 GLN A N 1
ATOM 2641 C CA . GLN A 1 328 ? 74.631 10.811 -95.206 1.00 95.25 328 GLN A CA 1
ATOM 2642 C C . GLN A 1 328 ? 74.505 11.976 -96.191 1.00 95.25 328 GLN A C 1
ATOM 2644 O O . GLN A 1 328 ? 75.431 12.217 -96.960 1.00 95.25 328 GLN A O 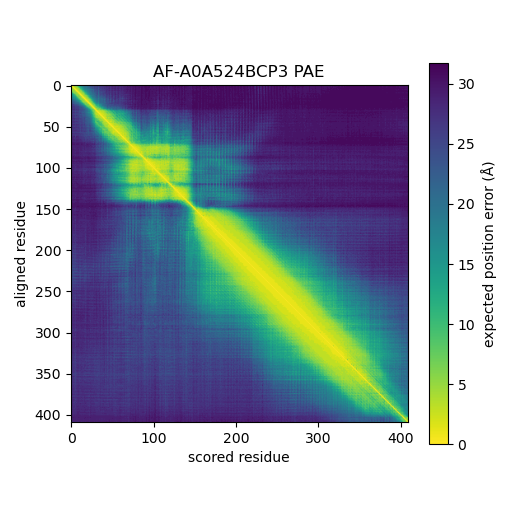1
ATOM 2649 N N . LEU A 1 329 ? 73.428 12.761 -96.105 1.00 94.19 329 LEU A N 1
ATOM 2650 C CA . LEU A 1 329 ? 73.216 13.940 -96.948 1.00 94.19 329 LEU A CA 1
ATOM 2651 C C . LEU A 1 329 ? 74.319 14.992 -96.759 1.00 94.19 329 LEU A C 1
ATOM 2653 O O . LEU A 1 329 ? 74.730 15.635 -97.721 1.00 94.19 329 LEU A O 1
ATOM 2657 N N . GLN A 1 330 ? 74.834 15.170 -95.539 1.00 95.31 330 GLN A N 1
ATOM 2658 C CA . GLN A 1 330 ? 75.982 16.039 -95.268 1.00 95.31 330 GLN A CA 1
ATOM 2659 C C . GLN A 1 330 ? 77.260 15.523 -95.943 1.00 95.31 330 GLN A C 1
ATOM 2661 O O . GLN A 1 330 ? 78.008 16.330 -96.497 1.00 95.31 330 GLN A O 1
ATOM 2666 N N . SER A 1 331 ? 77.498 14.207 -95.936 1.00 93.94 331 SER A N 1
ATOM 2667 C CA . SER A 1 331 ? 78.619 13.581 -96.650 1.00 93.94 331 SER A CA 1
ATOM 2668 C C . SER A 1 331 ? 78.486 13.755 -98.164 1.00 93.94 331 SER A C 1
ATOM 2670 O O . SER A 1 331 ? 79.415 14.241 -98.805 1.00 93.94 331 SER A O 1
ATOM 2672 N N . GLU A 1 332 ? 77.317 13.448 -98.732 1.00 93.62 332 GLU A N 1
ATOM 2673 C CA . GLU A 1 332 ? 77.022 13.623 -100.161 1.00 93.62 332 GLU A CA 1
ATOM 2674 C C . GLU A 1 332 ? 77.162 15.088 -100.598 1.00 93.62 332 GLU A C 1
ATOM 2676 O O . GLU A 1 332 ? 77.764 15.382 -101.633 1.00 93.62 332 GLU A O 1
ATOM 2681 N N . LEU A 1 333 ? 76.668 16.032 -99.789 1.00 94.19 333 LEU A N 1
ATOM 2682 C CA . LEU A 1 333 ? 76.851 17.464 -100.021 1.00 94.19 333 LEU A CA 1
ATOM 2683 C C . LEU A 1 333 ? 78.333 17.857 -99.960 1.00 94.19 333 LEU A C 1
ATOM 2685 O O . LEU A 1 333 ? 78.778 18.679 -100.762 1.00 94.19 333 LEU A O 1
ATOM 2689 N N . GLY A 1 334 ? 79.099 17.294 -99.021 1.00 93.50 334 GLY A N 1
ATOM 2690 C CA . GLY A 1 334 ? 80.548 17.480 -98.925 1.00 93.50 334 GLY A CA 1
ATOM 2691 C C . GLY A 1 334 ? 81.277 17.000 -100.182 1.00 93.50 334 GLY A C 1
ATOM 2692 O O . GLY A 1 334 ? 82.075 17.745 -100.752 1.00 93.50 334 GLY A O 1
ATOM 2693 N N . GLU A 1 335 ? 80.945 15.806 -100.673 1.00 93.94 335 GLU A N 1
ATOM 2694 C CA . GLU A 1 335 ? 81.475 15.263 -101.927 1.00 93.94 335 GLU A CA 1
ATOM 2695 C C . GLU A 1 335 ? 81.085 16.111 -103.141 1.00 93.94 335 GLU A C 1
ATOM 2697 O O . GLU A 1 335 ? 81.922 16.384 -104.002 1.00 93.94 335 GLU A O 1
ATOM 2702 N N . ALA A 1 336 ? 79.829 16.555 -103.219 1.00 91.44 336 ALA A N 1
ATOM 2703 C CA . ALA A 1 336 ? 79.349 17.412 -104.297 1.00 91.44 336 ALA A CA 1
ATOM 2704 C C . ALA A 1 336 ? 80.054 18.774 -104.293 1.00 91.44 336 ALA A C 1
ATOM 2706 O O . ALA A 1 336 ? 80.462 19.245 -105.352 1.00 91.44 336 ALA A O 1
ATOM 2707 N N . LYS A 1 337 ? 80.266 19.384 -103.118 1.00 93.56 337 LYS A N 1
ATOM 2708 C CA . LYS A 1 337 ? 81.060 20.615 -102.975 1.00 93.56 337 LYS A CA 1
ATOM 2709 C C . LYS A 1 337 ? 82.512 20.409 -103.399 1.00 93.56 337 LYS A C 1
ATOM 2711 O O . LYS A 1 337 ? 83.062 21.280 -104.063 1.00 93.56 337 LYS A O 1
ATOM 2716 N N . LEU A 1 338 ? 83.124 19.269 -103.070 1.00 92.19 338 LEU A N 1
ATOM 2717 C CA . LEU A 1 338 ? 84.486 18.940 -103.503 1.00 92.19 338 LEU A CA 1
ATOM 2718 C C . LEU A 1 338 ? 84.559 18.757 -105.027 1.00 92.19 338 LEU A C 1
ATOM 2720 O O . LEU A 1 338 ? 85.451 19.312 -105.666 1.00 92.19 338 LEU A O 1
ATOM 2724 N N . LYS A 1 339 ? 83.586 18.058 -105.629 1.00 91.88 339 LYS A N 1
ATOM 2725 C CA . LYS A 1 339 ? 83.446 17.939 -107.091 1.00 91.88 339 LYS A CA 1
ATOM 2726 C C . LYS A 1 339 ? 83.248 19.307 -107.744 1.00 91.88 339 LYS A C 1
ATOM 2728 O O . LYS A 1 339 ? 83.944 19.610 -108.712 1.00 91.88 339 LYS A O 1
ATOM 2733 N N . LEU A 1 340 ? 82.370 20.149 -107.197 1.00 91.12 340 LEU A N 1
ATOM 2734 C CA . LEU A 1 340 ? 82.149 21.509 -107.683 1.00 91.12 340 LEU A CA 1
ATOM 2735 C C . LEU A 1 340 ? 83.445 22.319 -107.619 1.00 91.12 340 LEU A C 1
ATOM 2737 O O . LEU A 1 340 ? 83.870 22.816 -108.653 1.00 91.12 340 LEU A O 1
ATOM 2741 N N . GLY A 1 341 ? 84.126 22.346 -106.471 1.00 91.56 341 GLY A N 1
ATOM 2742 C CA . GLY A 1 341 ? 85.414 23.023 -106.314 1.00 91.56 341 GLY A CA 1
ATOM 2743 C C . GLY A 1 341 ? 86.484 22.503 -107.281 1.00 91.56 341 GLY A C 1
ATOM 2744 O O . GLY A 1 341 ? 87.225 23.293 -107.858 1.00 91.56 341 GLY A O 1
ATOM 2745 N N . SER A 1 342 ? 86.527 21.191 -107.544 1.00 90.12 342 SER A N 1
ATOM 2746 C CA . SER A 1 342 ? 87.425 20.623 -108.561 1.00 90.12 342 SER A CA 1
ATOM 2747 C C . SER A 1 342 ? 87.079 21.106 -109.976 1.00 90.12 342 SER A C 1
ATOM 2749 O O . SER A 1 342 ? 87.970 21.482 -110.733 1.00 90.12 342 SER A O 1
ATOM 2751 N N . SER A 1 343 ? 85.789 21.174 -110.322 1.00 87.31 343 SER A N 1
ATOM 2752 C CA . SER A 1 343 ? 85.327 21.657 -111.626 1.00 87.31 343 SER A CA 1
ATOM 2753 C C . SER A 1 343 ? 85.503 23.168 -111.795 1.00 87.31 343 SER A C 1
ATOM 2755 O O . SER A 1 343 ? 85.904 23.615 -112.865 1.00 87.31 343 SER A O 1
ATOM 2757 N N . GLU A 1 344 ? 85.282 23.955 -110.740 1.00 90.06 344 GLU A N 1
ATOM 2758 C CA . GLU A 1 344 ? 85.576 25.387 -110.698 1.00 90.06 344 GLU A CA 1
ATOM 2759 C C . GLU A 1 344 ? 87.076 25.627 -110.859 1.00 90.06 344 GLU A C 1
ATOM 2761 O O . GLU A 1 344 ? 87.457 26.498 -111.636 1.00 90.06 344 GLU A O 1
ATOM 2766 N N . GLY A 1 345 ? 87.921 24.808 -110.222 1.00 88.00 345 GLY A N 1
ATOM 2767 C CA . GLY A 1 345 ? 89.368 24.800 -110.432 1.00 88.00 345 GLY A CA 1
ATOM 2768 C C . GLY A 1 345 ? 89.742 24.551 -111.896 1.00 88.00 345 GLY A C 1
ATOM 2769 O O . GLY A 1 345 ? 90.494 25.335 -112.471 1.00 88.00 345 GLY A O 1
ATOM 2770 N N . ILE A 1 346 ? 89.144 23.540 -112.539 1.00 88.88 346 ILE A N 1
ATOM 2771 C CA . ILE A 1 346 ? 89.334 23.261 -113.975 1.00 88.88 346 ILE A CA 1
ATOM 2772 C C . ILE A 1 346 ? 88.870 24.448 -114.832 1.00 88.88 346 ILE A C 1
ATOM 2774 O O . ILE A 1 346 ? 89.558 24.847 -115.769 1.00 88.88 346 ILE A O 1
ATOM 2778 N N . VAL A 1 347 ? 87.717 25.050 -114.530 1.00 87.50 347 VAL A N 1
ATOM 2779 C CA . VAL A 1 347 ? 87.206 26.216 -115.268 1.00 87.50 347 VAL A CA 1
ATOM 2780 C C . VAL A 1 347 ? 88.102 27.434 -115.063 1.00 87.50 347 VAL A C 1
ATOM 2782 O O . VAL A 1 347 ? 88.347 28.166 -116.018 1.00 87.50 347 VAL A O 1
ATOM 2785 N N . GLN A 1 348 ? 88.608 27.670 -113.855 1.00 89.69 348 GLN A N 1
ATOM 2786 C CA . GLN A 1 348 ? 89.532 28.762 -113.564 1.00 89.69 348 GLN A CA 1
ATOM 2787 C C . GLN A 1 348 ? 90.866 28.554 -114.288 1.00 89.69 348 GLN A C 1
ATOM 2789 O O . GLN A 1 348 ? 91.389 29.497 -114.882 1.00 89.69 348 GLN A O 1
ATOM 2794 N N . GLU A 1 349 ? 91.370 27.321 -114.328 1.00 87.50 349 GLU A N 1
ATOM 2795 C CA . GLU A 1 349 ? 92.538 26.952 -115.123 1.00 87.50 349 GLU A CA 1
ATOM 2796 C C . GLU A 1 349 ? 92.281 27.198 -116.619 1.00 87.50 349 GLU A C 1
ATOM 2798 O O . GLU A 1 349 ? 93.070 27.881 -117.274 1.00 87.50 349 GLU A O 1
ATOM 2803 N N . MET A 1 350 ? 91.127 26.780 -117.145 1.00 84.25 350 MET A N 1
ATOM 2804 C CA . MET A 1 350 ? 90.712 27.045 -118.528 1.00 84.25 350 MET A CA 1
ATOM 2805 C C . MET A 1 350 ? 90.541 28.542 -118.822 1.00 84.25 350 MET A C 1
ATOM 2807 O O . MET A 1 350 ? 90.945 29.000 -119.888 1.00 84.25 350 MET A O 1
ATOM 2811 N N . ARG A 1 351 ? 90.002 29.336 -117.888 1.00 88.69 351 ARG A N 1
ATOM 2812 C CA . ARG A 1 351 ? 89.914 30.803 -118.002 1.00 88.69 351 ARG A CA 1
ATOM 2813 C C . ARG A 1 351 ? 91.297 31.438 -118.028 1.00 88.69 351 ARG A C 1
ATOM 2815 O O . ARG A 1 351 ? 91.545 32.277 -118.882 1.00 88.69 351 ARG A O 1
ATOM 2822 N N . SER A 1 352 ? 92.205 31.014 -117.150 1.00 86.12 352 SER A N 1
ATOM 2823 C CA . SER A 1 352 ? 93.591 31.498 -117.146 1.00 86.12 352 SER A CA 1
ATOM 2824 C C . SER A 1 352 ? 94.311 31.148 -118.453 1.00 86.12 352 SER A C 1
ATOM 2826 O O . SER A 1 352 ? 95.051 31.962 -119.000 1.00 86.12 352 SER A O 1
ATOM 2828 N N . ARG A 1 353 ? 94.027 29.964 -119.010 1.00 84.50 353 ARG A N 1
ATOM 2829 C CA . ARG A 1 353 ? 94.517 29.538 -120.320 1.00 84.50 353 ARG A CA 1
ATOM 2830 C C . ARG A 1 353 ? 93.931 30.390 -121.446 1.00 84.50 353 ARG A C 1
ATOM 2832 O O . ARG A 1 353 ? 94.687 30.805 -122.314 1.00 84.50 353 ARG A O 1
ATOM 2839 N N . ASN A 1 354 ? 92.632 30.684 -121.420 1.00 83.56 354 ASN A N 1
ATOM 2840 C CA . ASN A 1 354 ? 91.995 31.586 -122.383 1.00 83.56 354 ASN A CA 1
ATOM 2841 C C . ASN A 1 354 ? 92.546 33.008 -122.291 1.00 83.56 354 ASN A C 1
ATOM 2843 O O . ASN A 1 354 ? 92.825 33.590 -123.326 1.00 83.56 354 ASN A O 1
ATOM 2847 N N . LEU A 1 355 ? 92.783 33.539 -121.090 1.00 87.44 355 LEU A N 1
ATOM 2848 C CA . LEU A 1 355 ? 93.388 34.861 -120.924 1.00 87.44 355 LEU A CA 1
ATOM 2849 C C . LEU A 1 355 ? 94.803 34.900 -121.518 1.00 87.44 355 LEU A C 1
ATOM 2851 O O . LEU A 1 355 ? 95.131 35.815 -122.261 1.00 87.44 355 LEU A O 1
ATOM 2855 N N . ARG A 1 356 ? 95.617 33.859 -121.283 1.00 83.00 356 ARG A N 1
ATOM 2856 C CA . ARG A 1 356 ? 96.927 33.720 -121.946 1.00 83.00 356 ARG A CA 1
ATOM 2857 C C . ARG A 1 356 ? 96.794 33.643 -123.469 1.00 83.00 356 ARG A C 1
ATOM 2859 O O . ARG A 1 356 ? 97.617 34.213 -124.176 1.00 83.00 356 ARG A O 1
ATOM 2866 N N . LEU A 1 357 ? 95.782 32.942 -123.985 1.00 79.25 357 LEU A N 1
ATOM 2867 C CA . LEU A 1 357 ? 95.497 32.892 -125.424 1.00 79.25 357 LEU A CA 1
ATOM 2868 C C . LEU A 1 357 ? 95.047 34.261 -125.964 1.00 79.25 357 LEU A C 1
ATOM 2870 O O . LEU A 1 357 ? 95.444 34.635 -127.062 1.00 79.25 357 LEU A O 1
ATOM 2874 N N . GLU A 1 358 ? 94.264 35.028 -125.206 1.00 80.75 358 GLU A N 1
ATOM 2875 C CA . GLU A 1 358 ? 93.863 36.396 -125.550 1.00 80.75 358 GLU A CA 1
ATOM 2876 C C . GLU A 1 358 ? 95.052 37.359 -125.537 1.00 80.75 358 GLU A C 1
ATOM 2878 O O . GLU A 1 358 ? 95.198 38.141 -126.471 1.00 80.75 358 GLU A O 1
ATOM 2883 N N . GLU A 1 359 ? 95.943 37.274 -124.547 1.00 81.44 359 GLU A N 1
ATOM 2884 C CA . GLU A 1 359 ? 97.206 38.021 -124.519 1.00 81.44 359 GLU A CA 1
ATOM 2885 C C . GLU A 1 359 ? 98.078 37.671 -125.732 1.00 81.44 359 GLU A C 1
ATOM 2887 O O . GLU A 1 359 ? 98.604 38.561 -126.404 1.00 81.44 359 GLU A O 1
ATOM 2892 N N . GLN A 1 360 ? 98.173 36.382 -126.079 1.00 79.50 360 GLN A N 1
ATOM 2893 C CA . GLN A 1 360 ? 98.853 35.935 -127.296 1.00 79.50 360 GLN A CA 1
ATOM 2894 C C . GLN A 1 360 ? 98.192 36.520 -128.554 1.00 79.50 360 GLN A C 1
ATOM 2896 O O . GLN A 1 360 ? 98.895 37.038 -129.422 1.00 79.50 360 GLN A O 1
ATOM 2901 N N . LEU A 1 361 ? 96.859 36.527 -128.645 1.00 78.44 361 LEU A N 1
ATOM 2902 C CA . LEU A 1 361 ? 96.120 37.126 -129.762 1.00 78.44 361 LEU A CA 1
ATOM 2903 C C . LEU A 1 361 ? 96.280 38.649 -129.837 1.00 78.44 361 LEU A C 1
ATOM 2905 O O . LEU A 1 361 ? 96.404 39.187 -130.934 1.00 78.44 361 LEU A O 1
ATOM 2909 N N . LEU A 1 362 ? 96.298 39.352 -128.705 1.00 82.62 362 LEU A N 1
ATOM 2910 C CA . LEU A 1 362 ? 96.557 40.790 -128.634 1.00 82.62 362 LEU A CA 1
ATOM 2911 C C . LEU A 1 362 ? 97.985 41.113 -129.073 1.00 82.62 362 LEU A C 1
ATOM 2913 O O . LEU A 1 362 ? 98.170 42.045 -129.849 1.00 82.62 362 LEU A O 1
ATOM 2917 N N . SER A 1 363 ? 98.976 40.314 -128.669 1.00 77.69 363 SER A N 1
ATOM 2918 C CA . SER A 1 363 ? 100.360 40.450 -129.149 1.00 77.69 363 SER A CA 1
ATOM 2919 C C . SER A 1 363 ? 100.489 40.171 -130.657 1.00 77.69 363 SER A C 1
ATOM 2921 O O . SER A 1 363 ? 101.229 40.846 -131.379 1.00 77.69 363 SER A O 1
ATOM 2923 N N . ALA A 1 364 ? 99.700 39.228 -131.179 1.00 74.88 364 ALA A N 1
ATOM 2924 C CA . ALA A 1 364 ? 99.622 38.961 -132.609 1.00 74.88 364 ALA A CA 1
ATOM 2925 C C . ALA A 1 364 ? 98.912 40.106 -133.358 1.00 74.88 364 ALA A C 1
ATOM 2927 O O . ALA A 1 364 ? 99.315 40.475 -134.458 1.00 74.88 364 ALA A O 1
ATOM 2928 N N . ARG A 1 365 ? 97.886 40.725 -132.761 1.00 78.00 365 ARG A N 1
ATOM 2929 C CA . ARG A 1 365 ? 97.206 41.896 -133.337 1.00 78.00 365 ARG A CA 1
ATOM 2930 C C . ARG A 1 365 ? 98.080 43.141 -133.325 1.00 78.00 365 ARG A C 1
ATOM 2932 O O . ARG A 1 365 ? 98.124 43.826 -134.338 1.00 78.00 365 ARG A O 1
ATOM 2939 N N . SER A 1 366 ? 98.789 43.427 -132.236 1.00 76.00 366 SER A N 1
ATOM 2940 C CA . SER A 1 366 ? 99.681 44.588 -132.167 1.00 76.00 366 SER A CA 1
ATOM 2941 C C . SER A 1 366 ? 100.852 44.449 -133.139 1.00 76.00 366 SER A C 1
ATOM 2943 O O . SER A 1 366 ? 101.175 45.408 -133.834 1.00 76.00 366 SER A O 1
ATOM 2945 N N . SER A 1 367 ? 101.422 43.250 -133.298 1.00 76.19 367 SER A N 1
ATOM 2946 C CA . SER A 1 367 ? 102.426 43.004 -134.346 1.00 76.19 367 SER A CA 1
ATOM 2947 C C . SER A 1 367 ? 101.847 43.145 -135.764 1.00 76.19 367 SER A C 1
ATOM 2949 O O . SER A 1 367 ? 102.511 43.701 -136.639 1.00 76.19 367 SER A O 1
ATOM 2951 N N . ALA A 1 368 ? 100.586 42.756 -135.988 1.00 72.69 368 ALA A N 1
ATOM 2952 C CA . ALA A 1 368 ? 99.888 42.998 -137.253 1.00 72.69 368 ALA A CA 1
ATOM 2953 C C . ALA A 1 368 ? 99.568 44.489 -137.506 1.00 72.69 368 ALA A C 1
ATOM 2955 O O . ALA A 1 368 ? 99.626 44.941 -138.650 1.00 72.69 368 ALA A O 1
ATOM 2956 N N . GLU A 1 369 ? 99.256 45.282 -136.478 1.00 72.50 369 GLU A N 1
ATOM 2957 C CA . GLU A 1 369 ? 99.068 46.738 -136.602 1.00 72.50 369 GLU A CA 1
ATOM 2958 C C . GLU A 1 369 ? 100.387 47.477 -136.856 1.00 72.50 369 GLU A C 1
ATOM 2960 O O . GLU A 1 369 ? 100.433 48.393 -137.682 1.00 72.50 369 GLU A O 1
ATOM 2965 N N . VAL A 1 370 ? 101.486 47.041 -136.235 1.00 74.38 370 VAL A N 1
ATOM 2966 C CA . VAL A 1 370 ? 102.835 47.524 -136.568 1.00 74.38 370 VAL A CA 1
ATOM 2967 C C . VAL A 1 370 ? 103.171 47.213 -138.032 1.00 74.38 370 VAL A C 1
ATOM 2969 O O . VAL A 1 370 ? 103.650 48.088 -138.749 1.00 74.38 370 VAL A O 1
ATOM 2972 N N . ALA A 1 371 ? 102.829 46.023 -138.532 1.00 70.81 371 ALA A N 1
ATOM 2973 C CA . ALA A 1 371 ? 103.019 45.691 -139.945 1.00 70.81 371 ALA A CA 1
ATOM 2974 C C . ALA A 1 371 ? 102.165 46.573 -140.885 1.00 70.81 371 ALA A C 1
ATOM 2976 O O . ALA A 1 371 ? 102.658 47.045 -141.908 1.00 70.81 371 ALA A O 1
ATOM 2977 N N . ARG A 1 372 ? 100.906 46.873 -140.525 1.00 71.00 372 ARG A N 1
ATOM 2978 C CA . ARG A 1 372 ? 100.030 47.775 -141.305 1.00 71.00 372 ARG A CA 1
ATOM 2979 C C . ARG A 1 372 ? 100.515 49.223 -141.320 1.00 71.00 372 ARG A C 1
ATOM 2981 O O . ARG A 1 372 ? 100.394 49.902 -142.338 1.00 71.00 372 ARG A O 1
ATOM 2988 N N . THR A 1 373 ? 101.048 49.718 -140.206 1.00 70.81 373 THR A N 1
ATOM 2989 C CA . THR A 1 373 ? 101.601 51.081 -140.139 1.00 70.81 373 THR A CA 1
ATOM 2990 C C . THR A 1 373 ? 102.893 51.202 -140.948 1.00 70.81 373 THR A C 1
ATOM 2992 O O . THR A 1 373 ? 103.059 52.191 -141.659 1.00 70.81 373 THR A O 1
ATOM 2995 N N . GLN A 1 374 ? 103.741 50.168 -140.956 1.00 70.38 374 GLN A N 1
ATOM 2996 C CA . GLN A 1 374 ? 104.900 50.083 -141.854 1.00 70.38 374 GLN A CA 1
ATOM 2997 C C . GLN A 1 374 ? 104.483 50.053 -143.336 1.00 70.38 374 GLN A C 1
ATOM 2999 O O . GLN A 1 374 ? 105.072 50.758 -144.155 1.00 70.38 374 GLN A O 1
ATOM 3004 N N . GLU A 1 375 ? 103.413 49.329 -143.681 1.00 68.06 375 GLU A N 1
ATOM 3005 C CA . GLU A 1 375 ? 102.849 49.313 -145.039 1.00 68.06 375 GLU A CA 1
ATOM 3006 C C . GLU A 1 375 ? 102.313 50.696 -145.470 1.00 68.06 375 GLU A C 1
ATOM 3008 O O . GLU A 1 375 ? 102.469 51.106 -146.622 1.00 68.06 375 GLU A O 1
ATOM 3013 N N . GLY A 1 376 ? 101.707 51.448 -144.544 1.00 69.12 376 GLY A N 1
ATOM 3014 C CA . GLY A 1 376 ? 101.234 52.816 -144.781 1.00 69.12 376 GLY A CA 1
ATOM 3015 C C . GLY A 1 376 ? 102.359 53.834 -145.005 1.00 69.12 376 GLY A C 1
ATOM 3016 O O . GLY A 1 376 ? 102.195 54.753 -145.808 1.00 69.12 376 GLY A O 1
ATOM 3017 N N . ILE A 1 377 ? 103.505 53.660 -144.341 1.00 70.19 377 ILE A N 1
ATOM 3018 C CA . ILE A 1 377 ? 104.700 54.499 -144.537 1.00 70.19 377 ILE A CA 1
ATOM 3019 C C . ILE A 1 377 ? 105.328 54.208 -145.909 1.00 70.19 377 ILE A C 1
ATOM 3021 O O . ILE A 1 377 ? 105.545 55.137 -146.685 1.00 70.19 377 ILE A O 1
ATOM 3025 N N . ALA A 1 378 ? 105.475 52.931 -146.274 1.00 66.88 378 ALA A N 1
ATOM 3026 C CA . ALA A 1 378 ? 106.011 52.524 -147.576 1.00 66.88 378 ALA A CA 1
ATOM 3027 C C . ALA A 1 378 ? 105.154 53.005 -148.769 1.00 66.88 378 ALA A C 1
ATOM 3029 O O . ALA A 1 378 ? 105.680 53.342 -149.831 1.00 66.88 378 ALA A O 1
ATOM 3030 N N . LYS A 1 379 ? 103.823 53.089 -148.609 1.00 68.50 379 LYS A N 1
ATOM 3031 C CA . LYS A 1 379 ? 102.925 53.640 -149.645 1.00 68.50 379 LYS A CA 1
ATOM 3032 C C . LYS A 1 379 ? 103.101 55.149 -149.844 1.00 68.50 379 LYS A C 1
ATOM 3034 O O . LYS A 1 379 ? 103.070 55.602 -150.984 1.00 68.50 379 LYS A O 1
ATOM 3039 N N . ARG A 1 380 ? 103.339 55.915 -148.773 1.00 66.19 380 ARG A N 1
ATOM 3040 C CA . ARG A 1 380 ? 103.586 57.369 -148.859 1.00 66.19 380 ARG A CA 1
ATOM 3041 C C . ARG A 1 380 ? 104.944 57.690 -149.487 1.00 66.19 380 ARG A C 1
ATOM 3043 O O . ARG A 1 380 ? 105.041 58.634 -150.263 1.00 66.19 380 ARG A O 1
ATOM 3050 N N . GLU A 1 381 ? 105.965 56.875 -149.235 1.00 67.44 381 GLU A N 1
ATOM 3051 C CA . GLU A 1 381 ? 107.280 57.008 -149.886 1.00 67.44 381 GLU A CA 1
ATOM 3052 C C . GLU A 1 381 ? 107.214 56.722 -151.405 1.00 67.44 381 GLU A C 1
ATOM 3054 O O . GLU A 1 381 ? 107.866 57.395 -152.210 1.00 67.44 381 GLU A O 1
ATOM 3059 N N . LEU A 1 382 ? 106.351 55.792 -151.835 1.00 65.81 382 LEU A N 1
ATOM 3060 C CA . LEU A 1 382 ? 106.088 55.515 -153.256 1.00 65.81 382 LEU A CA 1
ATOM 3061 C C . LEU A 1 382 ? 105.312 56.631 -153.979 1.00 65.81 382 LEU A C 1
ATOM 3063 O O . LEU A 1 382 ? 105.473 56.813 -155.187 1.00 65.81 382 LEU A O 1
ATOM 3067 N N . GLU A 1 383 ? 104.460 57.373 -153.274 1.00 66.94 383 GLU A N 1
ATOM 3068 C CA . GLU A 1 383 ? 103.724 58.504 -153.853 1.00 66.94 383 GLU A CA 1
ATOM 3069 C C . GLU A 1 383 ? 104.628 59.727 -154.070 1.00 66.94 383 GLU A C 1
ATOM 3071 O O . GLU A 1 383 ? 104.523 60.383 -155.107 1.00 66.94 383 GLU A O 1
ATOM 3076 N N . ILE A 1 384 ? 105.579 59.975 -153.163 1.00 68.81 384 ILE A N 1
ATOM 3077 C CA . ILE A 1 384 ? 106.556 61.071 -153.278 1.00 68.81 384 ILE A CA 1
ATOM 3078 C C . ILE A 1 384 ? 107.500 60.842 -154.473 1.00 68.81 384 ILE A C 1
ATOM 3080 O O . ILE A 1 384 ? 107.672 61.728 -155.309 1.00 68.81 384 ILE A O 1
ATOM 3084 N N . THR A 1 385 ? 108.006 59.618 -154.652 1.00 66.31 385 THR A N 1
ATOM 3085 C CA . THR A 1 385 ? 108.887 59.275 -155.789 1.00 66.31 385 THR A CA 1
ATOM 3086 C C . THR A 1 385 ? 108.177 59.312 -157.152 1.00 66.31 385 THR A C 1
ATOM 3088 O O . THR A 1 385 ? 108.792 59.621 -158.176 1.00 66.31 385 THR A O 1
ATOM 3091 N N . ARG A 1 386 ? 106.862 59.051 -157.200 1.00 65.50 386 ARG A N 1
ATOM 3092 C CA . ARG A 1 386 ? 106.054 59.185 -158.429 1.00 65.50 386 ARG A CA 1
ATOM 3093 C C . ARG A 1 386 ? 105.777 60.640 -158.815 1.00 65.50 386 ARG A C 1
ATOM 3095 O O . ARG A 1 386 ? 105.701 60.925 -160.010 1.00 65.50 386 ARG A O 1
ATOM 3102 N N . ALA A 1 387 ? 105.648 61.544 -157.844 1.00 63.72 387 ALA A N 1
ATOM 3103 C CA . ALA A 1 387 ? 105.454 62.973 -158.096 1.00 63.72 387 ALA A CA 1
ATOM 3104 C C . ALA A 1 387 ? 106.731 63.638 -158.649 1.00 63.72 387 ALA A C 1
ATOM 3106 O O . ALA A 1 387 ? 106.658 64.422 -159.597 1.00 63.72 387 ALA A O 1
ATOM 3107 N N . GLU A 1 388 ? 107.906 63.248 -158.148 1.00 63.06 388 GLU A N 1
ATOM 3108 C CA . GLU A 1 388 ? 109.208 63.727 -158.640 1.00 63.06 388 GLU A CA 1
ATOM 3109 C C . GLU A 1 388 ? 109.502 63.257 -160.081 1.00 63.06 388 GLU A C 1
ATOM 3111 O O . GLU A 1 388 ? 110.031 64.013 -160.899 1.00 63.06 388 GLU A O 1
ATOM 3116 N N . ALA A 1 389 ? 109.060 62.049 -160.455 1.00 60.12 389 ALA A N 1
ATOM 3117 C CA . ALA A 1 389 ? 109.199 61.515 -161.815 1.00 60.12 389 ALA A CA 1
ATOM 3118 C C . ALA A 1 389 ? 108.264 62.171 -162.860 1.00 60.12 389 ALA A C 1
ATOM 3120 O O . ALA A 1 389 ? 108.524 62.086 -164.065 1.00 60.12 389 ALA A O 1
ATOM 3121 N N . ALA A 1 390 ? 107.175 62.818 -162.428 1.00 62.50 390 ALA A N 1
ATOM 3122 C CA . ALA A 1 390 ? 106.240 63.518 -163.311 1.00 62.50 390 ALA A CA 1
ATOM 3123 C C . ALA A 1 390 ? 106.712 64.944 -163.661 1.00 62.50 390 ALA A C 1
ATOM 3125 O O . ALA A 1 390 ? 106.516 65.382 -164.795 1.00 62.50 390 ALA A O 1
ATOM 3126 N N . GLY A 1 391 ? 107.394 65.634 -162.737 1.00 61.78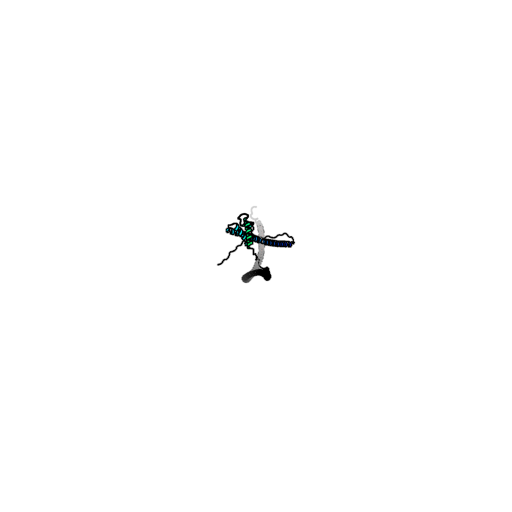 391 GLY A N 1
ATOM 3127 C CA . GLY A 1 391 ? 107.940 66.982 -162.959 1.00 61.78 391 GLY A CA 1
ATOM 3128 C C . GLY A 1 391 ? 109.089 67.016 -163.973 1.00 61.78 391 GLY A C 1
ATOM 3129 O O . GLY A 1 391 ? 109.068 67.811 -164.912 1.00 61.78 391 GLY A O 1
ATOM 3130 N N . LEU A 1 392 ? 110.024 66.062 -163.884 1.00 62.97 392 LEU A N 1
ATOM 3131 C CA . LEU A 1 392 ? 111.174 65.952 -164.799 1.00 62.97 392 LEU A CA 1
ATOM 3132 C C . LEU A 1 392 ? 110.785 65.575 -166.248 1.00 62.97 392 LEU A C 1
ATOM 3134 O O . LEU A 1 392 ? 111.583 65.723 -167.172 1.00 62.97 392 LEU A O 1
ATOM 3138 N N . ARG A 1 393 ? 109.546 65.112 -166.477 1.00 59.47 393 ARG A N 1
ATOM 3139 C CA . ARG A 1 393 ? 109.000 64.782 -167.808 1.00 59.47 393 ARG A CA 1
ATOM 3140 C C . ARG A 1 393 ? 108.406 65.981 -168.555 1.00 59.47 393 ARG A C 1
ATOM 3142 O O . ARG A 1 393 ? 108.268 65.903 -169.774 1.00 59.47 393 ARG A O 1
ATOM 3149 N N . VAL A 1 394 ? 108.073 67.075 -167.865 1.00 62.41 394 VAL A N 1
ATOM 3150 C CA . VAL A 1 394 ? 107.481 68.279 -168.481 1.00 62.41 394 VAL A CA 1
ATOM 3151 C C . VAL A 1 394 ? 108.565 69.258 -168.952 1.00 62.41 394 VAL A C 1
ATOM 3153 O O . VAL A 1 394 ? 108.435 69.834 -170.030 1.00 62.41 394 VAL A O 1
ATOM 3156 N N . GLU A 1 395 ? 109.695 69.348 -168.243 1.00 59.47 395 GLU A N 1
ATOM 3157 C CA . GLU A 1 395 ? 110.846 70.177 -168.650 1.00 59.47 395 GLU A CA 1
ATOM 3158 C C . GLU A 1 395 ? 111.582 69.637 -169.897 1.00 59.47 395 GLU A C 1
ATOM 3160 O O . GLU A 1 395 ? 112.195 70.395 -170.645 1.00 59.47 395 GLU A O 1
ATOM 3165 N N . LEU A 1 396 ? 111.451 68.339 -170.201 1.00 58.12 396 LEU A N 1
ATOM 3166 C CA . LEU A 1 396 ? 112.113 67.685 -171.342 1.00 58.12 396 LEU A CA 1
ATOM 3167 C C . LEU A 1 396 ? 111.360 67.849 -172.684 1.00 58.12 396 LEU A C 1
ATOM 3169 O O . LEU A 1 396 ? 111.941 67.605 -173.744 1.00 58.12 396 LEU A O 1
ATOM 3173 N N . ASN A 1 397 ? 110.092 68.285 -172.663 1.00 58.28 397 ASN A N 1
ATOM 3174 C CA . ASN A 1 397 ? 109.252 68.422 -173.864 1.00 58.28 397 ASN A CA 1
ATOM 3175 C C . ASN A 1 397 ? 109.197 69.844 -174.452 1.00 58.28 397 ASN A C 1
ATOM 3177 O O . ASN A 1 397 ? 108.811 69.995 -175.608 1.00 58.28 397 ASN A O 1
ATOM 3181 N N . LEU A 1 398 ? 109.643 70.875 -173.728 1.00 56.56 398 LEU A N 1
ATOM 3182 C CA . LEU A 1 398 ? 109.706 72.251 -174.251 1.00 56.56 398 LEU A CA 1
ATOM 3183 C C . LEU A 1 398 ? 111.060 72.606 -174.898 1.00 56.56 398 LEU A C 1
ATOM 3185 O O . LEU A 1 398 ? 111.121 73.526 -175.704 1.00 56.56 398 LEU A O 1
ATOM 3189 N N . ILE A 1 399 ? 112.116 71.818 -174.660 1.00 57.62 399 ILE A N 1
ATOM 3190 C CA . ILE A 1 399 ? 113.438 71.971 -175.311 1.00 57.62 399 ILE A CA 1
ATOM 3191 C C . ILE A 1 399 ? 113.486 71.300 -176.711 1.00 57.62 399 ILE A C 1
ATOM 3193 O O . ILE A 1 399 ? 114.465 71.434 -177.437 1.00 57.62 399 ILE A O 1
ATOM 3197 N N . LYS A 1 400 ? 112.422 70.603 -177.147 1.00 55.41 400 LYS A N 1
ATOM 3198 C CA . LYS A 1 400 ? 112.411 69.768 -178.372 1.00 55.41 400 LYS A CA 1
ATOM 3199 C C . LYS A 1 400 ? 111.557 70.268 -179.553 1.00 55.41 400 LYS A C 1
ATOM 3201 O O . LYS A 1 400 ? 111.359 69.502 -180.489 1.00 55.41 400 LYS A O 1
ATOM 3206 N N . SER A 1 401 ? 111.052 71.506 -179.554 1.00 49.41 401 SER A N 1
ATOM 3207 C CA . SER A 1 401 ? 110.247 72.015 -180.692 1.00 49.41 401 SER A CA 1
ATOM 3208 C C . SER A 1 401 ? 110.536 73.459 -181.132 1.00 49.41 401 SER A C 1
ATOM 3210 O O . SER A 1 401 ? 109.675 74.113 -181.713 1.00 49.41 401 SER A O 1
ATOM 3212 N N . ALA A 1 402 ? 111.775 73.925 -180.947 1.00 48.66 402 ALA A N 1
ATOM 3213 C CA . ALA A 1 402 ? 112.379 74.851 -181.904 1.00 48.66 402 ALA A CA 1
ATOM 3214 C C . ALA A 1 402 ? 112.988 74.016 -183.048 1.00 48.66 402 ALA A C 1
ATOM 3216 O O . ALA A 1 402 ? 113.641 73.012 -182.776 1.00 48.66 402 ALA A O 1
ATOM 3217 N N . ASP A 1 403 ? 112.759 74.441 -184.291 1.00 43.84 403 ASP A N 1
ATOM 3218 C CA . ASP A 1 403 ? 113.289 73.893 -185.552 1.00 43.84 403 ASP A CA 1
ATOM 3219 C C . ASP A 1 403 ? 112.550 72.681 -186.158 1.00 43.84 403 ASP A C 1
ATOM 3221 O O . ASP A 1 403 ? 112.919 71.522 -185.990 1.00 43.84 403 ASP A O 1
ATOM 3225 N N . VAL A 1 404 ? 111.506 72.952 -186.953 1.00 48.66 404 VAL A N 1
ATOM 3226 C CA . VAL A 1 404 ? 111.568 72.983 -188.436 1.00 48.66 404 VAL A CA 1
ATOM 3227 C C . VAL A 1 404 ? 110.135 73.088 -188.991 1.00 48.66 404 VAL A C 1
ATOM 3229 O O . VAL A 1 404 ? 109.471 72.089 -189.249 1.00 48.66 404 VAL A O 1
ATOM 3232 N N . GLN A 1 405 ? 109.696 74.324 -189.240 1.00 39.59 405 GLN A N 1
ATOM 3233 C CA . GLN A 1 405 ? 109.044 74.752 -190.483 1.00 39.59 405 GLN A CA 1
ATOM 3234 C C . GLN A 1 405 ? 109.443 76.222 -190.706 1.00 39.59 405 GLN A C 1
ATOM 3236 O O . GLN A 1 405 ? 109.195 77.077 -189.865 1.00 39.59 405 GLN A O 1
ATOM 3241 N N . LYS A 1 406 ? 110.176 76.464 -191.799 1.00 48.19 406 LYS A N 1
ATOM 3242 C CA . LYS A 1 406 ? 110.591 77.784 -192.309 1.00 48.19 406 LYS A CA 1
ATOM 3243 C C . LYS A 1 406 ? 109.362 78.595 -192.761 1.00 48.19 406 LYS A C 1
ATOM 3245 O O . LYS A 1 406 ? 108.381 77.957 -193.129 1.00 48.19 406 LYS A O 1
ATOM 3250 N N . ILE A 1 407 ? 109.540 79.915 -192.958 1.00 47.31 407 ILE A N 1
ATOM 3251 C CA . ILE A 1 407 ? 108.642 80.846 -193.695 1.00 47.31 407 ILE A CA 1
ATOM 3252 C C . ILE A 1 407 ? 107.491 81.331 -192.786 1.00 47.31 407 ILE A C 1
ATOM 3254 O O . ILE A 1 407 ? 106.677 80.518 -192.378 1.00 47.31 407 ILE A O 1
ATOM 3258 N N . GLU A 1 408 ? 107.348 82.592 -192.377 1.00 36.19 408 GLU A N 1
ATOM 3259 C CA . GLU A 1 408 ? 107.904 83.891 -192.779 1.00 36.19 408 GLU A CA 1
ATOM 3260 C C . GLU A 1 408 ? 108.445 84.641 -191.546 1.00 36.19 408 GLU A C 1
ATOM 3262 O O . GLU A 1 408 ? 107.772 84.694 -190.520 1.00 36.19 408 GLU A O 1
ATOM 3267 N N . GLU A 1 409 ? 109.641 85.209 -191.744 1.00 35.44 409 GLU A N 1
ATOM 3268 C CA . GLU A 1 409 ? 110.410 86.173 -190.923 1.00 35.44 409 GLU A CA 1
ATOM 3269 C C . GLU A 1 409 ? 110.937 85.742 -189.544 1.00 35.44 409 GLU A C 1
ATOM 3271 O O . GLU A 1 409 ? 110.200 85.754 -188.534 1.00 35.44 409 GLU A O 1
#

Solvent-accessible surface area (backbone atoms only — not comparable to full-atom values): 23225 Å² total; per-residue (Å²): 137,81,90,82,84,90,81,87,82,89,83,88,81,88,83,82,89,82,87,91,81,90,86,81,86,80,78,101,74,54,71,73,56,55,52,52,52,53,54,49,49,54,51,51,51,51,51,51,53,51,49,50,53,51,50,52,52,54,49,52,51,53,51,49,56,52,48,53,54,54,50,53,55,54,49,53,50,53,54,49,52,57,44,51,76,72,36,87,51,71,66,61,41,48,38,52,50,40,48,46,33,38,74,76,67,68,38,82,72,43,46,68,57,50,44,73,73,67,73,75,81,61,95,64,53,43,52,54,33,51,53,55,48,53,53,54,52,56,65,72,68,60,82,72,92,72,71,94,85,66,63,67,69,61,55,50,55,52,51,51,50,52,50,49,53,50,51,51,52,49,52,54,48,53,50,50,51,53,51,54,49,50,50,52,52,51,52,51,50,55,51,48,52,52,53,50,51,54,48,52,51,50,54,50,51,50,52,51,48,51,54,50,51,51,52,50,53,52,50,49,51,51,50,51,52,50,52,50,50,54,53,52,51,49,53,49,52,53,53,50,51,53,50,50,55,54,48,51,52,50,49,54,52,52,51,51,52,49,54,48,51,54,50,51,52,52,52,50,52,50,52,50,50,55,52,48,52,54,50,52,55,47,51,56,50,50,51,54,49,50,52,52,50,49,51,49,51,50,53,51,50,55,4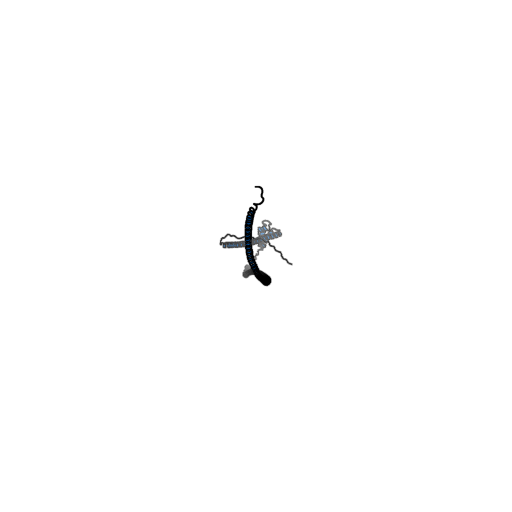9,52,52,49,54,48,50,53,52,50,52,49,52,49,52,50,50,54,48,52,50,48,51,51,51,49,51,50,49,52,49,50,51,50,51,52,51,48,52,52,50,51,48,52,50,50,51,51,48,54,51,48,51,53,51,47,52,52,48,49,54,52,47,51,55,49,49,53,52,50,52,52,52,54,51,56,54,53,56,52,50,54,58,52,55,58,60,53,56,66,57,58,68,62,62,71,79,69,74,77,88,88,81,82,87,83,135

Secondary structure (DSSP, 8-state):
---------------------------S--HHHHHHHHHHHHHHHHHHHHHHHHHHHHHHHHHHHHHHHHHHHHHHHHHHHHHHHH--SHHHHHHHHHHIIIIIT-PPP-HHHHHHHH--S-TTHHHHHHHHHHHHHHHHT------TTS-HHHHHHHHHHHHHHHHHHHHHHHHHHHHHHHHHHHHHHHHHHHHHHHHHHHHHHHHHHHHHHHHHHHHHHHHHHHHHHHHHHHHHHHHHHHHHHHHHHHHHHHHHHHHHHHHHHHHHHHHHHHHHHHHHHHHHHHHHHHHHHHHHHHHHHHHHHHHHHHHHHHHHHHHHHHHHHHHHHHHHHHHHHHHHHHHHHHHHHHHHHHHHHHHHHHHHHHHHHHHHHHHHHHHHHHHHHHHHHHHTTTHHHHTT-SS------